Protein AF-A0A6I5RIE3-F1 (afdb_monomer)

Nearest PDB structures (foldseek):
  8the-assembly1_A  TM=3.852E-01  e=2.433E-05  Pseudomonas aeruginosa
  6sm3-assembly1_B  TM=3.377E-01  e=3.375E-02  Porphyromonas gingivalis W83
  5fp2-assembly2_B  TM=2.408E-01  e=2.366E-03  Pseudomonas aeruginosa PAO1
  6zm1-assembly1_B  TM=3.358E-01  e=1.047E-01  Bacteroides thetaiotaomicron VPI-5482
  1lsh-assembly1_A  TM=2.105E-01  e=2.832E+00  Ichthyomyzon unicuspis

Structure (mmCIF, N/CA/C/O backbone):
data_AF-A0A6I5RIE3-F1
#
_entry.id   AF-A0A6I5RIE3-F1
#
loop_
_atom_site.group_PDB
_atom_site.id
_atom_site.type_symbol
_atom_site.label_atom_id
_atom_site.label_alt_id
_atom_site.label_comp_id
_atom_site.label_asym_id
_atom_site.label_entity_id
_atom_site.label_seq_id
_atom_site.pdbx_PDB_ins_code
_atom_site.Cartn_x
_atom_site.Cartn_y
_atom_site.Cartn_z
_atom_site.occupancy
_atom_site.B_iso_or_equiv
_atom_site.auth_seq_id
_atom_site.auth_comp_id
_atom_site.auth_asym_id
_atom_site.auth_atom_id
_atom_site.pdbx_PDB_model_num
ATOM 1 N N . MET A 1 1 ? 29.266 1.530 -3.319 1.00 35.69 1 MET A N 1
ATOM 2 C CA . MET A 1 1 ? 29.363 1.952 -1.898 1.00 35.69 1 MET A CA 1
ATOM 3 C C . MET A 1 1 ? 28.222 2.935 -1.686 1.00 35.69 1 MET A C 1
ATOM 5 O O . MET A 1 1 ? 27.965 3.701 -2.598 1.00 35.69 1 MET A O 1
ATOM 9 N N . ILE A 1 2 ? 27.467 2.845 -0.597 1.00 35.81 2 ILE A N 1
ATOM 10 C CA . ILE A 1 2 ? 26.339 3.746 -0.319 1.00 35.81 2 ILE A CA 1
ATOM 11 C C . ILE A 1 2 ? 26.710 4.462 0.972 1.00 35.81 2 ILE A C 1
ATOM 13 O O . ILE A 1 2 ? 27.079 3.806 1.947 1.00 35.81 2 ILE A O 1
ATOM 17 N N . MET A 1 3 ? 26.714 5.791 0.955 1.00 35.06 3 MET A N 1
ATOM 18 C CA . MET A 1 3 ? 26.868 6.583 2.170 1.00 35.06 3 MET A CA 1
ATOM 19 C C . MET A 1 3 ? 25.496 7.121 2.538 1.00 35.06 3 MET A C 1
ATOM 21 O O . MET A 1 3 ? 24.855 7.797 1.738 1.00 35.06 3 MET A O 1
ATOM 25 N N . LEU A 1 4 ? 25.061 6.779 3.743 1.00 40.41 4 LEU A N 1
ATOM 26 C CA . LEU A 1 4 ? 23.772 7.161 4.283 1.00 40.41 4 LEU A CA 1
ATOM 27 C C . LEU A 1 4 ? 23.974 8.291 5.290 1.00 40.41 4 LEU A C 1
ATOM 29 O O . LEU A 1 4 ? 24.800 8.177 6.198 1.00 40.41 4 LEU A O 1
ATOM 33 N N . VAL A 1 5 ? 23.231 9.382 5.119 1.00 51.88 5 VAL A N 1
ATOM 34 C CA . VAL A 1 5 ? 23.157 10.473 6.095 1.00 51.88 5 VAL A CA 1
ATOM 35 C C . VAL A 1 5 ? 21.722 10.511 6.613 1.00 51.88 5 VAL A C 1
ATOM 37 O O . VAL A 1 5 ? 20.807 10.802 5.850 1.00 51.88 5 VAL A O 1
ATOM 40 N N . HIS A 1 6 ? 21.535 10.167 7.889 1.00 40.75 6 HIS A N 1
ATOM 41 C CA . HIS A 1 6 ? 20.245 10.200 8.588 1.00 40.75 6 HIS A CA 1
ATOM 42 C C . HIS A 1 6 ? 20.182 11.383 9.552 1.00 40.75 6 HIS A C 1
ATOM 44 O O . HIS A 1 6 ? 21.158 11.675 10.252 1.00 40.75 6 HIS A O 1
ATOM 50 N N . LEU A 1 7 ? 19.007 12.001 9.644 1.00 49.00 7 LEU A N 1
ATOM 51 C CA . LEU A 1 7 ? 18.639 12.906 10.720 1.00 49.00 7 LEU A CA 1
ATOM 52 C C . LEU A 1 7 ? 17.243 12.519 11.223 1.00 49.00 7 LEU A C 1
ATOM 54 O O . LEU A 1 7 ? 16.272 12.614 10.483 1.00 49.00 7 LEU A O 1
ATOM 58 N N . ALA A 1 8 ? 17.157 12.095 12.481 1.00 48.88 8 ALA A N 1
ATOM 59 C CA . ALA A 1 8 ? 15.901 11.752 13.140 1.00 48.88 8 ALA A CA 1
ATOM 60 C C . ALA A 1 8 ? 15.769 12.552 14.438 1.00 48.88 8 ALA A C 1
ATOM 62 O O . ALA A 1 8 ? 16.755 12.736 15.163 1.00 48.88 8 ALA A O 1
ATOM 63 N N . ALA A 1 9 ? 14.563 13.030 14.743 1.00 51.34 9 ALA A N 1
ATOM 64 C CA . ALA A 1 9 ? 14.278 13.676 16.019 1.00 51.34 9 ALA A CA 1
ATOM 65 C C . ALA A 1 9 ? 12.830 13.445 16.466 1.00 51.34 9 ALA A C 1
ATOM 67 O O . ALA A 1 9 ? 11.895 13.499 15.672 1.00 51.34 9 ALA A O 1
ATOM 68 N N . ALA A 1 10 ? 12.654 13.265 17.775 1.00 45.62 10 ALA A N 1
ATOM 69 C CA . ALA A 1 10 ? 11.359 13.291 18.440 1.00 45.62 10 ALA A CA 1
ATOM 70 C C . ALA A 1 10 ? 11.271 14.560 19.300 1.00 45.62 10 ALA A C 1
ATOM 72 O O . ALA A 1 10 ? 12.163 14.829 20.110 1.00 45.62 10 ALA A O 1
ATOM 73 N N . LEU A 1 11 ? 10.213 15.352 19.122 1.00 45.66 11 LEU A N 1
ATOM 74 C CA . LEU A 1 11 ? 9.949 16.558 19.907 1.00 45.66 11 LEU A CA 1
ATOM 75 C C . LEU A 1 11 ? 8.592 16.427 20.604 1.00 45.66 11 LEU A C 1
ATOM 77 O O . LEU A 1 11 ? 7.568 16.233 19.953 1.00 45.66 11 LEU A O 1
ATOM 81 N N . ALA A 1 12 ? 8.579 16.594 21.925 1.00 46.91 12 ALA A N 1
ATOM 82 C CA . ALA A 1 12 ? 7.356 16.833 22.684 1.00 46.91 12 ALA A CA 1
ATOM 83 C C . ALA A 1 12 ? 7.180 18.346 22.870 1.00 46.91 12 ALA A C 1
ATOM 85 O O . ALA A 1 12 ? 8.123 19.039 23.269 1.00 46.91 12 ALA A O 1
ATOM 86 N N . ALA A 1 13 ? 5.991 18.878 22.584 1.00 38.41 13 ALA A N 1
ATOM 87 C CA . ALA A 1 13 ? 5.700 20.284 22.841 1.00 38.41 13 ALA A CA 1
ATOM 88 C C . ALA A 1 13 ? 5.534 20.505 24.356 1.00 38.41 13 ALA A C 1
ATOM 90 O O . ALA A 1 13 ? 4.523 20.132 24.942 1.00 38.41 13 ALA A O 1
ATOM 91 N N . SER A 1 14 ? 6.534 21.105 25.007 1.00 35.97 14 SER A N 1
ATOM 92 C CA . SER A 1 14 ? 6.435 21.525 26.410 1.00 35.97 14 SER A CA 1
ATOM 93 C C . SER A 1 14 ? 5.974 22.978 26.482 1.00 35.97 14 SER A C 1
ATOM 95 O O . SER A 1 14 ? 6.679 23.880 26.024 1.00 35.97 14 SER A O 1
ATOM 97 N N . GLU A 1 15 ? 4.824 23.236 27.105 1.00 37.62 15 GLU A N 1
ATOM 98 C CA . GLU A 1 15 ? 4.428 24.599 27.450 1.00 37.62 15 GLU A CA 1
ATOM 99 C C . GLU A 1 15 ? 5.232 25.121 28.660 1.00 37.62 15 GLU A C 1
ATOM 101 O O . GLU A 1 15 ? 5.176 24.584 29.762 1.00 37.62 15 GLU A O 1
ATOM 106 N N . THR A 1 16 ? 5.890 26.262 28.430 1.00 32.47 16 THR A N 1
ATOM 107 C CA . THR A 1 16 ? 6.307 27.314 29.382 1.00 32.47 16 THR A CA 1
ATOM 108 C C . THR A 1 16 ? 7.599 27.152 30.209 1.00 32.47 16 THR A C 1
ATOM 110 O O . THR A 1 16 ? 7.692 26.407 31.179 1.00 32.47 16 THR A O 1
ATOM 113 N N . LEU A 1 17 ? 8.570 28.024 29.889 1.00 31.19 17 LEU A N 1
ATOM 114 C CA . LEU A 1 17 ? 9.674 28.469 30.748 1.00 31.19 17 LEU A CA 1
ATOM 115 C C . LEU A 1 17 ? 9.163 29.335 31.915 1.00 31.19 17 LEU A C 1
ATOM 117 O O . LEU A 1 17 ? 8.490 30.332 31.661 1.00 31.19 17 LEU A O 1
ATOM 121 N N . LEU A 1 18 ? 9.634 29.077 33.145 1.00 29.11 18 LEU A N 1
ATOM 122 C CA . LEU A 1 18 ? 10.378 30.058 33.962 1.00 29.11 18 LEU A CA 1
ATOM 123 C C . LEU A 1 18 ? 10.842 29.502 35.323 1.00 29.11 18 LEU A C 1
ATOM 125 O O . LEU A 1 18 ? 10.106 28.838 36.040 1.00 29.11 18 LEU A O 1
ATOM 129 N N . SER A 1 19 ? 12.031 29.982 35.704 1.00 27.69 19 SER A N 1
ATOM 130 C CA . SER A 1 19 ? 12.575 30.139 37.061 1.00 27.69 19 SER A CA 1
ATOM 131 C C . SER A 1 19 ? 13.245 28.937 37.741 1.00 27.69 19 SER A C 1
ATOM 133 O O . SER A 1 19 ? 12.653 28.151 38.469 1.00 27.69 19 SER A O 1
ATOM 135 N N . ASN A 1 20 ? 14.566 28.942 37.594 1.00 36.28 20 ASN A N 1
ATOM 136 C CA . ASN A 1 20 ? 15.572 28.191 38.329 1.00 36.28 20 ASN A CA 1
ATOM 137 C C . ASN A 1 20 ? 15.633 28.630 39.812 1.00 36.28 20 ASN A C 1
ATOM 139 O O . ASN A 1 20 ? 16.082 29.746 40.070 1.00 36.28 20 ASN A O 1
ATOM 143 N N . GLN A 1 21 ? 15.250 27.776 40.774 1.00 30.67 21 GLN A N 1
ATOM 144 C CA . GLN A 1 21 ? 15.741 27.840 42.162 1.00 30.67 21 GLN A CA 1
ATOM 145 C C . GLN A 1 21 ? 15.760 26.464 42.856 1.00 30.67 21 GLN A C 1
ATOM 147 O O . GLN A 1 21 ? 14.753 25.772 42.935 1.00 30.67 21 GLN A O 1
ATOM 152 N N . SER A 1 22 ? 16.937 26.176 43.428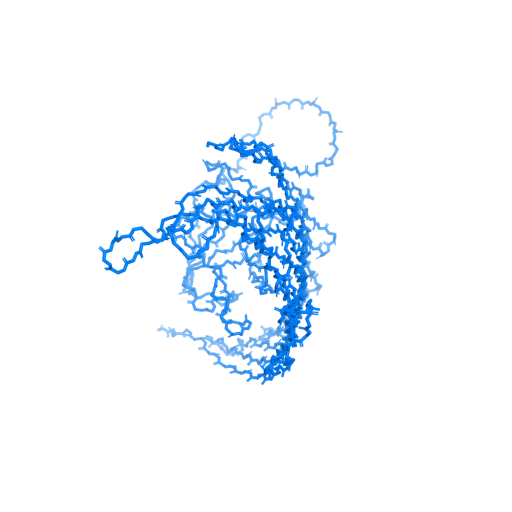 1.00 29.14 22 SER A N 1
ATOM 153 C CA . SER A 1 22 ? 17.241 25.300 44.574 1.00 29.14 22 SER A CA 1
ATOM 154 C C . SER A 1 22 ? 16.902 23.808 44.485 1.00 29.14 22 SER A C 1
ATOM 156 O O . SER A 1 22 ? 15.795 23.363 44.765 1.00 29.14 22 SER A O 1
ATOM 158 N N . VAL A 1 23 ? 17.963 23.039 44.225 1.00 37.22 23 VAL A N 1
ATOM 159 C CA . VAL A 1 23 ? 18.108 21.619 44.553 1.00 37.22 23 VAL A CA 1
ATOM 160 C C . VAL A 1 23 ? 18.170 21.472 46.075 1.00 37.22 23 VAL A C 1
ATOM 162 O O . VAL A 1 23 ? 19.172 21.840 46.684 1.00 37.22 23 VAL A O 1
ATOM 165 N N . GLU A 1 24 ? 17.128 20.907 46.681 1.00 31.22 24 GLU A N 1
ATOM 166 C CA . GLU A 1 24 ? 17.208 20.321 48.018 1.00 31.22 24 GLU A CA 1
ATOM 167 C C . GLU A 1 24 ? 16.277 19.098 48.111 1.00 31.22 24 GLU A C 1
ATOM 169 O O . GLU A 1 24 ? 15.059 19.202 48.165 1.00 31.22 24 GLU A O 1
ATOM 174 N N . THR A 1 25 ? 16.908 17.927 48.042 1.00 32.28 25 THR A N 1
ATOM 175 C CA . THR A 1 25 ? 16.553 16.639 48.656 1.00 32.28 25 THR A CA 1
ATOM 176 C C . THR A 1 25 ? 15.071 16.327 48.926 1.00 32.28 25 THR A C 1
ATOM 178 O O . THR A 1 25 ? 14.562 16.611 50.005 1.00 32.28 25 THR A O 1
ATOM 181 N N . LEU A 1 26 ? 14.458 15.548 48.030 1.00 29.30 26 LEU A N 1
ATOM 182 C CA . LEU A 1 26 ? 13.419 14.556 48.344 1.00 29.30 26 LEU A CA 1
ATOM 183 C C . LEU A 1 26 ? 13.695 13.310 47.489 1.00 29.30 26 LEU A C 1
ATOM 185 O O . LEU A 1 26 ? 13.174 13.146 46.394 1.00 29.30 26 LEU A O 1
ATOM 189 N N . VAL A 1 27 ? 14.593 12.451 47.975 1.00 36.84 27 VAL A N 1
ATOM 190 C CA . VAL A 1 27 ? 14.663 11.057 47.523 1.00 36.84 27 VAL A CA 1
ATOM 191 C C . VAL A 1 27 ? 13.657 10.302 48.375 1.00 36.84 27 VAL A C 1
ATOM 193 O O . VAL A 1 27 ? 13.922 10.050 49.547 1.00 36.84 27 VAL A O 1
ATOM 196 N N . THR A 1 28 ? 12.485 10.006 47.827 1.00 31.89 28 THR A N 1
ATOM 197 C CA . THR A 1 28 ? 11.628 8.892 48.259 1.00 31.89 28 THR A CA 1
ATOM 198 C C . THR A 1 28 ? 10.592 8.610 47.172 1.00 31.89 28 THR A C 1
ATOM 200 O O . THR A 1 28 ? 9.934 9.528 46.705 1.00 31.89 28 THR A O 1
ATOM 203 N N . GLU A 1 29 ? 10.517 7.327 46.803 1.00 38.31 29 GLU A N 1
ATOM 204 C CA . GLU A 1 29 ? 9.455 6.657 46.034 1.00 38.31 29 GLU A CA 1
ATOM 205 C C . GLU A 1 29 ? 9.182 7.132 44.599 1.00 38.31 29 GLU A C 1
ATOM 207 O O . GLU A 1 29 ? 8.298 7.935 44.358 1.00 38.31 29 GLU A O 1
ATOM 212 N N . GLU A 1 30 ? 9.929 6.566 43.642 1.00 34.62 30 GLU A N 1
ATOM 213 C CA . GLU A 1 30 ? 9.393 5.764 42.517 1.00 34.62 30 GLU A CA 1
ATOM 214 C C . GLU A 1 30 ? 10.554 5.358 41.591 1.00 34.62 30 GLU A C 1
ATOM 216 O O . GLU A 1 30 ? 10.730 5.844 40.479 1.00 34.62 30 GLU A O 1
ATOM 221 N N . ALA A 1 31 ? 11.397 4.433 42.056 1.00 34.41 31 ALA A N 1
ATOM 222 C CA . ALA A 1 31 ? 12.129 3.590 41.120 1.00 34.41 31 ALA A CA 1
ATOM 223 C C . ALA A 1 31 ? 11.155 2.486 40.692 1.00 34.41 31 ALA A C 1
ATOM 225 O O . ALA A 1 31 ? 11.136 1.416 41.301 1.00 34.41 31 ALA A O 1
ATOM 226 N N . ARG A 1 32 ? 10.294 2.777 39.706 1.00 46.16 32 ARG A N 1
ATOM 227 C CA . ARG A 1 32 ? 9.494 1.747 39.030 1.00 46.16 32 ARG A CA 1
ATOM 228 C C . ARG A 1 32 ? 10.493 0.713 38.510 1.00 46.16 32 ARG A C 1
ATOM 230 O O . ARG A 1 32 ? 11.452 1.063 37.820 1.00 46.16 32 ARG A O 1
ATOM 237 N N . SER A 1 33 ? 10.363 -0.524 38.974 1.00 42.47 33 SER A N 1
ATOM 238 C CA . SER A 1 33 ? 11.284 -1.609 38.645 1.00 42.47 33 SER A CA 1
ATOM 239 C C . SER A 1 33 ? 11.447 -1.701 37.124 1.00 42.47 33 SER A C 1
ATOM 241 O O . SER A 1 33 ? 10.473 -1.890 36.411 1.00 42.47 33 SER A O 1
ATOM 243 N N . ALA A 1 34 ? 12.681 -1.611 36.616 1.00 55.53 34 ALA A N 1
ATOM 244 C CA . ALA A 1 34 ? 12.985 -1.873 35.202 1.00 55.53 34 ALA A CA 1
ATOM 245 C C . ALA A 1 34 ? 12.842 -3.363 34.831 1.00 55.53 34 ALA A C 1
ATOM 247 O O . ALA A 1 34 ? 13.098 -3.755 33.691 1.00 55.53 34 ALA A O 1
ATOM 248 N N . ASN A 1 35 ? 12.508 -4.207 35.809 1.00 67.94 35 ASN A N 1
ATOM 249 C CA . ASN A 1 35 ? 12.224 -5.609 35.598 1.00 67.94 35 ASN A CA 1
ATOM 250 C C . ASN A 1 35 ? 10.724 -5.761 35.319 1.00 67.94 35 ASN A C 1
ATOM 252 O O . ASN A 1 35 ? 9.941 -5.296 36.149 1.00 67.94 35 ASN A O 1
ATOM 256 N N . PRO A 1 36 ? 10.340 -6.391 34.198 1.00 76.19 36 PRO A N 1
ATOM 257 C CA . PRO A 1 36 ? 8.944 -6.516 33.816 1.00 76.19 36 PRO A CA 1
ATOM 258 C C . PRO A 1 36 ? 8.152 -7.286 34.877 1.00 76.19 36 PRO A C 1
ATOM 260 O O . PRO A 1 36 ? 8.609 -8.319 35.376 1.00 76.19 36 PRO A O 1
ATOM 263 N N . GLU A 1 37 ? 6.982 -6.762 35.227 1.00 74.94 37 GLU A N 1
ATOM 264 C CA . GLU A 1 37 ? 6.061 -7.381 36.178 1.00 74.94 37 GLU A CA 1
ATOM 265 C C . GLU A 1 37 ? 5.139 -8.336 35.415 1.00 74.94 37 GLU A C 1
ATOM 267 O O . GLU A 1 37 ? 4.540 -7.962 34.406 1.00 74.94 37 GLU A O 1
ATOM 272 N N . GLU A 1 38 ? 5.079 -9.594 35.858 1.00 81.50 38 GLU A N 1
ATOM 273 C CA . GLU A 1 38 ? 4.203 -10.613 35.280 1.00 81.50 38 GLU A CA 1
ATOM 274 C C . GLU A 1 38 ? 2.989 -10.823 36.186 1.00 81.50 38 GLU A C 1
ATOM 276 O O . GLU A 1 38 ? 3.120 -11.260 37.332 1.00 81.50 38 GLU A O 1
ATOM 281 N N . GLU A 1 39 ? 1.804 -10.557 35.645 1.00 79.12 39 GLU A N 1
ATOM 282 C CA . GLU A 1 39 ? 0.524 -10.817 36.291 1.00 79.12 39 GLU A CA 1
ATOM 283 C C . GLU A 1 39 ? -0.235 -11.895 35.519 1.00 79.12 39 GLU A C 1
ATOM 285 O O . GLU A 1 39 ? -0.591 -11.725 34.353 1.00 79.12 39 GLU A O 1
ATOM 290 N N . CYS A 1 40 ? -0.510 -13.022 36.174 1.00 72.00 40 CYS A N 1
ATOM 291 C CA . CYS A 1 40 ? -1.284 -14.113 35.593 1.00 72.00 40 CYS A CA 1
ATOM 292 C C . CYS A 1 40 ? -2.656 -14.228 36.257 1.00 72.00 40 CYS A C 1
ATOM 294 O O . CYS A 1 40 ? -2.773 -14.365 37.476 1.00 72.00 40 CYS A O 1
ATOM 296 N N . THR A 1 41 ? -3.696 -14.247 35.432 1.00 67.62 41 THR A N 1
ATOM 297 C CA . THR A 1 41 ? -5.048 -14.690 35.790 1.00 67.62 41 THR A CA 1
ATOM 298 C C . THR A 1 41 ? -5.264 -16.128 35.304 1.00 67.62 41 THR A C 1
ATOM 300 O O . THR A 1 41 ? -4.400 -16.699 34.643 1.00 67.62 41 THR A O 1
ATOM 303 N N . GLN A 1 42 ? -6.415 -16.740 35.614 1.00 57.16 42 GLN A N 1
ATOM 304 C CA . GLN A 1 42 ? -6.710 -18.120 35.190 1.00 57.16 42 GLN A CA 1
ATOM 305 C C . GLN A 1 42 ? -6.665 -18.318 33.662 1.00 57.16 42 GLN A C 1
ATOM 307 O O . GLN A 1 42 ? -6.388 -19.428 33.217 1.00 57.16 42 GLN A O 1
ATOM 312 N N . ASN A 1 43 ? -6.885 -17.257 32.874 1.00 59.50 43 ASN A N 1
ATOM 313 C CA . ASN A 1 43 ? -7.047 -17.355 31.420 1.00 59.50 43 ASN A CA 1
ATOM 314 C C . ASN A 1 43 ? -5.899 -16.703 30.617 1.00 59.50 43 ASN A C 1
ATOM 316 O O . ASN A 1 43 ? -5.720 -17.023 29.441 1.00 59.50 43 ASN A O 1
ATOM 320 N N . ALA A 1 44 ? -5.094 -15.824 31.231 1.00 69.19 44 ALA A N 1
ATOM 321 C CA . ALA A 1 44 ? -3.983 -15.146 30.561 1.00 69.19 44 ALA A CA 1
ATOM 322 C C . ALA A 1 44 ? -2.921 -14.608 31.529 1.00 69.19 44 ALA A C 1
ATOM 324 O O . ALA A 1 44 ? -3.234 -14.234 32.661 1.00 69.19 44 ALA A O 1
ATOM 325 N N . CYS A 1 45 ? -1.688 -14.503 31.039 1.00 78.75 45 CYS A N 1
ATOM 326 C CA . CYS A 1 45 ? -0.569 -13.821 31.677 1.00 78.75 45 CYS A CA 1
ATOM 327 C C . CYS A 1 45 ? -0.214 -12.558 30.897 1.00 78.75 45 CYS A C 1
ATOM 329 O O . CYS A 1 45 ? -0.012 -12.616 29.685 1.00 78.75 45 CYS A O 1
ATOM 331 N N . ILE A 1 46 ? -0.104 -11.438 31.596 1.00 87.12 46 ILE A N 1
ATOM 332 C CA . ILE A 1 46 ? 0.322 -10.156 31.048 1.00 87.12 46 ILE A CA 1
ATOM 333 C C . ILE A 1 46 ? 1.686 -9.838 31.643 1.00 87.12 46 ILE A C 1
ATOM 335 O O . ILE A 1 46 ? 1.860 -9.877 32.859 1.00 87.12 46 ILE A O 1
ATOM 339 N N . ILE A 1 47 ? 2.657 -9.545 30.782 1.00 90.19 47 ILE A N 1
ATOM 340 C CA . ILE A 1 47 ? 3.957 -9.027 31.193 1.00 90.19 47 ILE A CA 1
ATOM 341 C C . ILE A 1 47 ? 4.037 -7.563 30.769 1.00 90.19 47 ILE A C 1
ATOM 343 O O . ILE A 1 47 ? 4.067 -7.276 29.571 1.00 90.19 47 ILE A O 1
ATOM 347 N N . ALA A 1 48 ? 4.097 -6.652 31.735 1.00 92.56 48 ALA A N 1
ATOM 348 C CA . ALA A 1 48 ? 4.198 -5.222 31.470 1.00 92.56 48 ALA A CA 1
ATOM 349 C C . ALA A 1 48 ? 5.666 -4.802 31.282 1.00 92.56 48 ALA A C 1
ATOM 351 O O . ALA A 1 48 ? 6.489 -4.923 32.194 1.00 92.56 48 ALA A O 1
ATOM 352 N N . TYR A 1 49 ? 5.997 -4.286 30.098 1.00 94.06 49 TYR A N 1
ATOM 353 C CA . TYR A 1 49 ? 7.294 -3.687 29.788 1.00 94.06 49 TYR A CA 1
ATOM 354 C C . TYR A 1 49 ? 7.166 -2.166 29.742 1.00 94.06 49 TYR A C 1
ATOM 356 O O . TYR A 1 49 ? 6.759 -1.587 28.736 1.00 94.06 49 TYR A O 1
ATOM 364 N N . GLU A 1 50 ? 7.534 -1.509 30.838 1.00 93.75 50 GLU A N 1
ATOM 365 C CA . GLU A 1 50 ? 7.598 -0.047 30.928 1.00 93.75 50 GLU A CA 1
ATOM 366 C C . GLU A 1 50 ? 8.524 0.547 29.860 1.00 93.75 50 GLU A C 1
ATOM 368 O O . GLU A 1 50 ? 9.554 -0.048 29.533 1.00 93.75 50 GLU A O 1
ATOM 373 N N . ALA A 1 51 ? 8.228 1.756 29.367 1.00 90.50 51 ALA A N 1
ATOM 374 C CA . ALA A 1 51 ? 9.058 2.419 28.353 1.00 90.50 51 ALA A CA 1
ATOM 375 C C . ALA A 1 51 ? 10.561 2.462 28.724 1.00 90.50 51 ALA A C 1
ATOM 377 O O . ALA A 1 51 ? 11.423 2.247 27.868 1.00 90.50 51 ALA A O 1
ATOM 378 N N . ALA A 1 52 ? 10.875 2.633 30.016 1.00 91.12 52 ALA A N 1
ATOM 379 C CA . ALA A 1 52 ? 12.239 2.648 30.555 1.00 91.12 52 ALA A CA 1
ATOM 380 C C . ALA A 1 52 ? 13.033 1.350 30.291 1.00 91.12 52 ALA A C 1
ATOM 382 O O . ALA A 1 52 ? 14.258 1.373 30.170 1.00 91.12 52 ALA A O 1
ATOM 383 N N . PHE A 1 53 ? 12.358 0.202 30.158 1.00 93.81 53 PHE A N 1
ATOM 384 C CA . PHE A 1 53 ? 13.002 -1.069 29.816 1.00 93.81 53 PHE A CA 1
ATOM 385 C C . PHE A 1 53 ? 13.721 -1.002 28.462 1.00 93.81 53 PHE A C 1
ATOM 387 O O . PHE A 1 53 ? 14.768 -1.638 28.287 1.00 93.81 53 PHE A O 1
ATOM 394 N N . PHE A 1 54 ? 13.172 -0.237 27.514 1.00 94.56 54 PHE A N 1
ATOM 395 C CA . PHE A 1 54 ? 13.652 -0.182 26.138 1.00 94.56 54 PHE A CA 1
ATOM 396 C C . PHE A 1 54 ? 14.749 0.858 25.904 1.00 94.56 54 PHE A C 1
ATOM 398 O O . PHE A 1 54 ? 15.415 0.788 24.875 1.00 94.56 54 PHE A O 1
ATOM 405 N N . GLU A 1 55 ? 15.013 1.765 26.851 1.00 90.88 55 GLU A N 1
ATOM 406 C CA . GLU A 1 55 ? 16.023 2.833 26.709 1.00 90.88 55 GLU A CA 1
ATOM 407 C C . GLU A 1 55 ? 17.404 2.301 26.296 1.00 90.88 55 GLU A C 1
ATOM 409 O O . GLU A 1 55 ? 18.114 2.923 25.508 1.00 90.88 55 GLU A O 1
ATOM 414 N N . ARG A 1 56 ? 17.769 1.098 26.756 1.00 91.12 56 ARG A N 1
ATOM 415 C CA . ARG A 1 56 ? 19.039 0.440 26.406 1.00 91.12 56 ARG A CA 1
ATOM 416 C C . ARG A 1 56 ? 19.200 0.103 24.919 1.00 91.12 56 ARG A C 1
ATOM 418 O O . ARG A 1 56 ? 20.323 -0.145 24.490 1.00 91.12 56 ARG A O 1
ATOM 425 N N . TYR A 1 57 ? 18.107 0.059 24.160 1.00 91.62 57 TYR A N 1
ATOM 426 C CA . TYR A 1 57 ? 18.109 -0.184 22.716 1.00 91.62 57 TYR A CA 1
ATOM 427 C C . TYR A 1 57 ? 18.095 1.116 21.903 1.00 91.62 57 TYR A C 1
ATOM 429 O O . TYR A 1 57 ? 18.180 1.055 20.682 1.00 91.62 57 TYR A O 1
ATOM 437 N N . ASN A 1 58 ? 18.013 2.276 22.571 1.00 88.44 58 ASN A N 1
ATOM 438 C CA . ASN A 1 58 ? 17.897 3.597 21.954 1.00 88.44 58 ASN A CA 1
ATOM 439 C C . ASN A 1 58 ? 16.803 3.678 20.857 1.00 88.44 58 ASN A C 1
ATOM 441 O O . ASN A 1 58 ? 17.108 4.095 19.737 1.00 88.44 58 ASN A O 1
ATOM 445 N N . PRO A 1 59 ? 15.557 3.243 21.144 1.00 90.50 59 PRO A N 1
ATOM 446 C CA . PRO A 1 59 ? 14.463 3.259 20.175 1.00 90.50 59 PRO A CA 1
ATOM 447 C C . PRO A 1 59 ? 14.068 4.691 19.806 1.00 90.50 59 PRO A C 1
ATOM 449 O O . PRO A 1 59 ? 14.038 5.575 20.666 1.00 90.50 59 PRO A O 1
ATOM 452 N N . VAL A 1 60 ? 13.713 4.905 18.541 1.00 84.25 60 VAL A N 1
ATOM 453 C CA . VAL A 1 60 ? 13.147 6.178 18.062 1.00 84.25 60 VAL A CA 1
ATOM 454 C C . VAL A 1 60 ? 11.622 6.068 17.979 1.00 84.25 60 VAL A C 1
ATOM 456 O O . VAL A 1 60 ? 10.899 7.020 18.289 1.00 84.25 60 VAL A O 1
ATOM 459 N N . THR A 1 61 ? 11.138 4.873 17.642 1.00 87.44 61 THR A N 1
ATOM 460 C CA . THR A 1 61 ? 9.732 4.572 17.365 1.00 87.44 61 THR A CA 1
ATOM 461 C C . THR A 1 61 ? 9.185 3.509 18.321 1.00 87.44 61 THR A C 1
ATOM 463 O O . THR A 1 61 ? 9.935 2.771 18.970 1.00 87.44 61 THR A O 1
ATOM 466 N N . ALA A 1 62 ? 7.861 3.395 18.414 1.00 90.06 62 ALA A N 1
ATOM 467 C CA . ALA A 1 62 ? 7.213 2.312 19.146 1.00 90.06 62 ALA A CA 1
ATOM 468 C C . ALA A 1 62 ? 7.482 0.948 18.486 1.00 90.06 62 ALA A C 1
ATOM 470 O O . ALA A 1 62 ? 7.627 -0.054 19.187 1.00 90.06 62 ALA A O 1
ATOM 471 N N . LEU A 1 63 ? 7.628 0.904 17.155 1.00 92.25 63 LEU A N 1
ATOM 472 C CA . LEU A 1 63 ? 8.002 -0.319 16.443 1.00 92.25 63 LEU A CA 1
ATOM 473 C C . LEU A 1 63 ? 9.382 -0.828 16.876 1.00 92.25 63 LEU A C 1
ATOM 475 O O . LEU A 1 63 ? 9.561 -2.035 17.042 1.00 92.25 63 LEU A O 1
ATOM 479 N N . ASP A 1 64 ? 10.342 0.065 17.129 1.00 91.38 64 ASP A N 1
ATOM 480 C CA . ASP A 1 64 ? 11.652 -0.322 17.666 1.00 91.38 64 ASP A CA 1
ATOM 481 C C . ASP A 1 64 ? 11.525 -0.981 19.043 1.00 91.38 64 ASP A C 1
ATOM 483 O O . ASP A 1 64 ? 12.210 -1.967 19.323 1.00 91.38 64 ASP A O 1
ATOM 487 N N . MET A 1 65 ? 10.633 -0.477 19.902 1.00 95.00 65 MET A N 1
ATOM 488 C CA . MET A 1 65 ? 10.350 -1.108 21.194 1.00 95.00 65 MET A CA 1
ATOM 489 C C . MET A 1 65 ? 9.746 -2.506 21.001 1.00 95.00 65 MET A C 1
ATOM 491 O O . MET A 1 65 ? 10.245 -3.466 21.587 1.00 95.00 65 MET A O 1
ATOM 495 N N . VAL A 1 66 ? 8.742 -2.652 20.128 1.00 94.44 66 VAL A N 1
ATOM 496 C CA . VAL A 1 66 ? 8.095 -3.947 19.841 1.00 94.44 66 VAL A CA 1
ATOM 497 C C . VAL A 1 66 ? 9.080 -4.964 19.250 1.00 94.44 66 VAL A C 1
ATOM 499 O O . VAL A 1 66 ? 9.096 -6.117 19.676 1.00 94.44 66 VAL A O 1
ATOM 502 N N . ARG A 1 67 ? 9.966 -4.553 18.334 1.00 94.56 67 ARG A N 1
ATOM 503 C CA . ARG A 1 67 ? 11.030 -5.415 17.776 1.00 94.56 67 ARG A CA 1
ATOM 504 C C . ARG A 1 67 ? 12.007 -5.924 18.840 1.00 94.56 67 ARG A C 1
ATOM 506 O O . ARG A 1 67 ? 12.619 -6.974 18.657 1.00 94.56 67 ARG A O 1
ATOM 513 N N . ASN A 1 68 ? 12.153 -5.192 19.944 1.00 94.50 68 ASN A N 1
ATOM 514 C CA . ASN A 1 68 ? 13.007 -5.551 21.075 1.00 94.50 68 ASN A CA 1
ATOM 515 C C . ASN A 1 68 ? 12.235 -6.208 22.238 1.00 94.50 68 ASN A C 1
ATOM 517 O O . ASN A 1 68 ? 12.795 -6.387 23.325 1.00 94.50 68 ASN A O 1
ATOM 521 N N . LEU A 1 69 ? 10.968 -6.582 22.030 1.00 93.69 69 LEU A N 1
ATOM 522 C CA . LEU A 1 69 ? 10.133 -7.241 23.029 1.00 93.69 69 LEU A CA 1
ATOM 523 C C . LEU A 1 69 ? 10.553 -8.719 23.197 1.00 93.69 69 LEU A C 1
ATOM 525 O O . LEU A 1 69 ? 10.499 -9.497 22.240 1.00 93.69 69 LEU A O 1
ATOM 529 N N . PRO A 1 70 ? 11.000 -9.154 24.390 1.00 90.75 70 PRO A N 1
ATOM 530 C CA . PRO A 1 70 ? 11.501 -10.513 24.574 1.00 90.75 70 PRO A CA 1
ATOM 531 C C . PRO A 1 70 ? 10.440 -11.587 24.313 1.00 90.75 70 PRO A C 1
ATOM 533 O O . PRO A 1 70 ? 9.353 -11.549 24.880 1.00 90.75 70 PRO A O 1
ATOM 536 N N . GLY A 1 71 ? 10.791 -12.600 23.515 1.00 85.06 71 GLY A N 1
ATOM 537 C CA . GLY A 1 71 ? 9.911 -13.745 23.253 1.00 85.06 71 GLY A CA 1
ATOM 538 C C . GLY A 1 71 ? 8.708 -13.429 22.360 1.00 85.06 71 GLY A C 1
ATOM 539 O O . GLY A 1 71 ? 7.822 -14.271 22.238 1.00 85.06 71 GLY A O 1
ATOM 540 N N . PHE A 1 72 ? 8.690 -12.252 21.733 1.00 90.56 72 PHE A N 1
ATOM 541 C CA . PHE A 1 72 ? 7.682 -11.841 20.769 1.00 90.56 72 PHE A CA 1
ATOM 542 C C . PHE A 1 72 ? 8.271 -11.833 19.356 1.00 90.56 72 PHE A C 1
ATOM 544 O O . PHE A 1 72 ? 9.427 -11.462 19.151 1.00 90.56 72 PHE A O 1
ATOM 551 N N . GLN A 1 73 ? 7.478 -12.256 18.378 1.00 87.94 73 GLN A N 1
ATOM 552 C CA . GLN A 1 73 ? 7.782 -12.086 16.962 1.00 87.94 73 GLN A CA 1
ATOM 553 C C . GLN A 1 73 ? 6.614 -11.352 16.336 1.00 87.94 73 GLN A C 1
ATOM 555 O O . GLN A 1 73 ? 5.476 -11.756 16.543 1.00 87.94 73 GLN A O 1
ATOM 560 N N . ILE A 1 74 ? 6.904 -10.283 15.602 1.00 88.69 74 ILE A N 1
ATOM 561 C CA . ILE A 1 74 ? 5.879 -9.509 14.911 1.00 88.69 74 ILE A CA 1
ATOM 562 C C . ILE A 1 74 ? 5.264 -10.377 13.816 1.00 88.69 74 ILE A C 1
ATOM 564 O O . ILE A 1 74 ? 5.978 -10.939 12.986 1.00 88.69 74 ILE A O 1
ATOM 568 N N . ASP A 1 75 ? 3.944 -10.436 13.820 1.00 84.75 75 ASP A N 1
ATOM 569 C CA . ASP A 1 75 ? 3.110 -10.958 12.754 1.00 84.75 75 ASP A CA 1
ATOM 570 C C . ASP A 1 75 ? 2.153 -9.830 12.369 1.00 84.75 75 ASP A C 1
ATOM 572 O O . ASP A 1 75 ? 1.330 -9.413 13.183 1.00 84.75 75 ASP A O 1
ATOM 576 N N . ASN A 1 76 ? 2.286 -9.293 11.158 1.00 79.88 76 ASN A N 1
ATOM 577 C CA . ASN A 1 76 ? 1.378 -8.260 10.654 1.00 79.88 76 ASN A CA 1
ATOM 578 C C . ASN A 1 76 ? 0.065 -8.851 10.118 1.00 79.88 76 ASN A C 1
ATOM 580 O O . ASN A 1 76 ? -0.826 -8.095 9.738 1.00 79.88 76 ASN A O 1
ATOM 584 N N . GLY A 1 77 ? -0.075 -10.179 10.136 1.00 71.56 77 GLY A N 1
ATOM 585 C CA . GLY A 1 77 ? -1.111 -10.901 9.421 1.00 71.56 77 GLY A CA 1
ATOM 586 C C . GLY A 1 77 ? -0.693 -11.214 7.987 1.00 71.56 77 GLY A C 1
ATOM 587 O O . GLY A 1 77 ? 0.316 -10.727 7.478 1.00 71.56 77 GLY A O 1
ATOM 588 N N . ASP A 1 78 ? -1.473 -12.063 7.327 1.00 62.50 78 ASP A N 1
ATOM 589 C CA . ASP A 1 78 ? -1.170 -12.607 5.999 1.00 62.50 78 ASP A CA 1
ATOM 590 C C . ASP A 1 78 ? -1.935 -11.913 4.860 1.00 62.50 78 ASP A C 1
ATOM 592 O O . ASP A 1 78 ? -1.936 -12.407 3.732 1.00 62.50 78 ASP A O 1
ATOM 596 N N . GLY A 1 79 ? -2.619 -10.794 5.143 1.00 53.22 79 GLY A N 1
ATOM 597 C CA . GLY A 1 79 ? -3.476 -10.106 4.170 1.00 53.22 79 GLY A CA 1
ATOM 598 C C . GLY A 1 79 ? -4.566 -11.013 3.577 1.00 53.22 79 GLY A C 1
ATOM 599 O O . GLY A 1 79 ? -5.083 -10.734 2.494 1.00 53.22 79 GLY A O 1
ATOM 600 N N . SER A 1 80 ? -4.887 -12.136 4.237 1.00 54.44 80 SER A N 1
ATOM 601 C CA . SER A 1 80 ? -5.829 -13.126 3.719 1.00 54.44 80 SER A CA 1
ATOM 602 C C . SER A 1 80 ? -7.256 -12.579 3.604 1.00 54.44 80 SER A C 1
ATOM 604 O O . SER A 1 80 ? -7.610 -11.503 4.085 1.00 54.44 80 SER A O 1
ATOM 606 N N . ARG A 1 81 ? -8.109 -13.320 2.886 1.00 56.66 81 ARG A N 1
ATOM 607 C CA . ARG A 1 81 ? -9.479 -12.890 2.579 1.00 56.66 81 ARG A CA 1
ATOM 608 C C . ARG A 1 81 ? -10.325 -12.755 3.858 1.00 56.66 81 ARG A C 1
ATOM 610 O O . ARG A 1 81 ? -10.606 -13.755 4.509 1.00 56.66 81 ARG A O 1
ATOM 617 N N . GLY A 1 82 ? -10.829 -11.544 4.111 1.00 56.31 82 GLY A N 1
ATOM 618 C CA . GLY A 1 82 ? -11.795 -11.215 5.175 1.00 56.31 82 GLY A CA 1
ATOM 619 C C . GLY A 1 82 ? -11.199 -10.299 6.248 1.00 56.31 82 GLY A C 1
ATOM 620 O O . GLY A 1 82 ? -10.026 -10.419 6.571 1.00 56.31 82 GLY A O 1
ATOM 621 N N . PHE A 1 83 ? -11.989 -9.377 6.806 1.00 61.06 83 PHE A N 1
ATOM 622 C CA . PHE A 1 83 ? -11.472 -8.338 7.718 1.00 61.06 83 PHE A CA 1
ATOM 623 C C . PHE A 1 83 ? -11.021 -8.898 9.080 1.00 61.06 83 PHE A C 1
ATOM 625 O O . PHE A 1 83 ? -10.086 -8.405 9.700 1.00 61.06 83 PHE A O 1
ATOM 632 N N . GLY A 1 84 ? -11.696 -9.946 9.563 1.00 52.84 84 GLY A N 1
ATOM 633 C CA . GLY A 1 84 ? -11.471 -10.489 10.906 1.00 52.84 84 GLY A CA 1
ATOM 634 C C . GLY A 1 84 ? -10.440 -11.615 11.022 1.00 52.84 84 GLY A C 1
ATOM 635 O O . GLY A 1 84 ? -10.141 -12.001 12.148 1.00 52.84 84 GLY A O 1
ATOM 636 N N . GLY A 1 85 ? -9.952 -12.175 9.908 1.00 50.56 85 GLY A N 1
ATOM 637 C CA . GLY A 1 85 ? -9.038 -13.332 9.897 1.00 50.56 85 GLY A CA 1
ATOM 638 C C . GLY A 1 85 ? -7.561 -12.982 9.695 1.00 50.56 85 GLY A C 1
ATOM 639 O O . GLY A 1 85 ? -6.700 -13.808 9.973 1.00 50.56 85 GLY A O 1
ATOM 640 N N . SER A 1 86 ? -7.279 -11.761 9.244 1.00 55.19 86 SER A N 1
ATOM 641 C CA . SER A 1 86 ? -5.965 -11.300 8.785 1.00 55.19 86 SER A CA 1
ATOM 642 C C . SER A 1 86 ? -5.262 -10.376 9.778 1.00 55.19 86 SER A C 1
ATOM 644 O O . SER A 1 86 ? -4.279 -9.733 9.429 1.00 55.19 86 SER A O 1
ATOM 646 N N . ALA A 1 87 ? -5.789 -10.227 10.991 1.00 63.69 87 ALA A N 1
ATOM 647 C CA . ALA A 1 87 ? -5.282 -9.229 11.912 1.00 63.69 87 ALA A CA 1
ATOM 648 C C . ALA A 1 87 ? -4.048 -9.759 12.665 1.00 63.69 87 ALA A C 1
ATOM 650 O O . ALA A 1 87 ? -4.112 -10.793 13.333 1.00 63.69 87 ALA A O 1
ATOM 651 N N . GLY A 1 88 ? -2.933 -9.030 12.557 1.00 77.50 88 GLY A N 1
ATOM 652 C CA . GLY A 1 88 ? -1.640 -9.372 13.155 1.00 77.50 88 GLY A CA 1
ATOM 653 C C . GLY A 1 88 ? -1.639 -9.513 14.682 1.00 77.50 88 GLY A C 1
ATOM 654 O O . GLY A 1 88 ? -2.660 -9.422 15.350 1.00 77.50 88 GLY A O 1
ATOM 655 N N . ASN A 1 89 ? -0.492 -9.724 15.307 1.00 85.38 89 ASN A N 1
ATOM 656 C CA . ASN A 1 89 ? -0.404 -9.953 16.754 1.00 85.38 89 ASN A CA 1
ATOM 657 C C . ASN A 1 89 ? -0.058 -8.697 17.576 1.00 85.38 89 ASN A C 1
ATOM 659 O O . ASN A 1 89 ? 0.459 -8.803 18.691 1.00 85.38 89 ASN A O 1
ATOM 663 N N . ILE A 1 90 ? -0.366 -7.512 17.044 1.00 89.06 90 ILE A N 1
ATOM 664 C CA . ILE A 1 90 ? -0.139 -6.215 17.687 1.00 89.06 90 ILE A CA 1
ATOM 665 C C . ILE A 1 90 ? -1.476 -5.502 17.903 1.00 89.06 90 ILE A C 1
ATOM 667 O O . ILE A 1 90 ? -2.317 -5.448 17.006 1.00 89.06 90 ILE A O 1
ATOM 671 N N . LEU A 1 91 ? -1.638 -4.928 19.093 1.00 86.62 91 LEU A N 1
ATOM 672 C CA . LEU A 1 91 ? -2.731 -4.039 19.467 1.00 86.62 91 LEU A CA 1
ATOM 673 C C . LEU A 1 91 ? -2.173 -2.667 19.850 1.00 86.62 91 LEU A C 1
ATOM 675 O O . LEU A 1 91 ? -1.055 -2.562 20.357 1.00 86.62 91 LEU A O 1
ATOM 679 N N . ILE A 1 92 ? -2.969 -1.624 19.645 1.00 84.75 92 ILE A N 1
ATOM 680 C CA . ILE A 1 92 ? -2.681 -0.260 20.091 1.00 84.75 92 ILE A CA 1
ATOM 681 C C . ILE A 1 92 ? -3.835 0.160 20.996 1.00 84.75 92 ILE A C 1
ATOM 683 O O . ILE A 1 92 ? -4.988 0.157 20.573 1.00 84.75 92 ILE A O 1
ATOM 687 N N . ASN A 1 93 ? -3.543 0.465 22.263 1.00 82.75 93 ASN A N 1
ATOM 688 C CA . ASN A 1 93 ? -4.550 0.741 23.298 1.00 82.75 93 ASN A CA 1
ATOM 689 C C . ASN A 1 93 ? -5.644 -0.342 23.407 1.00 82.75 93 ASN A C 1
ATOM 691 O O . ASN A 1 93 ? -6.810 -0.047 23.660 1.00 82.75 93 ASN A O 1
ATOM 695 N N . GLY A 1 94 ? -5.259 -1.606 23.233 1.00 80.06 94 GLY A N 1
ATOM 696 C CA . GLY A 1 94 ? -6.146 -2.767 23.318 1.00 80.06 94 GLY A CA 1
ATOM 697 C C . GLY A 1 94 ? -6.877 -3.112 22.023 1.00 80.06 94 GLY A C 1
ATOM 698 O O . GLY A 1 94 ? -7.642 -4.070 22.011 1.00 80.06 94 GLY A O 1
ATOM 699 N N . GLU A 1 95 ? -6.629 -2.383 20.936 1.00 76.56 95 GLU A N 1
ATOM 700 C CA . GLU A 1 95 ? -7.420 -2.486 19.711 1.00 76.56 95 GLU A CA 1
ATOM 701 C C . GLU A 1 95 ? -6.574 -2.809 18.488 1.00 76.56 95 GLU A C 1
ATOM 703 O O . GLU A 1 95 ? -5.389 -2.483 18.409 1.00 76.56 95 GLU A O 1
ATOM 708 N N . ARG A 1 96 ? -7.210 -3.454 17.510 1.00 79.06 96 ARG A N 1
ATOM 709 C CA . ARG A 1 96 ? -6.611 -3.736 16.205 1.00 79.06 96 ARG A CA 1
ATOM 710 C C . ARG A 1 96 ? -6.738 -2.513 15.311 1.00 79.06 96 ARG A C 1
ATOM 712 O O . ARG A 1 96 ? -7.753 -1.821 15.343 1.00 79.06 96 ARG A O 1
ATOM 719 N N . VAL A 1 97 ? -5.730 -2.286 14.475 1.00 73.75 97 VAL A N 1
ATOM 720 C CA . VAL A 1 97 ? -5.833 -1.296 13.401 1.00 73.75 97 VAL A CA 1
ATOM 721 C C . VAL A 1 97 ? -6.894 -1.788 12.418 1.00 73.75 97 VAL A C 1
ATOM 723 O O . VAL A 1 97 ? -6.782 -2.880 11.867 1.00 73.75 97 VAL A O 1
ATOM 726 N N . ALA A 1 98 ? -7.955 -1.002 12.246 1.00 70.81 98 ALA A N 1
ATOM 727 C CA . ALA A 1 98 ? -9.059 -1.307 11.345 1.00 70.81 98 ALA A CA 1
ATOM 728 C C . ALA A 1 98 ? -8.750 -0.818 9.918 1.00 70.81 98 ALA A C 1
ATOM 730 O O . ALA A 1 98 ? -9.500 -0.016 9.358 1.00 70.81 98 ALA A O 1
ATOM 731 N N . ALA A 1 99 ? -7.626 -1.287 9.374 1.00 71.62 99 ALA A N 1
ATOM 732 C CA . ALA A 1 99 ? -7.122 -0.978 8.040 1.00 71.62 99 ALA A CA 1
ATOM 733 C C . ALA A 1 99 ? -6.566 -2.254 7.386 1.00 71.62 99 ALA A C 1
ATOM 735 O O . ALA A 1 99 ? -6.084 -3.154 8.080 1.00 71.62 99 ALA A O 1
ATOM 736 N N . LYS A 1 100 ? -6.664 -2.353 6.060 1.00 74.81 100 LYS A N 1
ATOM 737 C CA . LYS A 1 100 ? -6.023 -3.411 5.267 1.00 74.81 100 LYS A CA 1
ATOM 738 C C . LYS A 1 100 ? -4.728 -2.940 4.622 1.00 74.81 100 LYS A C 1
ATOM 740 O O . LYS A 1 100 ? -3.825 -3.756 4.467 1.00 74.81 100 LYS A O 1
ATOM 745 N N . SER A 1 101 ? -4.655 -1.665 4.246 1.00 71.00 101 SER A N 1
ATOM 746 C CA . SER A 1 101 ? -3.470 -1.068 3.618 1.00 71.00 101 SER A CA 1
ATOM 747 C C . SER A 1 101 ? -2.460 -0.508 4.621 1.00 71.00 101 SER A C 1
ATOM 749 O O . SER A 1 101 ? -1.334 -0.220 4.242 1.00 71.00 101 SER A O 1
ATOM 751 N N . GLU A 1 102 ? -2.826 -0.385 5.900 1.00 72.81 102 GLU A N 1
ATOM 752 C CA . GLU A 1 102 ? -1.920 0.042 6.971 1.00 72.81 102 GLU A CA 1
ATOM 753 C C . GLU A 1 102 ? -1.826 -1.062 8.034 1.00 72.81 102 GLU A C 1
ATOM 755 O O . GLU A 1 102 ? -2.809 -1.396 8.702 1.00 72.81 102 GLU A O 1
ATOM 760 N N . THR A 1 103 ? -0.642 -1.652 8.208 1.00 79.75 103 THR A N 1
ATOM 761 C CA . THR A 1 103 ? -0.419 -2.636 9.272 1.00 79.75 103 THR A CA 1
ATOM 762 C C . THR A 1 103 ? -0.194 -1.939 10.612 1.00 79.75 103 THR A C 1
ATOM 764 O O . THR A 1 103 ? 0.216 -0.780 10.694 1.00 79.75 103 THR A O 1
ATOM 767 N N . ALA A 1 104 ? -0.375 -2.671 11.714 1.00 81.31 104 ALA A N 1
ATOM 768 C CA . ALA A 1 104 ? -0.005 -2.156 13.031 1.00 81.31 104 ALA A CA 1
ATOM 769 C C . ALA A 1 104 ? 1.486 -1.780 13.112 1.00 81.31 104 ALA A C 1
ATOM 771 O O . ALA A 1 104 ? 1.838 -0.833 13.810 1.00 81.31 104 ALA A O 1
ATOM 772 N N . SER A 1 105 ? 2.365 -2.476 12.381 1.00 84.56 105 SER A N 1
ATOM 773 C CA . SER A 1 105 ? 3.777 -2.093 12.309 1.00 84.56 105 SER A CA 1
ATOM 774 C C . SER A 1 105 ? 3.982 -0.743 11.625 1.00 84.56 105 SER A C 1
ATOM 776 O O . SER A 1 105 ? 4.819 0.020 12.098 1.00 84.56 105 SER A O 1
ATOM 778 N N . ASP A 1 106 ? 3.210 -0.424 10.585 1.00 79.50 106 ASP A N 1
ATOM 779 C CA . ASP A 1 106 ? 3.314 0.852 9.860 1.00 79.50 106 ASP A CA 1
ATOM 780 C C . ASP A 1 106 ? 2.829 2.017 10.734 1.00 79.50 106 ASP A C 1
ATOM 782 O O . ASP A 1 106 ? 3.466 3.066 10.817 1.00 79.50 106 ASP A O 1
ATOM 786 N N . VAL A 1 107 ? 1.762 1.812 11.515 1.00 79.06 107 VAL A N 1
ATOM 787 C CA . VAL A 1 107 ? 1.346 2.796 12.531 1.00 79.06 107 VAL A CA 1
ATOM 788 C C . VAL A 1 107 ? 2.445 2.991 13.584 1.00 79.06 107 VAL A C 1
ATOM 790 O O . VAL A 1 107 ? 2.764 4.117 13.981 1.00 79.06 107 VAL A O 1
ATOM 793 N N . LEU A 1 108 ? 3.050 1.899 14.062 1.00 86.00 108 LEU A N 1
ATOM 794 C CA . LEU A 1 108 ? 4.055 1.951 15.124 1.00 86.00 108 LEU A CA 1
ATOM 795 C C . LEU A 1 108 ? 5.423 2.469 14.661 1.00 86.00 108 LEU A C 1
ATOM 797 O O . LEU A 1 108 ? 6.142 3.033 15.493 1.00 86.00 108 LEU A O 1
ATOM 801 N N . SER A 1 109 ? 5.794 2.312 13.385 1.00 82.00 109 SER A N 1
ATOM 802 C CA . SER A 1 109 ? 7.012 2.913 12.815 1.00 82.00 109 SER A CA 1
ATOM 803 C C . SER A 1 109 ? 6.917 4.438 12.830 1.00 82.00 109 SER A C 1
ATOM 805 O O . SER A 1 109 ? 7.911 5.126 13.031 1.00 82.00 109 SER A O 1
ATOM 807 N N . ARG A 1 110 ? 5.697 4.970 12.741 1.00 76.81 110 ARG A N 1
ATOM 808 C CA . ARG A 1 110 ? 5.388 6.398 12.843 1.00 76.81 110 ARG A CA 1
ATOM 809 C C . ARG A 1 110 ? 4.944 6.827 14.241 1.00 76.81 110 ARG A C 1
ATOM 811 O O . ARG A 1 110 ? 4.598 7.982 14.445 1.00 76.81 110 ARG A O 1
ATOM 818 N N . THR A 1 111 ? 4.948 5.944 15.238 1.00 79.50 111 THR A N 1
ATOM 819 C CA . THR A 1 111 ? 4.576 6.313 16.612 1.00 79.50 111 THR A CA 1
ATOM 820 C C . THR A 1 111 ? 5.831 6.674 17.412 1.00 79.50 111 THR A C 1
ATOM 822 O O . THR A 1 111 ? 6.672 5.799 17.631 1.00 79.50 111 THR A O 1
ATOM 825 N N . PRO A 1 112 ? 5.987 7.921 17.902 1.00 81.44 112 PRO A N 1
ATOM 826 C CA . PRO A 1 112 ? 7.157 8.308 18.682 1.00 81.44 112 PRO A CA 1
ATOM 827 C C . PRO A 1 112 ? 7.277 7.491 19.969 1.00 81.44 112 PRO A C 1
ATOM 829 O O . PRO A 1 112 ? 6.302 7.331 20.705 1.00 81.44 112 PRO A O 1
ATOM 832 N N . VAL A 1 113 ? 8.502 7.091 20.320 1.00 85.94 113 VAL A N 1
ATOM 833 C CA . VAL A 1 113 ? 8.796 6.415 21.597 1.00 85.94 113 VAL A CA 1
ATOM 834 C C . VAL A 1 113 ? 8.264 7.191 22.815 1.00 85.94 113 VAL A C 1
ATOM 836 O O . VAL A 1 113 ? 7.810 6.613 23.800 1.00 85.94 113 VAL A O 1
ATOM 839 N N . ALA A 1 114 ? 8.270 8.526 22.737 1.00 82.50 114 ALA A N 1
ATOM 840 C CA . ALA A 1 114 ? 7.817 9.407 23.807 1.00 82.50 114 ALA A CA 1
ATOM 841 C C . ALA A 1 114 ? 6.313 9.281 24.103 1.00 82.50 114 ALA A C 1
ATOM 843 O O . ALA A 1 114 ? 5.903 9.581 25.229 1.00 82.50 114 ALA A O 1
ATOM 844 N N . SER A 1 115 ? 5.523 8.823 23.131 1.00 82.38 115 SER A N 1
ATOM 845 C CA . SER A 1 115 ? 4.078 8.615 23.250 1.00 82.38 115 SER A CA 1
ATOM 846 C C . SER A 1 115 ? 3.727 7.293 23.935 1.00 82.38 115 SER A C 1
ATOM 848 O O . SER A 1 115 ? 2.601 7.139 24.399 1.00 82.38 115 SER A O 1
ATOM 850 N N . VAL A 1 116 ? 4.671 6.351 24.029 1.00 88.19 116 VAL A N 1
ATOM 851 C CA . VAL A 1 116 ? 4.451 5.025 24.621 1.00 88.19 116 VAL A CA 1
ATOM 852 C C . VAL A 1 116 ? 4.580 5.101 26.140 1.00 88.19 116 VAL A C 1
ATOM 854 O O . VAL A 1 116 ? 5.578 5.592 26.671 1.00 88.19 116 VAL A O 1
ATOM 857 N N . GLU A 1 117 ? 3.564 4.618 26.850 1.00 89.38 117 GLU A N 1
ATOM 858 C CA . GLU A 1 117 ? 3.606 4.428 28.300 1.00 89.38 117 GLU A CA 1
ATOM 859 C C . GLU A 1 117 ? 4.333 3.125 28.630 1.00 89.38 117 GLU A C 1
ATOM 861 O O . GLU A 1 117 ? 5.325 3.118 29.363 1.00 89.38 117 GLU A O 1
ATOM 866 N N . ARG A 1 118 ? 3.857 2.029 28.036 1.00 93.06 118 ARG A N 1
ATOM 867 C CA . ARG A 1 118 ? 4.391 0.677 28.200 1.00 93.06 118 ARG A CA 1
ATOM 868 C C . ARG A 1 118 ? 3.907 -0.237 27.074 1.00 93.06 118 ARG A C 1
ATOM 870 O O . ARG A 1 118 ? 3.013 0.123 26.310 1.00 93.06 118 ARG A O 1
ATOM 877 N N . ILE A 1 119 ? 4.480 -1.432 26.999 1.00 94.38 119 ILE A N 1
ATOM 878 C CA . ILE A 1 119 ? 4.021 -2.509 26.120 1.00 94.38 119 ILE A CA 1
ATOM 879 C C . ILE A 1 119 ? 3.633 -3.704 26.985 1.00 94.38 119 ILE A C 1
ATOM 881 O O . ILE A 1 119 ? 4.470 -4.251 27.702 1.00 94.38 119 ILE A O 1
ATOM 885 N N . ASP A 1 120 ? 2.376 -4.119 26.885 1.00 92.69 120 ASP A N 1
ATOM 886 C CA . ASP A 1 120 ? 1.843 -5.278 27.591 1.00 92.69 120 ASP A CA 1
ATOM 887 C C . ASP A 1 120 ? 1.952 -6.507 26.670 1.00 92.69 120 ASP A C 1
ATOM 889 O O . ASP A 1 120 ? 1.275 -6.599 25.644 1.00 92.69 120 ASP A O 1
ATOM 893 N N . LEU A 1 121 ? 2.824 -7.460 27.016 1.00 91.00 121 LEU A N 1
ATOM 894 C CA . LEU A 1 121 ? 2.927 -8.750 26.328 1.00 91.00 121 LEU A CA 1
ATOM 895 C C . LEU A 1 121 ? 1.911 -9.719 26.933 1.00 91.00 121 LEU A C 1
ATOM 897 O O . LEU A 1 121 ? 2.095 -10.230 28.039 1.00 91.00 121 LEU A O 1
ATOM 901 N N . ILE A 1 122 ? 0.846 -9.985 26.192 1.00 86.50 122 ILE A N 1
ATOM 902 C CA . ILE A 1 122 ? -0.270 -10.829 26.609 1.00 86.50 122 ILE A CA 1
ATOM 903 C C . ILE A 1 122 ? -0.046 -12.244 26.077 1.00 86.50 122 ILE A C 1
ATOM 905 O O . ILE A 1 122 ? 0.177 -12.447 24.885 1.00 86.50 122 ILE A O 1
ATOM 909 N N . ARG A 1 123 ? -0.118 -13.240 26.961 1.00 81.62 123 ARG A N 1
ATOM 910 C CA . ARG A 1 123 ? -0.017 -14.673 26.649 1.00 81.62 123 ARG A CA 1
ATOM 911 C C . ARG A 1 123 ? -1.259 -15.394 27.173 1.00 81.62 123 ARG A C 1
ATOM 913 O O . ARG A 1 123 ? -1.548 -15.299 28.362 1.00 81.62 123 ARG A O 1
ATOM 920 N N . GLY A 1 124 ? -1.959 -16.151 26.329 1.00 66.75 124 GLY A N 1
ATOM 921 C CA . GLY A 1 124 ? -3.202 -16.858 26.697 1.00 66.75 124 GLY A CA 1
ATOM 922 C C . GLY A 1 124 ? -4.461 -16.251 26.066 1.00 66.75 124 GLY A C 1
ATOM 923 O O . GLY A 1 124 ? -4.349 -15.459 25.141 1.00 66.75 124 GLY A O 1
ATOM 924 N N . GLN A 1 125 ? -5.655 -16.636 26.534 1.00 55.41 125 GLN A N 1
ATOM 925 C CA . GLN A 1 125 ? -6.943 -16.131 26.029 1.00 55.41 125 GLN A CA 1
ATOM 926 C C . GLN A 1 125 ? -7.554 -15.152 27.045 1.00 55.41 125 GLN A C 1
ATOM 928 O O . GLN A 1 125 ? -8.121 -15.567 28.051 1.00 55.41 125 GLN A O 1
ATOM 933 N N . THR A 1 126 ? -7.439 -13.841 26.831 1.00 50.88 126 THR A N 1
ATOM 934 C CA . THR A 1 126 ? -8.129 -12.838 27.654 1.00 50.88 126 THR A CA 1
ATOM 935 C C . THR A 1 126 ? -9.565 -12.639 27.161 1.00 50.88 126 THR A C 1
ATOM 937 O O . THR A 1 126 ? -9.811 -12.422 25.980 1.00 50.88 126 THR A O 1
ATOM 940 N N . GLY A 1 127 ? -10.536 -12.668 28.076 1.00 44.88 127 GLY A N 1
ATOM 941 C CA . GLY A 1 127 ? -11.884 -12.174 27.792 1.00 44.88 127 GLY A CA 1
ATOM 942 C C . GLY A 1 127 ? -11.860 -10.647 27.792 1.00 44.88 127 GLY A C 1
ATOM 943 O O . GLY A 1 127 ? -11.783 -10.049 28.863 1.00 44.88 127 GLY A O 1
ATOM 944 N N . GLY A 1 128 ? -11.868 -10.032 26.610 1.00 46.69 128 GLY A N 1
ATOM 945 C CA . GLY A 1 128 ? -11.901 -8.574 26.437 1.00 46.69 128 GLY A CA 1
ATOM 946 C C . GLY A 1 128 ? -10.837 -7.993 25.503 1.00 46.69 128 GLY A C 1
ATOM 947 O O . GLY A 1 128 ? -10.869 -6.793 25.264 1.00 46.69 128 GLY A O 1
ATOM 948 N N . LEU A 1 129 ? -9.913 -8.804 24.974 1.00 49.81 129 LEU A N 1
ATOM 949 C CA . LEU A 1 129 ? -9.037 -8.402 23.868 1.00 49.81 129 LEU A CA 1
ATOM 950 C C . LEU A 1 129 ? -9.280 -9.347 22.695 1.00 49.81 129 LEU A C 1
ATOM 952 O O . LEU A 1 129 ? -9.438 -10.553 22.882 1.00 49.81 129 LEU A O 1
ATOM 956 N N . ASP A 1 130 ? -9.303 -8.796 21.488 1.00 51.28 130 ASP A N 1
ATOM 957 C CA . ASP A 1 130 ? -9.534 -9.545 20.258 1.00 51.28 130 ASP A CA 1
ATOM 958 C C . ASP A 1 130 ? -8.312 -10.424 19.910 1.00 51.28 130 A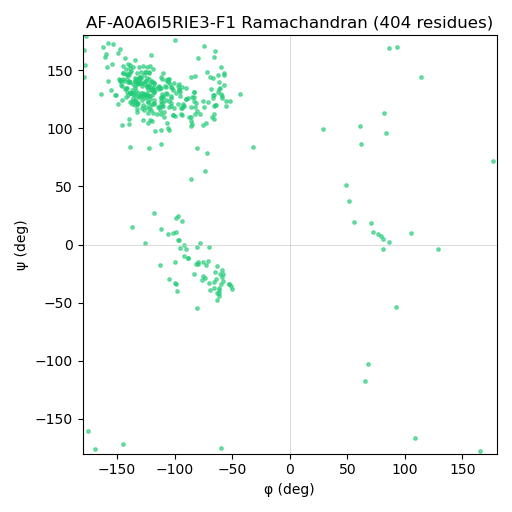SP A C 1
ATOM 960 O O . ASP A 1 130 ? -7.474 -10.069 19.082 1.00 51.28 130 ASP A O 1
ATOM 964 N N . LEU A 1 131 ? -8.156 -11.573 20.575 1.00 55.03 131 LEU A N 1
ATOM 965 C CA . LEU A 1 131 ? -6.985 -12.455 20.454 1.00 55.03 131 LEU A CA 1
ATOM 966 C C . LEU A 1 131 ? -7.140 -13.581 19.410 1.00 55.03 131 LEU A C 1
ATOM 968 O O . LEU A 1 131 ? -6.416 -14.571 19.489 1.00 55.03 131 LEU A O 1
ATOM 972 N N . ARG A 1 132 ? -8.059 -13.452 18.436 1.00 56.38 132 ARG A N 1
ATOM 973 C CA . ARG A 1 132 ? -8.404 -14.426 17.363 1.00 56.38 132 ARG A CA 1
ATOM 974 C C . ARG A 1 132 ? -7.246 -15.313 16.860 1.00 56.38 132 ARG A C 1
ATOM 976 O O . ARG A 1 132 ? -6.636 -15.048 15.833 1.00 56.38 132 ARG A O 1
ATOM 983 N N . GLY A 1 133 ? -6.970 -16.413 17.563 1.00 55.84 133 GLY A N 1
ATOM 984 C CA . GLY A 1 133 ? -5.982 -17.426 17.171 1.00 55.84 133 GLY A CA 1
ATOM 985 C C . GLY A 1 133 ? -4.510 -17.120 17.486 1.00 55.84 133 GLY A C 1
ATOM 986 O O . GLY A 1 133 ? -3.676 -18.002 17.287 1.00 55.84 133 GLY A O 1
ATOM 987 N N . GLN A 1 134 ? -4.174 -15.942 18.020 1.00 64.06 134 GLN A N 1
ATOM 988 C CA . GLN A 1 134 ? -2.794 -15.577 18.365 1.00 64.06 134 GLN A CA 1
ATOM 989 C C . GLN A 1 134 ? -2.500 -15.901 19.835 1.00 64.06 134 GLN A C 1
ATOM 991 O O . GLN A 1 134 ? -3.108 -15.348 20.747 1.00 64.06 134 GLN A O 1
ATOM 996 N N . SER A 1 135 ? -1.548 -16.804 20.088 1.00 69.00 135 SER A N 1
ATOM 997 C CA . SER A 1 135 ? -1.198 -17.231 21.456 1.00 69.00 135 SER A CA 1
ATOM 998 C C . SER A 1 135 ? -0.425 -16.181 22.262 1.00 69.00 135 SER A C 1
ATOM 1000 O O . SER A 1 135 ? -0.309 -16.304 23.485 1.00 69.00 135 SER A O 1
ATOM 1002 N N . VAL A 1 136 ? 0.150 -15.194 21.568 1.00 81.94 136 VAL A N 1
ATOM 1003 C CA . VAL A 1 136 ? 0.955 -14.112 22.136 1.00 81.94 136 VAL A CA 1
ATOM 1004 C C . VAL A 1 136 ? 0.644 -12.828 21.373 1.00 81.94 136 VAL A C 1
ATOM 1006 O O . VAL A 1 136 ? 0.748 -12.818 20.150 1.00 81.94 136 VAL A O 1
ATOM 1009 N N . VAL A 1 137 ? 0.292 -11.761 22.084 1.00 87.81 137 VAL A N 1
ATOM 1010 C CA . VAL A 1 137 ? -0.051 -10.455 21.509 1.00 87.81 137 VAL A CA 1
ATOM 1011 C C . VAL A 1 137 ? 0.696 -9.348 22.242 1.00 87.81 137 VAL A C 1
ATOM 1013 O O . VAL A 1 137 ? 0.816 -9.389 23.465 1.00 87.81 137 VAL A O 1
ATOM 1016 N N . ALA A 1 138 ? 1.196 -8.358 21.505 1.00 91.06 138 ALA A N 1
ATOM 1017 C CA . ALA A 1 138 ? 1.790 -7.152 22.074 1.00 91.06 138 ALA A CA 1
ATOM 1018 C C . ALA A 1 138 ? 0.777 -6.007 22.022 1.00 91.06 138 ALA A C 1
ATOM 1020 O O . ALA A 1 138 ? 0.381 -5.585 20.940 1.00 91.06 138 ALA A O 1
ATOM 1021 N N . ASN A 1 139 ? 0.371 -5.489 23.178 1.00 91.06 139 ASN A N 1
ATOM 1022 C CA . ASN A 1 139 ? -0.474 -4.307 23.263 1.00 91.06 139 ASN A CA 1
ATOM 1023 C C . ASN A 1 139 ? 0.369 -3.080 23.619 1.00 91.06 139 ASN A C 1
ATOM 1025 O O . ASN A 1 139 ? 0.892 -2.975 24.729 1.00 91.06 139 ASN A O 1
ATOM 1029 N N . VAL A 1 140 ? 0.514 -2.157 22.673 1.00 90.75 140 VAL A N 1
ATOM 1030 C CA . VAL A 1 140 ? 1.214 -0.890 22.878 1.00 90.75 140 VAL A CA 1
ATOM 1031 C C . VAL A 1 140 ? 0.254 0.090 23.541 1.00 90.75 140 VAL A C 1
ATOM 1033 O O . VAL A 1 140 ? -0.722 0.530 22.933 1.00 90.75 140 VAL A O 1
ATOM 1036 N N . ILE A 1 141 ? 0.540 0.434 24.795 1.00 87.56 141 ILE A N 1
ATOM 1037 C CA . ILE A 1 141 ? -0.236 1.403 25.564 1.00 87.56 141 ILE A CA 1
ATOM 1038 C C . ILE A 1 141 ? 0.389 2.779 25.372 1.00 87.56 141 ILE A C 1
ATOM 1040 O O . ILE A 1 141 ? 1.552 3.007 25.721 1.00 87.56 141 ILE A O 1
ATOM 1044 N N . LEU A 1 142 ? -0.386 3.705 24.821 1.00 84.25 142 LEU A N 1
ATOM 1045 C CA . LEU A 1 142 ? 0.011 5.099 24.681 1.00 84.25 142 LEU A CA 1
ATOM 1046 C C . LEU A 1 142 ? -0.328 5.866 25.966 1.00 84.25 142 LEU A C 1
ATOM 1048 O O . LEU A 1 142 ? -1.344 5.606 26.603 1.00 84.25 142 LEU A O 1
ATOM 1052 N N . LYS A 1 143 ? 0.520 6.825 26.344 1.00 81.19 143 LYS A N 1
ATOM 1053 C CA . LYS A 1 143 ? 0.354 7.635 27.561 1.00 81.19 143 LYS A CA 1
ATOM 1054 C C . LYS A 1 143 ? -0.970 8.400 27.561 1.00 81.19 143 LYS A C 1
ATOM 1056 O O . LYS A 1 143 ? -1.223 9.217 26.671 1.00 81.19 143 LYS A O 1
ATOM 1061 N N . GLU A 1 144 ? -1.762 8.239 28.620 1.00 64.25 144 GLU A N 1
ATOM 1062 C CA . GLU A 1 144 ? -2.929 9.091 28.859 1.00 64.25 144 GLU A CA 1
ATOM 1063 C C . GLU A 1 144 ? -2.503 10.540 29.157 1.00 64.25 144 GLU A C 1
ATOM 1065 O O . GLU A 1 144 ? -1.699 10.810 30.048 1.00 64.25 144 GLU A O 1
ATOM 1070 N N . GLY A 1 145 ? -3.051 11.504 28.409 1.00 57.41 145 GLY A N 1
ATOM 1071 C CA . GLY A 1 145 ? -2.776 12.928 28.634 1.00 57.41 145 GLY A CA 1
ATOM 1072 C C . GLY A 1 145 ? -1.362 13.381 28.253 1.00 57.41 145 GLY A C 1
ATOM 1073 O O . GLY A 1 145 ? -0.936 14.447 28.702 1.00 57.41 145 GLY A O 1
ATOM 1074 N N . ALA A 1 146 ? -0.637 12.610 27.434 1.00 57.19 146 ALA A N 1
ATOM 1075 C CA . ALA A 1 146 ? 0.612 13.080 26.849 1.00 57.19 146 ALA A CA 1
ATOM 1076 C C . ALA A 1 146 ? 0.390 14.374 26.053 1.00 57.19 146 ALA A C 1
ATOM 1078 O O . ALA A 1 146 ? -0.584 14.510 25.313 1.00 57.19 146 ALA A O 1
ATOM 1079 N N . ALA A 1 147 ? 1.309 15.326 26.224 1.00 67.00 147 ALA A N 1
ATOM 1080 C CA . ALA A 1 147 ? 1.383 16.497 25.364 1.00 67.00 147 ALA A CA 1
ATOM 1081 C C . ALA A 1 147 ? 1.622 16.059 23.913 1.00 67.00 147 ALA A C 1
ATOM 1083 O O . ALA A 1 147 ? 2.244 15.019 23.681 1.00 67.00 147 ALA A O 1
ATOM 1084 N N . ALA A 1 148 ? 1.170 16.878 22.963 1.00 80.00 148 ALA A N 1
ATOM 1085 C CA . ALA A 1 148 ? 1.416 16.672 21.545 1.00 80.00 148 ALA A CA 1
ATOM 1086 C C . ALA A 1 148 ? 2.869 16.247 21.269 1.00 80.00 148 ALA A C 1
ATOM 1088 O O . ALA A 1 148 ? 3.825 16.895 21.723 1.00 80.00 148 ALA A O 1
ATOM 1089 N N . ALA A 1 149 ? 3.022 15.169 20.508 1.00 73.44 149 ALA A N 1
ATOM 1090 C CA . ALA A 1 149 ? 4.304 14.577 20.168 1.00 73.44 149 ALA A CA 1
ATOM 1091 C C . ALA A 1 149 ? 4.459 14.513 18.651 1.00 73.44 149 ALA A C 1
ATOM 1093 O O . ALA A 1 149 ? 3.561 14.062 17.944 1.00 73.44 149 ALA A O 1
ATOM 1094 N N . ALA A 1 150 ? 5.618 14.944 18.162 1.00 77.06 150 ALA A N 1
ATOM 1095 C CA . ALA A 1 150 ? 6.010 14.789 16.772 1.00 77.06 150 ALA A CA 1
ATOM 1096 C C . ALA A 1 150 ? 7.267 13.922 16.681 1.00 77.06 150 ALA A C 1
ATOM 1098 O O . ALA A 1 150 ? 8.203 14.113 17.465 1.00 77.06 150 ALA A O 1
ATOM 1099 N N . ALA A 1 151 ? 7.318 13.021 15.707 1.00 69.19 151 ALA A N 1
ATOM 1100 C CA . ALA A 1 151 ? 8.563 12.403 15.266 1.00 69.19 151 ALA A CA 1
ATOM 1101 C C . ALA A 1 151 ? 8.728 12.629 13.774 1.00 69.19 151 ALA A C 1
ATOM 1103 O O . ALA A 1 151 ? 7.754 12.625 13.028 1.00 69.19 151 ALA A O 1
ATOM 1104 N N . TRP A 1 152 ? 9.962 12.843 13.349 1.00 80.12 152 TRP A N 1
ATOM 1105 C CA . TRP A 1 152 ? 10.279 12.957 11.940 1.00 80.12 152 TRP A CA 1
ATOM 1106 C C . TRP A 1 152 ? 11.643 12.355 11.653 1.00 80.12 152 TRP A C 1
ATOM 1108 O O . TRP A 1 152 ? 12.540 12.332 12.507 1.00 80.12 152 TRP A O 1
ATOM 1118 N N . GLU A 1 153 ? 11.781 11.919 10.416 1.00 79.00 153 GLU A N 1
ATOM 1119 C CA . GLU A 1 153 ? 13.006 11.433 9.825 1.00 79.00 153 GLU A CA 1
ATOM 1120 C C . GLU A 1 153 ? 13.208 12.123 8.482 1.00 79.00 153 GLU A C 1
ATOM 1122 O O . GLU A 1 153 ? 12.264 12.380 7.740 1.00 79.00 153 GLU A O 1
ATOM 1127 N N . ALA A 1 154 ? 14.452 12.465 8.177 1.00 88.69 154 ALA A N 1
ATOM 1128 C CA . ALA A 1 154 ? 14.832 12.891 6.846 1.00 88.69 154 ALA A CA 1
ATOM 1129 C C . ALA A 1 154 ? 16.240 12.397 6.542 1.00 88.69 154 ALA A C 1
ATOM 1131 O O . ALA A 1 154 ? 17.141 12.440 7.391 1.00 88.69 154 ALA A O 1
ATOM 1132 N N . GLY A 1 155 ? 16.460 11.992 5.302 1.00 88.88 155 GLY A N 1
ATOM 1133 C CA . GLY A 1 155 ? 17.775 11.580 4.863 1.00 88.88 155 GLY A CA 1
ATOM 1134 C C . GLY A 1 155 ? 17.945 11.674 3.364 1.00 88.88 155 GLY A C 1
ATOM 1135 O O . GLY A 1 155 ? 17.034 11.997 2.606 1.00 88.88 155 GLY A O 1
ATOM 1136 N N . VAL A 1 156 ? 19.184 11.440 2.951 1.00 89.88 156 VAL A N 1
ATOM 1137 C CA . VAL A 1 156 ? 19.551 11.348 1.544 1.00 89.88 156 VAL A CA 1
ATOM 1138 C C . VAL A 1 156 ? 20.471 10.152 1.386 1.00 89.88 156 VAL A C 1
ATOM 1140 O O . VAL A 1 156 ? 21.501 10.042 2.062 1.00 89.88 156 VAL A O 1
ATOM 1143 N N . LEU A 1 157 ? 20.103 9.266 0.473 1.00 86.25 157 LEU A N 1
ATOM 1144 C CA . LEU A 1 157 ? 20.967 8.224 -0.050 1.00 86.25 157 LEU A CA 1
ATOM 1145 C C . LEU A 1 157 ? 21.698 8.775 -1.277 1.00 86.25 157 LEU A C 1
ATOM 1147 O O . LEU A 1 157 ? 21.102 9.429 -2.129 1.00 86.25 157 LEU A O 1
ATOM 1151 N N . VAL A 1 158 ? 23.005 8.535 -1.370 1.00 83.44 158 VAL A N 1
ATOM 1152 C CA . VAL A 1 158 ? 23.789 8.896 -2.558 1.00 83.44 158 VAL A CA 1
ATOM 1153 C C . VAL A 1 158 ? 24.357 7.629 -3.171 1.00 83.44 158 VAL A C 1
ATOM 1155 O O . VAL A 1 158 ? 25.117 6.897 -2.526 1.00 83.44 158 VAL A O 1
ATOM 1158 N N . ASN A 1 159 ? 24.010 7.384 -4.432 1.00 73.12 159 ASN A N 1
ATOM 1159 C CA . ASN A 1 159 ? 24.628 6.332 -5.221 1.00 73.12 159 ASN A CA 1
ATOM 1160 C C . ASN A 1 159 ? 25.973 6.852 -5.769 1.00 73.12 159 ASN A C 1
ATOM 1162 O O . ASN A 1 159 ? 26.039 7.879 -6.432 1.00 73.12 159 ASN A O 1
ATOM 1166 N N . PHE A 1 160 ? 27.093 6.191 -5.456 1.00 70.94 160 PHE A N 1
ATOM 1167 C CA . PHE A 1 160 ? 28.410 6.656 -5.927 1.00 70.94 160 PHE A CA 1
ATOM 1168 C C . PHE A 1 160 ? 28.719 6.275 -7.379 1.00 70.94 160 PHE A C 1
ATOM 1170 O O . PHE A 1 160 ? 29.627 6.864 -7.962 1.00 70.94 160 PHE A O 1
ATOM 1177 N N . ASN A 1 161 ? 27.997 5.312 -7.959 1.00 68.88 161 ASN A N 1
ATOM 1178 C CA . ASN A 1 161 ? 28.186 4.921 -9.359 1.00 68.88 161 ASN A CA 1
ATOM 1179 C C . ASN A 1 161 ? 27.420 5.855 -10.311 1.00 68.88 161 ASN A C 1
ATOM 1181 O O . ASN A 1 161 ? 27.833 6.050 -11.447 1.00 68.88 161 ASN A O 1
ATOM 1185 N N . GLN A 1 162 ? 26.351 6.476 -9.812 1.00 71.06 162 GLN A N 1
ATOM 1186 C CA . GLN A 1 162 ? 25.533 7.488 -10.476 1.00 71.06 162 GLN A CA 1
ATOM 1187 C C . GLN A 1 162 ? 25.203 8.544 -9.420 1.00 71.06 162 GLN A C 1
ATOM 1189 O O . GLN A 1 162 ? 24.389 8.232 -8.555 1.00 71.06 162 GLN A O 1
ATOM 1194 N N . PRO A 1 163 ? 25.835 9.735 -9.413 1.00 71.88 163 PRO A N 1
ATOM 1195 C CA . PRO A 1 163 ? 25.745 10.701 -8.315 1.00 71.88 163 PRO A CA 1
ATOM 1196 C C . PRO A 1 163 ? 24.384 11.413 -8.275 1.00 71.88 163 PRO A C 1
ATOM 1198 O O . PRO A 1 163 ? 24.292 12.631 -8.427 1.00 71.88 163 PRO A O 1
ATOM 1201 N N . VAL A 1 164 ? 23.329 10.636 -8.053 1.00 82.38 164 VAL A N 1
ATOM 1202 C CA . VAL A 1 164 ? 21.965 11.081 -7.818 1.00 82.38 164 VAL A CA 1
ATOM 1203 C C . VAL A 1 164 ? 21.695 11.009 -6.321 1.00 82.38 164 VAL A C 1
ATOM 1205 O O . VAL A 1 164 ? 22.046 10.038 -5.642 1.00 82.38 164 VAL A O 1
ATOM 1208 N N . ALA A 1 165 ? 21.118 12.089 -5.805 1.00 85.94 165 ALA A N 1
ATOM 1209 C CA . ALA A 1 165 ? 20.619 12.163 -4.446 1.00 85.94 165 ALA A CA 1
ATOM 1210 C C . ALA A 1 165 ? 19.204 11.585 -4.410 1.00 85.94 165 ALA A C 1
ATOM 1212 O O . ALA A 1 165 ? 18.336 12.027 -5.159 1.00 85.94 165 ALA A O 1
ATOM 1213 N N . VAL A 1 166 ? 18.989 10.634 -3.513 1.00 89.56 166 VAL A N 1
ATOM 1214 C CA . VAL A 1 166 ? 17.720 9.947 -3.295 1.00 89.56 166 VAL A CA 1
ATOM 1215 C C . VAL A 1 166 ? 17.219 10.382 -1.916 1.00 89.56 166 VAL A C 1
ATOM 1217 O O . VAL A 1 166 ? 17.627 9.799 -0.905 1.00 89.56 166 VAL A O 1
ATOM 1220 N N . PRO A 1 167 ? 16.488 11.511 -1.834 1.00 90.69 167 PRO A N 1
ATOM 1221 C CA . PRO A 1 167 ? 15.934 11.982 -0.578 1.00 90.69 167 PRO A CA 1
ATOM 1222 C C . PRO A 1 167 ? 14.776 11.093 -0.138 1.00 90.69 167 PRO A C 1
ATOM 1224 O O . PRO A 1 167 ? 14.018 10.593 -0.961 1.00 90.69 167 PRO A O 1
ATOM 1227 N N . PHE A 1 168 ? 14.625 10.967 1.167 1.00 90.75 168 PHE A N 1
ATOM 1228 C CA . PHE A 1 168 ? 13.453 10.376 1.791 1.00 90.75 168 PHE A CA 1
ATOM 1229 C C . PHE A 1 168 ? 13.148 11.134 3.081 1.00 90.75 168 PHE A C 1
ATOM 1231 O O . PHE A 1 168 ? 14.016 11.831 3.636 1.00 90.75 168 PHE A O 1
ATOM 1238 N N . GLY A 1 169 ? 11.926 11.009 3.571 1.00 88.50 169 GLY A N 1
ATOM 1239 C CA . GLY A 1 169 ? 11.580 11.522 4.881 1.00 88.50 169 GLY A CA 1
ATOM 1240 C C . GLY A 1 169 ? 10.150 11.236 5.282 1.00 88.50 169 GLY A C 1
ATOM 1241 O O . GLY A 1 169 ? 9.257 11.123 4.452 1.00 88.50 169 GLY A O 1
ATOM 1242 N N . SER A 1 170 ? 9.938 11.198 6.586 1.00 83.38 170 SER A N 1
ATOM 1243 C CA . SER A 1 170 ? 8.640 10.960 7.189 1.00 83.38 170 SER A CA 1
ATOM 1244 C C . SER A 1 170 ? 8.411 11.919 8.347 1.00 83.38 170 SER A C 1
ATOM 1246 O O . SER A 1 170 ? 9.338 12.428 8.986 1.00 83.38 170 SER A O 1
ATOM 1248 N N . ILE A 1 171 ? 7.146 12.209 8.616 1.00 83.50 171 ILE A N 1
ATOM 1249 C CA . ILE A 1 171 ? 6.711 12.966 9.776 1.00 83.50 171 ILE A CA 1
ATOM 1250 C C . ILE A 1 171 ? 5.437 12.353 10.334 1.00 83.50 171 ILE A C 1
ATOM 1252 O O . ILE A 1 171 ? 4.519 11.971 9.617 1.00 83.50 171 ILE A O 1
ATOM 1256 N N . SER A 1 172 ? 5.377 12.309 11.653 1.00 78.19 172 SER A N 1
ATOM 1257 C CA . SER A 1 172 ? 4.222 11.894 12.420 1.00 78.19 172 SER A CA 1
ATOM 1258 C C . SER A 1 172 ? 3.919 12.935 13.481 1.00 78.19 172 SER A C 1
ATOM 1260 O O . SER A 1 172 ? 4.819 13.552 14.061 1.00 78.19 172 SER A O 1
ATOM 1262 N N . TYR A 1 173 ? 2.638 13.132 13.743 1.00 83.00 173 TYR A N 1
ATOM 1263 C CA . TYR A 1 173 ? 2.162 14.010 14.793 1.00 83.00 173 TYR A CA 1
ATOM 1264 C C . TYR A 1 173 ? 0.994 13.355 15.505 1.00 83.00 173 TYR A C 1
ATOM 1266 O O . TYR A 1 173 ? -0.001 13.013 14.879 1.00 83.00 173 TYR A O 1
ATOM 1274 N N . THR A 1 174 ? 1.113 13.181 16.814 1.00 79.38 174 THR A N 1
ATOM 1275 C CA . THR A 1 174 ? 0.051 12.643 17.662 1.00 79.38 174 THR A CA 1
ATOM 1276 C C . THR A 1 174 ? -0.321 13.668 18.712 1.00 79.38 174 THR A C 1
ATOM 1278 O O . THR A 1 174 ? 0.554 14.237 19.367 1.00 79.38 174 THR A O 1
ATOM 1281 N N . ASP A 1 175 ? -1.615 13.893 18.890 1.00 84.88 175 ASP A N 1
ATOM 1282 C CA . ASP A 1 175 ? -2.136 14.830 19.876 1.00 84.88 175 ASP A CA 1
ATOM 1283 C C . ASP A 1 175 ? -3.555 14.433 20.311 1.00 84.88 175 ASP A C 1
ATOM 1285 O O . ASP A 1 175 ? -4.169 13.496 19.790 1.00 84.88 175 ASP A O 1
ATOM 1289 N N . ARG A 1 176 ? -4.072 15.127 21.325 1.00 84.69 176 ARG A N 1
ATOM 1290 C CA . ARG A 1 176 ? -5.376 14.867 21.914 1.00 84.69 176 ARG A CA 1
ATOM 1291 C C . ARG A 1 176 ? -6.140 16.163 22.152 1.00 84.69 176 ARG A C 1
ATOM 1293 O O . ARG A 1 176 ? -5.738 17.017 22.938 1.00 84.69 176 ARG A O 1
ATOM 1300 N N . LEU A 1 177 ? -7.328 16.253 21.560 1.00 88.00 177 LEU A N 1
ATOM 1301 C CA . LEU A 1 177 ? -8.270 17.349 21.749 1.00 88.00 177 LEU A CA 1
ATOM 1302 C C . LEU A 1 177 ? -9.514 16.872 22.508 1.00 88.00 177 LEU A C 1
ATOM 1304 O O . LEU A 1 177 ? -10.463 16.327 21.940 1.00 88.00 177 LEU A O 1
ATOM 1308 N N . GLY A 1 178 ? -9.548 17.113 23.820 1.00 88.31 178 GLY A N 1
ATOM 1309 C CA . GLY A 1 178 ? -10.669 16.675 24.652 1.00 88.31 178 GLY A CA 1
ATOM 1310 C C . GLY A 1 178 ? -10.739 15.150 24.701 1.00 88.31 178 GLY A C 1
ATOM 1311 O O . GLY A 1 178 ? -9.813 14.535 25.202 1.00 88.31 178 GLY A O 1
ATOM 1312 N N . ALA A 1 179 ? -11.824 14.547 24.211 1.00 89.44 179 ALA A N 1
ATOM 1313 C CA . ALA A 1 179 ? -11.979 13.088 24.147 1.00 89.44 179 ALA A CA 1
ATOM 1314 C C . ALA A 1 179 ? -11.460 12.459 22.840 1.00 89.44 179 ALA A C 1
ATOM 1316 O O . ALA A 1 179 ? -11.502 11.240 22.708 1.00 89.44 179 ALA A O 1
ATOM 1317 N N . LEU A 1 180 ? -11.011 13.278 21.884 1.00 90.25 180 LEU A N 1
ATOM 1318 C CA . LEU A 1 180 ? -10.459 12.835 20.608 1.00 90.25 180 LEU A CA 1
ATOM 1319 C C . LEU A 1 180 ? -8.939 12.710 20.720 1.00 90.25 180 LEU A C 1
ATOM 1321 O O . LEU A 1 180 ? -8.270 13.711 20.962 1.00 90.25 180 LEU A O 1
ATOM 1325 N N . SER A 1 181 ? -8.406 11.522 20.486 1.00 87.56 181 SER A N 1
ATOM 1326 C CA . SER A 1 181 ? -6.990 11.284 20.206 1.00 87.56 181 SER A CA 1
ATOM 1327 C C . SER A 1 181 ? -6.811 11.117 18.700 1.00 87.56 181 SER A C 1
ATOM 1329 O O . SER A 1 181 ? -7.652 10.489 18.054 1.00 87.56 181 SER A O 1
ATOM 1331 N N . TYR A 1 182 ? -5.752 11.686 18.130 1.00 88.12 182 TYR A N 1
ATOM 1332 C CA . TYR A 1 182 ? -5.480 11.580 16.700 1.00 88.12 182 TYR A CA 1
ATOM 1333 C C . TYR A 1 182 ? -3.984 11.503 16.402 1.00 88.12 182 TYR A C 1
ATOM 1335 O O . TYR A 1 182 ? -3.171 12.120 17.090 1.00 88.12 182 TYR A O 1
ATOM 1343 N N . THR A 1 183 ? -3.650 10.781 15.339 1.00 82.62 183 THR A N 1
ATOM 1344 C CA . THR A 1 183 ? -2.311 10.663 14.771 1.00 82.62 183 THR A CA 1
ATOM 1345 C C . THR A 1 183 ? -2.380 10.986 13.284 1.00 82.62 183 THR A C 1
ATOM 1347 O O . THR A 1 183 ? -3.207 10.439 12.562 1.00 82.62 183 THR A O 1
ATOM 1350 N N . LEU A 1 184 ? -1.516 11.892 12.842 1.00 89.50 184 LEU A N 1
ATOM 1351 C CA . LEU A 1 184 ? -1.284 12.249 11.449 1.00 89.50 184 LEU A CA 1
ATOM 1352 C C . LEU A 1 184 ? 0.073 11.690 11.031 1.00 89.50 184 LEU A C 1
ATOM 1354 O O . LEU A 1 184 ? 1.041 11.855 11.775 1.00 89.50 184 LEU A O 1
ATOM 1358 N N . GLY A 1 185 ? 0.146 11.082 9.855 1.00 85.19 185 GLY A N 1
ATOM 1359 C CA . GLY A 1 185 ? 1.380 10.608 9.235 1.00 85.19 185 GLY A CA 1
ATOM 1360 C C . GLY A 1 185 ? 1.531 11.168 7.825 1.00 85.19 185 GLY A C 1
ATOM 1361 O O . GLY A 1 185 ? 0.535 11.367 7.131 1.00 85.19 185 GLY A O 1
ATOM 1362 N N . ALA A 1 186 ? 2.766 11.439 7.413 1.00 91.88 186 ALA A N 1
ATOM 1363 C CA . ALA A 1 186 ? 3.123 11.690 6.024 1.00 91.88 186 ALA A CA 1
ATOM 1364 C C . ALA A 1 186 ? 4.537 11.173 5.747 1.00 91.88 186 ALA A C 1
ATOM 1366 O O . ALA A 1 186 ? 5.421 11.324 6.592 1.00 91.88 186 ALA A O 1
ATOM 1367 N N . GLU A 1 187 ? 4.751 10.605 4.570 1.00 90.25 187 GLU A N 1
ATOM 1368 C CA . GLU A 1 187 ? 6.018 10.009 4.150 1.00 90.25 187 GLU A CA 1
ATOM 1369 C C . GLU A 1 187 ? 6.258 10.293 2.670 1.00 90.25 187 GLU A C 1
ATOM 1371 O O . GLU A 1 187 ? 5.315 10.465 1.896 1.00 90.25 187 GLU A O 1
ATOM 1376 N N . VAL A 1 188 ? 7.524 10.459 2.304 1.00 94.62 188 VAL A N 1
ATOM 1377 C CA . VAL A 1 188 ? 7.951 10.619 0.922 1.00 94.62 188 VAL A CA 1
ATOM 1378 C C . VAL A 1 188 ? 9.246 9.864 0.698 1.00 94.62 188 VAL A C 1
ATOM 1380 O O . VAL A 1 188 ? 10.244 10.108 1.383 1.00 94.62 188 VAL A O 1
ATOM 1383 N N . ASP A 1 189 ? 9.252 9.036 -0.334 1.00 92.44 189 ASP A N 1
ATOM 1384 C CA . ASP A 1 189 ? 10.408 8.255 -0.745 1.00 92.44 189 ASP A CA 1
ATOM 1385 C C . ASP A 1 189 ? 10.728 8.532 -2.202 1.00 92.44 189 ASP A C 1
ATOM 1387 O O . ASP A 1 189 ? 9.871 8.458 -3.074 1.00 92.44 189 ASP A O 1
ATOM 1391 N N . ARG A 1 190 ? 11.986 8.867 -2.493 1.00 93.56 190 ARG A N 1
ATOM 1392 C CA . ARG A 1 190 ? 12.488 8.888 -3.866 1.00 93.56 190 ARG A CA 1
ATOM 1393 C C . ARG A 1 190 ? 12.9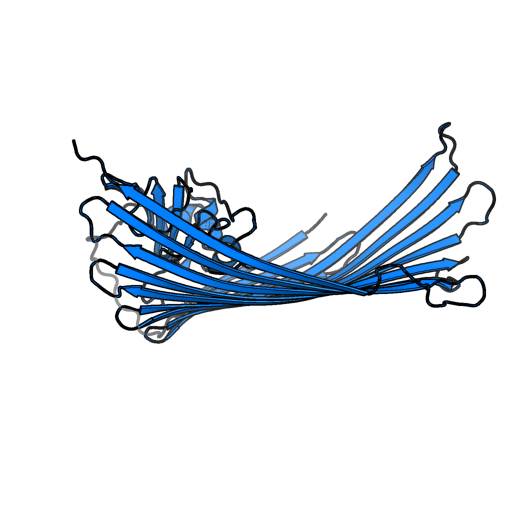03 7.476 -4.251 1.00 93.56 190 ARG A C 1
ATOM 1395 O O . ARG A 1 190 ? 13.711 6.856 -3.564 1.00 93.56 190 ARG A O 1
ATOM 1402 N N . ILE A 1 191 ? 12.455 7.022 -5.409 1.00 91.00 191 ILE A N 1
ATOM 1403 C CA . ILE A 1 191 ? 12.915 5.773 -6.007 1.00 91.00 191 ILE A CA 1
ATOM 1404 C C . ILE A 1 191 ? 13.959 6.123 -7.056 1.00 91.00 191 ILE A C 1
ATOM 1406 O O . ILE A 1 191 ? 13.754 7.006 -7.886 1.00 91.00 191 ILE A O 1
ATOM 1410 N N . GLN A 1 192 ? 15.100 5.449 -6.990 1.00 91.62 192 GLN A N 1
ATOM 1411 C CA . GLN A 1 192 ? 16.124 5.527 -8.019 1.00 91.62 192 GLN A CA 1
ATOM 1412 C C . GLN A 1 192 ? 16.858 4.198 -8.081 1.00 91.62 192 GLN A C 1
ATOM 1414 O O . GLN A 1 192 ? 17.527 3.797 -7.121 1.00 91.62 192 GLN A O 1
ATOM 1419 N N . GLY A 1 193 ? 16.826 3.569 -9.241 1.00 89.12 193 GLY A N 1
ATOM 1420 C CA . GLY A 1 193 ? 17.692 2.456 -9.573 1.00 89.12 193 GLY A CA 1
ATOM 1421 C C . GLY A 1 193 ? 18.521 2.771 -10.807 1.00 89.12 193 GLY A C 1
ATOM 1422 O O . GLY A 1 193 ? 18.219 3.632 -11.636 1.00 89.12 193 GLY A O 1
ATOM 1423 N N . TYR A 1 194 ? 19.666 2.107 -10.852 1.00 90.94 194 TYR A N 1
ATOM 1424 C CA . TYR A 1 194 ? 20.563 2.114 -11.989 1.00 90.94 194 TYR A CA 1
ATOM 1425 C C . TYR A 1 194 ? 21.388 0.842 -11.951 1.00 90.94 194 TYR A C 1
ATOM 1427 O O . TYR A 1 194 ? 21.988 0.510 -10.919 1.00 90.94 194 TYR A O 1
ATOM 1435 N N . SER A 1 195 ? 21.487 0.175 -13.088 1.00 91.44 195 SER A N 1
ATOM 1436 C CA . SER A 1 195 ? 22.445 -0.900 -13.277 1.00 91.44 195 SER A CA 1
ATOM 1437 C C . SER A 1 195 ? 22.937 -0.920 -14.707 1.00 91.44 195 SER A C 1
ATOM 1439 O O . SER A 1 195 ? 22.162 -0.756 -15.639 1.00 91.44 195 SER A O 1
ATOM 1441 N N . GLU A 1 196 ? 24.227 -1.182 -14.861 1.00 94.38 196 GLU A N 1
ATOM 1442 C CA . GLU A 1 196 ? 24.856 -1.408 -16.153 1.00 94.38 196 GLU A CA 1
ATOM 1443 C C . GLU A 1 196 ? 25.468 -2.807 -16.167 1.00 94.38 196 GLU A C 1
ATOM 1445 O O . GLU A 1 196 ? 26.020 -3.274 -15.161 1.00 94.38 196 GLU A O 1
ATOM 1450 N N . GLY A 1 197 ? 25.363 -3.492 -17.298 1.00 95.19 197 GLY A N 1
ATOM 1451 C CA . GLY A 1 197 ? 25.836 -4.860 -17.411 1.00 95.19 197 GLY A C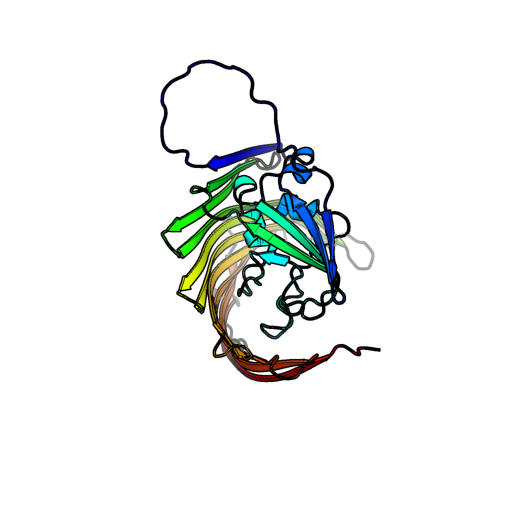A 1
ATOM 1452 C C . GLY A 1 197 ? 26.063 -5.291 -18.847 1.00 95.19 197 GLY A C 1
ATOM 1453 O O . GLY A 1 197 ? 25.563 -4.692 -19.790 1.00 95.19 197 GLY A O 1
ATOM 1454 N N . VAL A 1 198 ? 26.838 -6.363 -18.999 1.00 97.56 198 VAL A N 1
ATOM 1455 C CA . VAL A 1 198 ? 26.996 -7.047 -20.281 1.00 97.56 198 VAL A CA 1
ATOM 1456 C C . VAL A 1 198 ? 26.323 -8.407 -20.182 1.00 97.56 198 VAL A C 1
ATOM 1458 O O . VAL A 1 198 ? 26.731 -9.242 -19.370 1.00 97.56 198 VAL A O 1
ATOM 1461 N N . GLU A 1 199 ? 25.320 -8.642 -21.021 1.00 97.19 199 GLU A N 1
ATOM 1462 C CA . GLU A 1 199 ? 24.681 -9.944 -21.194 1.00 97.19 199 GLU A CA 1
ATOM 1463 C C . GLU A 1 199 ? 25.298 -10.669 -22.401 1.00 97.19 199 GLU A C 1
ATOM 1465 O O . GLU A 1 199 ? 25.550 -10.078 -23.454 1.00 97.19 199 GLU A O 1
ATOM 1470 N N . LEU A 1 200 ? 25.545 -11.973 -22.259 1.00 97.69 200 LEU A N 1
ATOM 1471 C CA . LEU A 1 200 ? 25.979 -12.836 -23.357 1.00 97.69 200 LEU A CA 1
ATOM 1472 C C . LEU A 1 200 ? 24.864 -13.823 -23.684 1.00 97.69 200 LEU A C 1
ATOM 1474 O O . LEU A 1 200 ? 24.600 -14.744 -22.908 1.00 97.69 200 LEU A O 1
ATOM 1478 N N . LEU A 1 201 ? 24.260 -13.685 -24.861 1.00 96.81 201 LEU A N 1
ATOM 1479 C CA . LEU A 1 201 ? 23.335 -14.684 -25.368 1.00 96.81 201 LEU A CA 1
ATOM 1480 C C . LEU A 1 201 ? 24.137 -15.835 -25.976 1.00 96.81 201 LEU A C 1
ATOM 1482 O O . LEU A 1 201 ? 24.824 -15.672 -26.989 1.00 96.81 201 LEU A O 1
ATOM 1486 N N . LEU A 1 202 ? 24.039 -17.013 -25.365 1.00 97.44 202 LEU A N 1
ATOM 1487 C CA . LEU A 1 202 ? 24.716 -18.223 -25.824 1.00 97.44 202 LEU A CA 1
ATOM 1488 C C . LEU A 1 202 ? 23.732 -19.184 -26.490 1.00 97.44 202 LEU A C 1
ATOM 1490 O O . LEU A 1 202 ? 22.594 -19.351 -26.052 1.00 97.44 202 LEU A O 1
ATOM 1494 N N . GLY A 1 203 ? 24.192 -19.848 -27.545 1.00 95.12 203 GLY A N 1
ATOM 1495 C CA . GLY A 1 203 ? 23.455 -20.907 -28.211 1.00 95.12 203 GLY A CA 1
ATOM 1496 C C . GLY A 1 203 ? 23.453 -22.212 -27.409 1.00 95.12 203 GLY A C 1
ATOM 1497 O O . GLY A 1 203 ? 24.213 -22.366 -26.450 1.00 95.12 203 GLY A O 1
ATOM 1498 N N . PRO A 1 204 ? 22.644 -23.205 -27.823 1.00 94.88 204 PRO A N 1
ATOM 1499 C CA . PRO A 1 204 ? 22.588 -24.514 -27.165 1.00 94.88 204 PRO A CA 1
ATOM 1500 C C . PRO A 1 204 ? 23.929 -25.267 -27.131 1.00 94.88 204 PRO A C 1
ATOM 1502 O O . PRO A 1 204 ? 24.115 -26.164 -26.313 1.00 94.88 204 PRO A O 1
ATOM 1505 N N . ASP A 1 205 ? 24.853 -24.930 -28.031 1.00 95.75 205 ASP A N 1
ATOM 1506 C CA . ASP A 1 205 ? 26.211 -25.471 -28.124 1.00 95.75 205 ASP A CA 1
ATOM 1507 C C . ASP A 1 205 ? 27.254 -24.653 -27.336 1.00 95.75 205 ASP A C 1
ATOM 1509 O O . ASP A 1 205 ? 28.431 -25.016 -27.313 1.00 95.75 205 ASP A O 1
ATOM 1513 N N . GLY A 1 206 ? 26.834 -23.565 -26.682 1.00 95.44 206 GLY A N 1
ATOM 1514 C CA . GLY A 1 206 ? 27.698 -22.627 -25.965 1.00 95.44 206 GLY A CA 1
ATOM 1515 C C . GLY A 1 206 ? 28.386 -21.588 -26.857 1.00 95.44 206 GLY A C 1
ATOM 1516 O O . GLY A 1 206 ? 29.208 -20.821 -26.354 1.00 95.44 206 GLY A O 1
ATOM 1517 N N . GLY A 1 207 ? 28.086 -21.544 -28.160 1.00 97.25 207 GLY A N 1
ATOM 1518 C CA . GLY A 1 207 ? 28.574 -20.492 -29.052 1.00 97.25 207 GLY A CA 1
ATOM 1519 C C . GLY A 1 207 ? 27.928 -19.137 -28.747 1.00 97.25 207 GLY A C 1
ATOM 1520 O O . GLY A 1 207 ? 26.750 -19.075 -28.406 1.00 97.25 207 GLY A O 1
ATOM 1521 N N . LEU A 1 208 ? 28.680 -18.041 -28.881 1.00 97.19 208 LEU A N 1
ATOM 1522 C CA . LEU A 1 208 ? 28.145 -16.686 -28.705 1.00 97.19 208 LEU A CA 1
ATOM 1523 C C . LEU A 1 208 ? 27.213 -16.314 -29.870 1.00 97.19 208 LEU A C 1
ATOM 1525 O O . LEU A 1 208 ? 27.631 -16.319 -31.031 1.00 97.19 208 LEU A O 1
ATOM 1529 N N . LEU A 1 209 ? 25.969 -15.962 -29.551 1.00 96.69 209 LEU A N 1
ATOM 1530 C CA . LEU A 1 209 ? 24.968 -15.495 -30.512 1.00 96.69 209 LEU A CA 1
ATOM 1531 C C . LEU A 1 209 ? 24.874 -13.970 -30.543 1.00 96.69 209 LEU A C 1
ATOM 1533 O O . LEU A 1 209 ? 24.750 -13.387 -31.617 1.00 96.69 209 LEU A O 1
ATOM 1537 N N . GLU A 1 210 ? 24.954 -13.327 -29.383 1.00 97.75 210 GLU A N 1
ATOM 1538 C CA . GLU A 1 210 ? 24.779 -11.883 -29.245 1.00 97.75 210 GLU A CA 1
ATOM 1539 C C . GLU A 1 210 ? 25.455 -11.403 -27.958 1.00 97.75 210 GLU A C 1
ATOM 1541 O O . GLU A 1 210 ? 25.391 -12.077 -26.928 1.00 97.75 210 GLU A O 1
ATOM 1546 N N . THR A 1 211 ? 26.099 -10.241 -28.026 1.00 98.31 211 THR A N 1
ATOM 1547 C CA . THR A 1 211 ? 26.503 -9.474 -26.842 1.00 98.31 211 THR A CA 1
ATOM 1548 C C . THR A 1 211 ? 25.530 -8.320 -26.678 1.00 98.31 211 THR A C 1
ATOM 1550 O O . THR A 1 211 ? 25.224 -7.651 -27.668 1.00 98.31 211 THR A O 1
ATOM 1553 N N . ARG A 1 212 ? 25.073 -8.071 -25.453 1.00 97.94 212 ARG A N 1
ATOM 1554 C CA . ARG A 1 212 ? 24.212 -6.934 -25.131 1.00 97.94 212 ARG A CA 1
ATOM 1555 C C . ARG A 1 212 ? 24.855 -6.094 -24.049 1.00 97.94 212 ARG A C 1
ATOM 1557 O O . ARG A 1 212 ? 25.289 -6.636 -23.036 1.00 97.94 212 ARG A O 1
ATOM 1564 N N . GLU A 1 213 ? 24.954 -4.799 -24.289 1.00 98.31 213 GLU A N 1
ATOM 1565 C CA . GLU A 1 213 ? 25.330 -3.821 -23.274 1.00 98.31 213 GLU A CA 1
ATOM 1566 C C . GLU A 1 213 ? 24.033 -3.180 -22.785 1.00 98.31 213 GLU A C 1
ATOM 1568 O O . GLU A 1 213 ? 23.366 -2.491 -23.552 1.00 98.31 213 GLU A O 1
ATOM 1573 N N . GLU A 1 214 ? 23.660 -3.482 -21.546 1.00 97.25 214 GLU A N 1
ATOM 1574 C CA . GLU A 1 214 ? 22.375 -3.120 -20.950 1.00 97.25 214 GLU A CA 1
ATOM 1575 C C . GLU A 1 214 ? 22.583 -2.000 -19.935 1.00 97.25 214 GLU A C 1
ATOM 1577 O O . GLU A 1 214 ? 23.434 -2.110 -19.041 1.00 97.25 214 GLU A O 1
ATOM 1582 N N . ILE A 1 215 ? 21.794 -0.936 -20.055 1.00 96.00 215 ILE A N 1
ATOM 1583 C CA . ILE A 1 215 ? 21.693 0.127 -19.060 1.00 96.00 215 ILE A CA 1
ATOM 1584 C C . ILE A 1 215 ? 20.241 0.199 -18.619 1.00 96.00 215 ILE A C 1
ATOM 1586 O O . ILE A 1 215 ? 19.382 0.686 -19.345 1.00 96.00 215 ILE A O 1
ATOM 1590 N N . PHE A 1 216 ? 19.983 -0.258 -17.402 1.00 95.50 216 PHE A N 1
ATOM 1591 C CA . PHE A 1 216 ? 18.705 -0.066 -16.742 1.00 95.50 216 PHE A CA 1
ATOM 1592 C C . PHE A 1 216 ? 18.761 1.187 -15.874 1.00 95.50 216 PHE A C 1
ATOM 1594 O O . PHE A 1 216 ? 19.717 1.388 -15.114 1.00 95.50 216 PHE A O 1
ATOM 1601 N N . SER A 1 217 ? 17.713 1.998 -15.941 1.00 94.38 217 SER A N 1
ATOM 1602 C CA . SER A 1 217 ? 17.512 3.119 -15.031 1.00 94.38 217 SER A CA 1
ATOM 1603 C C . SER A 1 217 ? 16.037 3.345 -14.778 1.00 94.38 217 SER A C 1
ATOM 1605 O O . SER A 1 217 ? 15.234 3.304 -15.708 1.00 94.38 217 SER A O 1
ATOM 1607 N N . ASP A 1 218 ? 15.701 3.658 -13.540 1.00 95.12 218 ASP A N 1
ATOM 1608 C CA . ASP A 1 218 ? 14.363 4.036 -13.121 1.00 95.12 218 ASP A CA 1
ATOM 1609 C C . ASP A 1 218 ? 14.433 5.136 -12.073 1.00 95.12 218 ASP A C 1
ATOM 1611 O O . ASP A 1 218 ? 15.393 5.254 -11.308 1.00 95.12 218 ASP A O 1
ATOM 1615 N N . ASP A 1 219 ? 13.394 5.944 -12.061 1.00 94.94 219 ASP A N 1
ATOM 1616 C CA . ASP A 1 219 ? 13.252 7.123 -11.248 1.00 94.94 219 ASP A CA 1
ATOM 1617 C C . ASP A 1 219 ? 11.785 7.285 -10.871 1.00 94.94 219 ASP A C 1
ATOM 1619 O O . ASP A 1 219 ? 10.891 7.110 -11.695 1.00 94.94 219 ASP A O 1
ATOM 1623 N N . GLY A 1 220 ? 11.526 7.623 -9.621 1.00 96.25 220 GLY A N 1
ATOM 1624 C CA . GLY A 1 220 ? 10.160 7.703 -9.143 1.00 96.25 220 GLY A CA 1
ATOM 1625 C C . GLY A 1 220 ? 10.064 8.340 -7.781 1.00 96.25 220 GLY A C 1
ATOM 1626 O O . GLY A 1 220 ? 11.063 8.815 -7.218 1.00 96.25 220 GLY A O 1
ATOM 1627 N N . PHE A 1 221 ? 8.856 8.368 -7.257 1.00 96.44 221 PHE A N 1
ATOM 1628 C CA . PHE A 1 221 ? 8.610 8.716 -5.879 1.00 96.44 221 PHE A CA 1
ATOM 1629 C C . PHE A 1 221 ? 7.309 8.097 -5.382 1.00 96.44 221 PHE A C 1
ATOM 1631 O O . PHE A 1 221 ? 6.389 7.848 -6.154 1.00 96.44 221 PHE A O 1
ATOM 1638 N N . GLU A 1 222 ? 7.243 7.915 -4.075 1.00 96.56 222 GLU A N 1
ATOM 1639 C CA . GLU A 1 222 ? 6.038 7.537 -3.359 1.00 96.56 222 GLU A CA 1
ATOM 1640 C C . GLU A 1 222 ? 5.730 8.615 -2.322 1.00 96.56 222 GLU A C 1
ATOM 1642 O O . GLU A 1 222 ? 6.644 9.176 -1.709 1.00 96.56 222 GLU A O 1
ATOM 1647 N N . VAL A 1 223 ? 4.455 8.963 -2.171 1.00 96.75 223 VAL A N 1
ATOM 1648 C CA . VAL A 1 223 ? 3.962 9.850 -1.116 1.00 96.75 223 VAL A CA 1
ATOM 1649 C C . VAL A 1 223 ? 2.826 9.159 -0.398 1.00 96.75 223 VAL A C 1
ATOM 1651 O O . VAL A 1 223 ? 1.768 8.938 -0.982 1.00 96.75 223 VAL A O 1
ATOM 1654 N N . GLU A 1 224 ? 3.002 8.953 0.899 1.00 94.38 224 GLU A N 1
ATOM 1655 C CA . GLU A 1 224 ? 1.961 8.421 1.764 1.00 94.38 224 GLU A CA 1
ATOM 1656 C C . GLU A 1 224 ? 1.456 9.487 2.736 1.00 94.38 224 GLU A C 1
ATOM 1658 O O . GLU A 1 224 ? 2.197 10.359 3.202 1.00 94.38 224 GLU A O 1
ATOM 1663 N N . ALA A 1 225 ? 0.176 9.405 3.087 1.00 94.75 225 ALA A N 1
ATOM 1664 C CA . ALA A 1 225 ? -0.411 10.162 4.182 1.00 94.75 225 ALA A CA 1
ATOM 1665 C C . ALA A 1 225 ? -1.420 9.305 4.947 1.00 94.75 225 ALA A C 1
ATOM 1667 O O . ALA A 1 225 ? -2.192 8.557 4.349 1.00 94.75 225 ALA A O 1
ATOM 1668 N N . SER A 1 226 ? -1.466 9.461 6.271 1.00 88.44 226 SER A N 1
ATOM 1669 C CA . SER A 1 226 ? -2.437 8.758 7.108 1.00 88.44 226 SER A CA 1
ATOM 1670 C C . SER A 1 226 ? -3.045 9.623 8.210 1.00 88.44 226 SER A C 1
ATOM 1672 O O . SER A 1 226 ? -2.457 10.599 8.689 1.00 88.44 226 SER A O 1
ATOM 1674 N N . LEU A 1 227 ? -4.269 9.270 8.598 1.00 91.88 227 LEU A N 1
ATOM 1675 C CA . LEU A 1 227 ? -5.001 9.831 9.728 1.00 91.88 227 LEU A CA 1
ATOM 1676 C C . LEU A 1 227 ? -5.628 8.689 10.521 1.00 91.88 227 LEU A C 1
ATOM 1678 O O . LEU A 1 227 ? -6.505 7.993 10.021 1.00 91.88 227 LEU A O 1
ATOM 1682 N N . ASN A 1 228 ? -5.254 8.587 11.789 1.00 86.06 228 ASN A N 1
ATOM 1683 C CA . ASN A 1 228 ? -5.801 7.623 12.732 1.00 86.0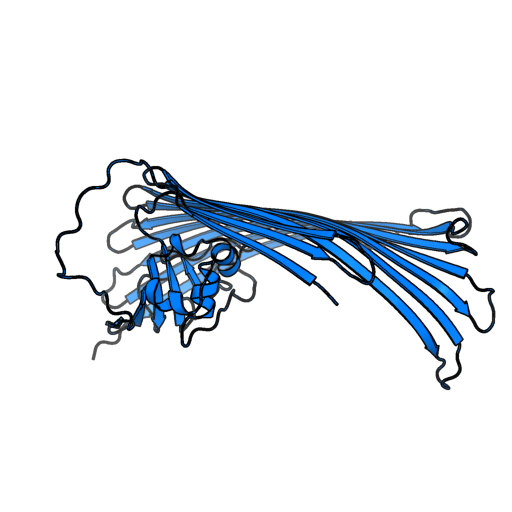6 228 ASN A CA 1
ATOM 1684 C C . ASN A 1 228 ? -6.433 8.370 13.904 1.00 86.06 228 ASN A C 1
ATOM 1686 O O . ASN A 1 228 ? -5.841 9.307 14.438 1.00 86.06 228 ASN A O 1
ATOM 1690 N N . THR A 1 229 ? -7.650 8.004 14.299 1.00 90.56 229 THR A N 1
ATOM 1691 C CA . THR A 1 229 ? -8.387 8.696 15.364 1.00 90.56 229 THR A CA 1
ATOM 1692 C C . THR A 1 229 ? -9.103 7.735 16.297 1.00 90.56 229 THR A C 1
ATOM 1694 O O . THR A 1 229 ? -9.595 6.687 15.881 1.00 90.56 229 THR A O 1
ATOM 1697 N N . GLN A 1 230 ? -9.227 8.150 17.554 1.00 90.56 230 GLN A N 1
ATOM 1698 C CA . GLN A 1 230 ? -10.056 7.509 18.564 1.00 90.56 230 GLN A CA 1
ATOM 1699 C C . GLN A 1 230 ? -10.836 8.574 19.331 1.00 90.56 230 GLN A C 1
ATOM 1701 O O . GLN A 1 230 ? -10.264 9.536 19.841 1.00 90.56 230 GLN A O 1
ATOM 1706 N N . LEU A 1 231 ? -12.146 8.392 19.435 1.00 93.75 231 LEU A N 1
ATOM 1707 C CA . LEU A 1 231 ? -13.050 9.263 20.165 1.00 93.75 231 LEU A CA 1
ATOM 1708 C C . LEU A 1 231 ? -13.906 8.442 21.129 1.00 93.75 231 LEU A C 1
ATOM 1710 O O . LEU A 1 231 ? -14.759 7.660 20.709 1.00 93.75 231 LEU A O 1
ATOM 1714 N N . ASP A 1 232 ? -13.747 8.712 22.420 1.00 91.19 232 ASP A N 1
ATOM 1715 C CA . ASP A 1 232 ? -14.516 8.054 23.474 1.00 91.19 232 ASP A CA 1
ATOM 1716 C C . ASP A 1 232 ? -15.652 8.957 23.976 1.00 91.19 232 ASP A C 1
ATOM 1718 O O . ASP A 1 232 ? -15.439 9.985 24.625 1.00 91.19 232 ASP A O 1
ATOM 1722 N N . VAL A 1 233 ? -16.902 8.577 23.687 1.00 94.00 233 VAL A N 1
ATOM 1723 C CA . VAL A 1 233 ? -18.110 9.308 24.104 1.00 94.00 233 VAL A CA 1
ATOM 1724 C C . VAL A 1 233 ? -18.962 8.447 25.030 1.00 94.00 233 VAL A C 1
ATOM 1726 O O . VAL A 1 233 ? -19.784 7.620 24.616 1.00 94.00 233 VAL A O 1
ATOM 1729 N N . GLY A 1 234 ? -18.807 8.678 26.333 1.00 93.38 234 GLY A N 1
ATOM 1730 C CA . GLY A 1 234 ? -19.523 7.940 27.369 1.00 93.38 234 GLY A CA 1
ATOM 1731 C C . GLY A 1 234 ? -19.072 6.482 27.422 1.00 93.38 234 GLY A C 1
ATOM 1732 O O . GLY A 1 234 ? -18.027 6.191 27.979 1.00 93.38 234 GLY A O 1
ATOM 1733 N N . ARG A 1 235 ? -19.881 5.571 26.870 1.00 93.56 235 ARG A N 1
ATOM 1734 C CA . ARG A 1 235 ? -19.546 4.137 26.730 1.00 93.56 235 ARG A CA 1
ATOM 1735 C C . ARG A 1 235 ? -19.342 3.726 25.269 1.00 93.56 235 ARG A C 1
ATOM 1737 O O . ARG A 1 235 ? -19.456 2.554 24.958 1.00 93.56 235 ARG A O 1
ATOM 1744 N N . THR A 1 236 ? -19.210 4.685 24.360 1.00 96.06 236 THR A N 1
ATOM 1745 C CA . THR A 1 236 ? -19.056 4.404 22.929 1.00 96.06 236 THR A CA 1
ATOM 1746 C C . THR A 1 236 ? -17.649 4.793 22.526 1.00 96.06 236 THR A C 1
ATOM 1748 O O . THR A 1 236 ? -17.294 5.954 22.725 1.00 96.06 236 THR A O 1
ATOM 1751 N N . ALA A 1 237 ? -16.898 3.854 21.966 1.00 93.88 237 ALA A N 1
ATOM 1752 C CA . ALA A 1 237 ? -15.635 4.129 21.300 1.00 93.88 237 ALA A CA 1
ATOM 1753 C C . ALA A 1 237 ? -15.904 4.256 19.798 1.00 93.88 237 ALA A C 1
ATOM 1755 O O . ALA A 1 237 ? -16.657 3.465 19.227 1.00 93.88 237 ALA A O 1
ATOM 1756 N N . ILE A 1 238 ? -15.350 5.288 19.172 1.00 96.06 238 ILE A N 1
ATOM 1757 C CA . ILE A 1 238 ? -15.445 5.532 17.732 1.00 96.06 238 ILE A CA 1
ATOM 1758 C C . ILE A 1 238 ? -14.028 5.682 17.208 1.00 96.06 238 ILE A C 1
ATOM 1760 O O . ILE A 1 238 ? -13.265 6.483 17.747 1.00 96.06 238 ILE A O 1
ATOM 1764 N N . ARG A 1 239 ? -13.686 4.948 16.155 1.00 92.56 239 ARG A N 1
ATOM 1765 C CA . ARG A 1 239 ? -12.361 4.994 15.539 1.00 92.56 239 ARG A CA 1
ATOM 1766 C C . ARG A 1 239 ? -12.488 5.175 14.039 1.00 92.56 239 ARG A C 1
ATOM 1768 O O . ARG A 1 239 ? -13.417 4.659 13.419 1.00 92.56 239 ARG A O 1
ATOM 1775 N N . LEU A 1 240 ? -11.559 5.931 13.476 1.00 93.69 240 LEU A N 1
ATOM 1776 C CA . LEU A 1 240 ? -11.448 6.176 12.042 1.00 93.69 240 LEU A CA 1
ATOM 1777 C C . LEU A 1 240 ? -9.973 6.114 11.668 1.00 93.69 240 LEU A C 1
ATOM 1779 O O . LEU A 1 240 ? 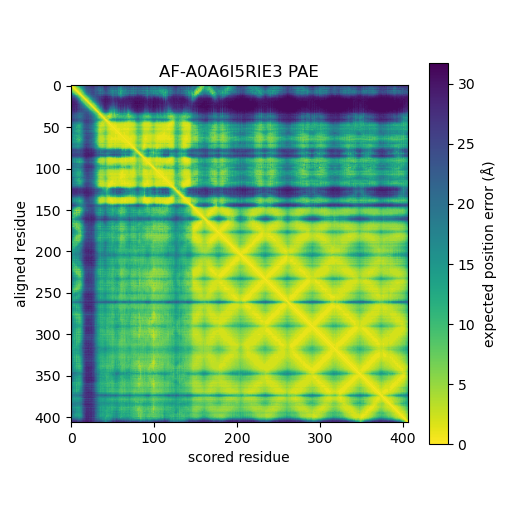-9.167 6.791 12.304 1.00 93.69 240 LEU A O 1
ATOM 1783 N N . ASN A 1 241 ? -9.672 5.347 10.630 1.00 89.75 241 ASN A N 1
ATOM 1784 C CA . ASN A 1 241 ? -8.361 5.179 10.028 1.00 89.75 241 ASN A CA 1
ATOM 1785 C C . ASN A 1 241 ? -8.491 5.547 8.548 1.00 89.75 241 ASN A C 1
ATOM 1787 O O . ASN A 1 241 ? -9.487 5.231 7.891 1.00 89.75 241 ASN A O 1
ATOM 1791 N N . THR A 1 242 ? -7.539 6.296 8.024 1.00 94.62 242 THR A N 1
ATOM 1792 C CA . THR A 1 242 ? -7.539 6.747 6.635 1.00 94.62 242 THR A CA 1
ATOM 1793 C C . THR A 1 242 ? -6.115 6.733 6.129 1.00 94.62 242 THR A C 1
ATOM 1795 O O . THR A 1 242 ? -5.236 7.260 6.809 1.00 94.62 242 THR A O 1
ATOM 1798 N N . SER A 1 243 ? -5.905 6.183 4.940 1.00 93.31 243 SER A N 1
ATOM 1799 C CA . SER A 1 243 ? -4.620 6.189 4.253 1.00 93.31 243 SER A CA 1
ATOM 1800 C C . SER A 1 243 ? -4.777 6.651 2.807 1.00 93.31 243 SER A C 1
ATOM 1802 O O . SER A 1 243 ? -5.841 6.546 2.189 1.00 93.31 243 SER A O 1
ATOM 1804 N N . PHE A 1 244 ? -3.701 7.226 2.296 1.00 96.94 244 PHE A N 1
ATOM 1805 C CA . PHE A 1 244 ? -3.545 7.696 0.932 1.00 96.94 244 PHE A CA 1
ATOM 1806 C C . PHE A 1 244 ? -2.119 7.367 0.503 1.00 96.94 244 PHE A C 1
ATOM 1808 O O . PHE A 1 244 ? -1.198 7.704 1.246 1.00 96.94 244 PHE A O 1
ATOM 1815 N N . SER A 1 245 ? -1.944 6.764 -0.670 1.00 96.62 245 SER A N 1
ATOM 1816 C CA . SER A 1 245 ? -0.643 6.624 -1.325 1.00 96.62 245 SER A CA 1
ATOM 1817 C C . SER A 1 245 ? -0.742 7.115 -2.766 1.00 96.62 245 SER A C 1
ATOM 1819 O O . SER A 1 245 ? -1.744 6.888 -3.448 1.00 96.62 245 SER A O 1
ATOM 1821 N N . TYR A 1 246 ? 0.283 7.833 -3.205 1.00 98.31 246 TYR A N 1
ATOM 1822 C CA . TYR A 1 246 ? 0.538 8.105 -4.610 1.00 98.31 246 TYR A CA 1
ATOM 1823 C C . TYR A 1 246 ? 1.932 7.601 -4.941 1.00 98.31 246 TYR A C 1
ATOM 1825 O O . TYR A 1 246 ? 2.907 8.064 -4.345 1.00 98.31 246 TYR A O 1
ATOM 1833 N N . PHE A 1 247 ? 2.013 6.713 -5.916 1.00 98.25 247 PHE A N 1
ATOM 1834 C CA . PHE A 1 247 ? 3.251 6.148 -6.415 1.00 98.25 247 PHE A CA 1
ATOM 1835 C C . PHE A 1 247 ? 3.401 6.504 -7.890 1.00 98.25 247 PHE A C 1
ATOM 1837 O O . PHE A 1 247 ? 2.462 6.375 -8.670 1.00 98.25 247 PHE A O 1
ATOM 1844 N N . GLU A 1 248 ? 4.588 6.952 -8.275 1.00 98.00 248 GLU A N 1
ATOM 1845 C CA . GLU A 1 248 ? 4.960 7.154 -9.671 1.00 98.00 248 GLU A CA 1
ATOM 1846 C C . GLU A 1 248 ? 6.371 6.626 -9.881 1.00 98.00 248 GLU A C 1
ATOM 1848 O O . GLU A 1 248 ? 7.298 6.957 -9.135 1.00 98.00 248 GLU A O 1
ATOM 1853 N N . ARG A 1 249 ? 6.566 5.843 -10.937 1.00 97.94 249 ARG A N 1
ATOM 1854 C CA . ARG A 1 249 ? 7.871 5.317 -11.312 1.00 97.94 249 ARG A CA 1
ATOM 1855 C C . ARG A 1 249 ? 7.985 5.228 -12.816 1.00 97.94 249 ARG A C 1
ATOM 1857 O O . ARG A 1 249 ? 7.212 4.554 -13.474 1.00 97.94 249 ARG A O 1
ATOM 1864 N N . ASN A 1 250 ? 9.012 5.856 -13.359 1.00 97.81 250 ASN A N 1
ATOM 1865 C CA . ASN A 1 250 ? 9.335 5.822 -14.774 1.00 97.81 250 ASN A CA 1
ATOM 1866 C C . ASN A 1 250 ? 10.746 5.282 -14.952 1.00 97.81 250 ASN A C 1
ATOM 1868 O O . ASN A 1 250 ? 11.651 5.589 -14.181 1.00 97.81 250 ASN A O 1
ATOM 1872 N N . GLY A 1 251 ? 10.970 4.490 -15.982 1.00 96.94 251 GLY A N 1
ATOM 1873 C CA . GLY A 1 251 ? 12.271 3.899 -16.217 1.00 96.94 251 GLY A CA 1
ATOM 1874 C C . GLY A 1 251 ? 12.327 3.126 -17.509 1.00 96.94 251 GLY A C 1
ATOM 1875 O O . GLY A 1 251 ? 11.523 3.321 -18.421 1.00 96.94 251 GLY A O 1
ATOM 1876 N N . GLY A 1 252 ? 13.315 2.253 -17.592 1.00 97.25 252 GLY A N 1
ATOM 1877 C CA . GLY A 1 252 ? 13.551 1.513 -18.805 1.00 97.25 252 GLY A CA 1
ATOM 1878 C C . GLY A 1 252 ? 14.901 0.837 -18.853 1.00 97.25 252 GLY A C 1
ATOM 1879 O O . GLY A 1 252 ? 15.699 0.902 -17.916 1.00 97.25 252 GLY A O 1
ATOM 1880 N N . GLU A 1 253 ? 15.134 0.198 -19.988 1.00 97.81 253 GLU A N 1
ATOM 1881 C CA . GLU A 1 253 ? 16.387 -0.451 -20.330 1.00 97.81 253 GLU A CA 1
ATOM 1882 C C . GLU A 1 253 ? 16.813 -0.038 -21.738 1.00 97.81 253 GLU A C 1
ATOM 1884 O O . GLU A 1 253 ? 16.096 -0.273 -22.715 1.00 97.81 253 GLU A O 1
ATOM 1889 N N . ASP A 1 254 ? 18.005 0.541 -21.828 1.00 97.81 254 ASP A N 1
ATOM 1890 C CA . ASP A 1 254 ? 18.692 0.806 -23.081 1.00 97.81 254 ASP A CA 1
ATOM 1891 C C . ASP A 1 254 ? 19.649 -0.356 -23.367 1.00 97.81 254 ASP A C 1
ATOM 1893 O O . ASP A 1 254 ? 20.660 -0.535 -22.685 1.00 97.81 254 ASP A O 1
ATOM 1897 N N . SER A 1 255 ? 19.340 -1.127 -24.408 1.00 98.06 255 SER A N 1
ATOM 1898 C CA . SER A 1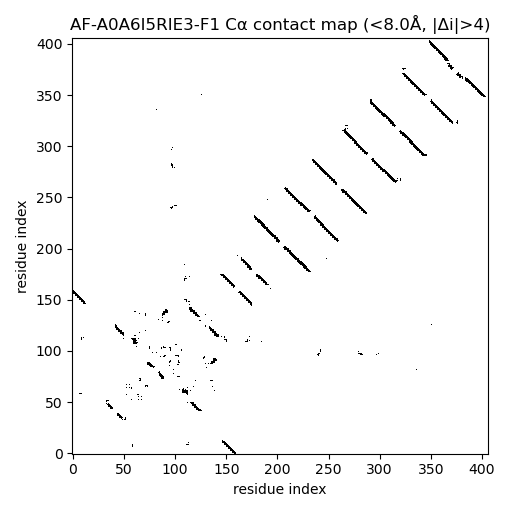 255 ? 20.095 -2.312 -24.819 1.00 98.06 255 SER A CA 1
ATOM 1899 C C . SER A 1 255 ? 20.844 -2.038 -26.120 1.00 98.06 255 SER A C 1
ATOM 1901 O O . SER A 1 255 ? 20.231 -1.953 -27.191 1.00 98.06 255 SER A O 1
ATOM 1903 N N . PHE A 1 256 ? 22.175 -1.930 -26.077 1.00 98.38 256 PHE A N 1
ATOM 1904 C CA . PHE A 1 256 ? 22.988 -1.968 -27.294 1.00 98.38 256 PHE A CA 1
ATOM 1905 C C . PHE A 1 256 ? 23.308 -3.415 -27.662 1.00 98.38 256 PHE A C 1
ATOM 1907 O O . PHE A 1 256 ? 24.091 -4.106 -27.006 1.00 98.38 256 PHE A O 1
ATOM 1914 N N . ARG A 1 257 ? 22.693 -3.877 -28.746 1.00 98.00 257 ARG A N 1
ATOM 1915 C CA . ARG A 1 257 ? 22.690 -5.270 -29.175 1.00 98.00 257 ARG A CA 1
ATOM 1916 C C . ARG A 1 257 ? 23.649 -5.492 -30.325 1.00 98.00 257 ARG A C 1
ATOM 1918 O O . ARG A 1 257 ? 23.561 -4.843 -31.363 1.00 98.00 257 ARG A O 1
ATOM 1925 N N . SER A 1 258 ? 24.555 -6.450 -30.150 1.00 98.19 258 SER A N 1
ATOM 1926 C CA . SER A 1 258 ? 25.568 -6.839 -31.133 1.00 98.19 258 SER A CA 1
ATOM 1927 C C . SER A 1 258 ? 25.450 -8.327 -31.494 1.00 98.19 258 SER A C 1
ATOM 1929 O O . SER A 1 258 ? 26.183 -9.158 -30.941 1.00 98.19 258 SER A O 1
ATOM 1931 N N . PRO A 1 259 ? 24.545 -8.694 -32.423 1.00 97.38 259 PRO A N 1
ATOM 1932 C CA . PRO A 1 259 ? 24.454 -10.055 -32.946 1.00 97.38 259 PRO A CA 1
ATOM 1933 C C . PRO A 1 259 ? 25.739 -10.475 -33.670 1.00 97.38 259 PRO A C 1
ATOM 1935 O O . PRO A 1 259 ? 26.383 -9.678 -34.353 1.00 97.38 259 PRO A O 1
ATOM 1938 N N . THR A 1 260 ? 26.107 -11.753 -33.585 1.00 96.31 260 THR A N 1
ATOM 1939 C CA . THR A 1 260 ? 27.298 -12.272 -34.286 1.00 96.31 260 THR A CA 1
ATOM 1940 C C . THR A 1 260 ? 27.053 -12.547 -35.773 1.00 96.31 260 THR A C 1
ATOM 1942 O O . THR A 1 260 ? 28.007 -12.708 -36.539 1.00 96.31 260 THR A O 1
ATOM 1945 N N . SER A 1 261 ? 25.790 -12.601 -36.208 1.00 92.88 261 SER A N 1
ATOM 1946 C CA . SER A 1 261 ? 25.391 -12.777 -37.608 1.00 92.88 261 SER A CA 1
ATOM 1947 C C . SER A 1 261 ? 23.950 -12.308 -37.855 1.00 92.88 261 SER A C 1
ATOM 1949 O O . SER A 1 261 ? 23.177 -12.162 -36.915 1.00 92.88 261 SER A O 1
ATOM 1951 N N . GLY A 1 262 ? 23.578 -12.115 -39.125 1.00 87.56 262 GLY A N 1
ATOM 1952 C CA . GLY A 1 262 ? 22.199 -11.825 -39.546 1.00 87.56 262 GLY A CA 1
ATOM 1953 C C . GLY A 1 262 ? 21.879 -10.336 -39.644 1.00 87.56 262 GLY A C 1
ATOM 1954 O O . GLY A 1 262 ? 21.496 -9.888 -40.719 1.00 87.56 262 GLY A O 1
ATOM 1955 N N . GLU A 1 263 ? 22.121 -9.578 -38.578 1.00 90.50 263 GLU A N 1
ATOM 1956 C CA . GLU A 1 263 ? 21.770 -8.155 -38.478 1.00 90.50 263 GLU A CA 1
ATOM 1957 C C . GLU A 1 263 ? 22.980 -7.313 -38.028 1.00 90.50 263 GLU A C 1
ATOM 1959 O O . GLU A 1 263 ? 23.845 -7.821 -37.305 1.00 90.50 263 GLU A O 1
ATOM 1964 N N . PRO A 1 264 ? 23.096 -6.041 -38.459 1.00 95.81 264 PRO A N 1
ATOM 1965 C CA . PRO A 1 264 ? 24.054 -5.109 -37.867 1.00 95.81 264 PRO A CA 1
ATOM 1966 C C . PRO A 1 264 ? 23.692 -4.808 -36.397 1.00 95.81 264 PRO A C 1
ATOM 1968 O O . PRO A 1 264 ? 22.541 -5.007 -36.012 1.00 95.81 264 PRO A O 1
ATOM 1971 N N . PRO A 1 265 ? 24.634 -4.297 -35.579 1.00 97.38 265 PRO A N 1
ATOM 1972 C CA . PRO A 1 265 ? 24.317 -3.837 -34.232 1.00 97.38 265 PRO A CA 1
ATOM 1973 C C . PRO A 1 265 ? 23.229 -2.761 -34.221 1.00 97.38 265 PRO A C 1
ATOM 1975 O O . PRO A 1 265 ? 23.167 -1.928 -35.130 1.00 97.38 265 PRO A O 1
ATOM 1978 N N . PHE A 1 266 ? 22.396 -2.776 -33.187 1.00 98.00 266 PHE A N 1
ATOM 1979 C CA . PHE A 1 266 ? 21.242 -1.894 -33.046 1.00 98.00 266 PHE A CA 1
ATOM 1980 C C . PHE A 1 266 ? 20.957 -1.601 -31.572 1.00 98.00 266 PHE A C 1
ATOM 1982 O O . PHE A 1 266 ? 21.449 -2.286 -30.680 1.00 98.00 266 PHE A O 1
ATOM 1989 N N . PHE A 1 267 ? 20.151 -0.580 -31.326 1.00 98.38 267 PHE A N 1
ATOM 1990 C CA . PHE A 1 267 ? 19.591 -0.262 -30.025 1.00 98.38 267 PHE A CA 1
ATOM 1991 C C . PHE A 1 267 ? 18.180 -0.823 -29.917 1.00 98.38 267 PHE A C 1
ATOM 1993 O O . PHE A 1 267 ? 17.382 -0.693 -30.848 1.00 98.38 267 PHE A O 1
ATOM 2000 N N . LEU A 1 268 ? 17.890 -1.425 -28.771 1.00 98.06 268 LEU A N 1
ATOM 2001 C CA . LEU A 1 268 ? 16.555 -1.781 -28.323 1.00 98.06 268 LEU A CA 1
ATOM 2002 C C . LEU A 1 268 ? 16.307 -1.018 -27.022 1.00 98.06 268 LEU A C 1
ATOM 2004 O O . LEU A 1 268 ? 17.001 -1.244 -26.039 1.00 98.06 268 LEU A O 1
ATOM 2008 N N . LEU A 1 269 ? 15.367 -0.082 -27.052 1.00 98.50 269 LEU A N 1
ATOM 2009 C CA . LEU A 1 269 ? 15.052 0.806 -25.937 1.00 98.50 269 LEU A CA 1
ATOM 2010 C C . LEU A 1 269 ? 13.692 0.402 -25.389 1.00 98.50 269 LEU A C 1
ATOM 2012 O O . LEU A 1 269 ? 12.697 0.429 -26.118 1.00 98.50 269 LEU A O 1
ATOM 2016 N N . GLN A 1 270 ? 13.654 0.000 -24.130 1.00 98.31 270 GLN A N 1
ATOM 2017 C CA . GLN A 1 270 ? 12.431 -0.334 -23.418 1.00 98.31 270 GLN A CA 1
ATOM 2018 C C . GLN A 1 270 ? 12.117 0.802 -22.460 1.00 98.31 270 GLN A C 1
ATOM 2020 O O . GLN A 1 270 ? 12.953 1.123 -21.626 1.00 98.31 270 GLN A O 1
ATOM 2025 N N . GLY A 1 271 ? 10.933 1.394 -22.563 1.00 98.31 271 GLY A N 1
ATOM 2026 C CA . GLY A 1 271 ? 10.418 2.316 -21.552 1.00 98.31 271 GLY A CA 1
ATOM 2027 C C . GLY A 1 271 ? 9.320 1.640 -20.746 1.00 98.31 271 GLY A C 1
ATOM 2028 O O . GLY A 1 271 ? 8.506 0.916 -21.318 1.00 98.31 271 GLY A O 1
ATOM 2029 N N . ALA A 1 272 ? 9.293 1.889 -19.446 1.00 98.12 272 ALA A N 1
ATOM 2030 C CA . ALA A 1 272 ? 8.251 1.446 -18.534 1.00 98.12 272 ALA A CA 1
ATOM 2031 C C . ALA A 1 272 ? 7.847 2.615 -17.630 1.00 98.12 272 ALA A C 1
ATOM 2033 O O . ALA A 1 272 ? 8.705 3.393 -17.209 1.00 98.12 272 ALA A O 1
ATOM 2034 N N . GLY A 1 273 ? 6.561 2.743 -17.341 1.00 98.44 273 GLY A N 1
ATOM 2035 C CA . GLY A 1 273 ? 6.033 3.777 -16.460 1.00 98.44 273 GLY A CA 1
ATOM 2036 C C . GLY A 1 273 ? 4.853 3.246 -15.670 1.00 98.44 273 GLY A C 1
ATOM 2037 O O . GLY A 1 273 ? 3.998 2.586 -16.244 1.00 98.44 273 GLY A O 1
ATOM 2038 N N . GLU A 1 274 ? 4.808 3.547 -14.388 1.00 98.50 274 GLU A N 1
ATOM 2039 C CA . GLU A 1 274 ? 3.834 3.056 -13.426 1.00 98.50 274 GLU A CA 1
ATOM 2040 C C . GLU A 1 274 ? 3.326 4.248 -12.615 1.00 98.50 274 GLU A C 1
ATOM 2042 O O . GLU A 1 274 ? 4.133 5.013 -12.087 1.00 98.50 274 GLU A O 1
ATOM 2047 N N . ASP A 1 275 ? 2.009 4.408 -12.535 1.00 98.38 275 ASP A N 1
ATOM 2048 C CA . ASP A 1 275 ? 1.334 5.411 -11.715 1.00 98.38 275 ASP A CA 1
ATOM 2049 C C . ASP A 1 275 ? 0.248 4.707 -10.895 1.00 98.38 275 ASP A C 1
ATOM 2051 O O . ASP A 1 275 ? -0.599 4.016 -11.461 1.00 98.38 275 ASP A O 1
ATOM 2055 N N . GLU A 1 276 ? 0.226 4.905 -9.582 1.00 98.62 276 GLU A N 1
ATOM 2056 C CA . GLU A 1 276 ? -0.785 4.325 -8.697 1.00 98.62 276 GLU A CA 1
ATOM 2057 C C . GLU A 1 276 ? -1.313 5.373 -7.715 1.00 98.62 276 GLU A C 1
ATOM 2059 O O . GLU A 1 276 ? -0.558 6.134 -7.106 1.00 98.62 276 GLU A O 1
ATOM 2064 N N . LEU A 1 277 ? -2.634 5.418 -7.556 1.00 98.50 277 LEU A N 1
ATOM 2065 C CA . LEU A 1 277 ? -3.319 6.227 -6.558 1.00 98.50 277 LEU A CA 1
ATOM 2066 C C . LEU A 1 277 ? -4.191 5.325 -5.685 1.00 98.50 277 LEU A C 1
ATOM 2068 O O . LEU A 1 277 ? -5.289 4.925 -6.082 1.00 98.50 277 LEU A O 1
ATOM 2072 N N . ALA A 1 278 ? -3.732 5.075 -4.464 1.00 97.75 278 ALA A N 1
ATOM 2073 C CA . ALA A 1 278 ? -4.435 4.261 -3.487 1.00 97.75 278 ALA A CA 1
ATOM 2074 C C . ALA A 1 278 ? -5.059 5.123 -2.380 1.00 97.75 278 ALA A C 1
ATOM 2076 O O . ALA A 1 278 ? -4.472 6.082 -1.873 1.00 97.75 278 ALA A O 1
ATOM 2077 N N . PHE A 1 279 ? -6.275 4.772 -1.973 1.00 96.88 279 PHE A N 1
ATOM 2078 C CA . PHE A 1 279 ? -6.996 5.404 -0.874 1.00 96.88 279 PHE A CA 1
ATOM 2079 C C . PHE A 1 279 ? -7.759 4.359 -0.070 1.00 96.88 279 PHE A C 1
ATOM 2081 O O . PHE A 1 279 ? -8.498 3.555 -0.636 1.00 96.88 279 PHE A O 1
ATOM 2088 N N . GLU A 1 280 ? -7.672 4.430 1.255 1.00 96.56 280 GLU A N 1
ATOM 2089 C CA . GLU A 1 280 ? -8.495 3.630 2.155 1.00 96.56 280 GLU A CA 1
ATOM 2090 C C . GLU A 1 280 ? -9.092 4.494 3.264 1.00 96.56 280 GLU A C 1
ATOM 2092 O O . GLU A 1 280 ? -8.444 5.370 3.833 1.00 96.56 280 GLU A O 1
ATOM 2097 N N . ILE A 1 281 ? -10.352 4.226 3.595 1.00 96.69 281 ILE A N 1
ATOM 2098 C CA . ILE A 1 281 ? -11.026 4.764 4.769 1.00 96.69 281 ILE A CA 1
ATOM 2099 C C . ILE A 1 281 ? -11.750 3.632 5.488 1.00 96.69 281 ILE A C 1
ATOM 2101 O O . ILE A 1 281 ? -12.632 2.972 4.938 1.00 96.69 281 ILE A O 1
ATOM 2105 N N . GLY A 1 282 ? -11.380 3.420 6.742 1.00 94.88 282 GLY A N 1
ATOM 2106 C CA . GLY A 1 282 ? -11.923 2.382 7.601 1.00 94.88 282 GLY A CA 1
ATOM 2107 C C . GLY A 1 282 ? -12.249 2.924 8.980 1.00 94.88 282 GLY A C 1
ATOM 2108 O O . GLY A 1 282 ? -11.741 3.958 9.405 1.00 94.88 282 GLY A O 1
ATOM 2109 N N . GLY A 1 283 ? -13.120 2.248 9.709 1.00 93.44 283 GLY A N 1
ATOM 2110 C CA . GLY A 1 283 ? -13.428 2.642 11.073 1.00 93.44 283 GLY A CA 1
ATOM 2111 C C . GLY A 1 283 ? -14.420 1.722 11.747 1.00 93.44 283 GLY A C 1
ATOM 2112 O O . GLY A 1 283 ? -15.092 0.911 11.104 1.00 93.44 283 GLY A O 1
ATOM 2113 N N . ASP A 1 284 ? -14.527 1.885 13.057 1.00 95.62 284 ASP A N 1
ATOM 2114 C CA . ASP A 1 284 ? -15.431 1.112 13.886 1.00 95.62 284 ASP A CA 1
ATOM 2115 C C . ASP A 1 284 ? -16.130 1.960 14.947 1.00 95.62 284 ASP A C 1
ATOM 2117 O O . ASP A 1 284 ? -15.670 3.026 15.365 1.00 95.62 284 ASP A O 1
ATOM 2121 N N . ILE A 1 285 ? -17.298 1.477 15.355 1.00 97.50 285 ILE A N 1
ATOM 2122 C CA . ILE A 1 285 ? -18.064 2.003 16.475 1.00 97.50 285 ILE A CA 1
ATOM 2123 C C . ILE A 1 285 ? -18.360 0.839 17.403 1.00 97.50 285 ILE A C 1
ATOM 2125 O O . ILE A 1 285 ? -19.115 -0.068 17.044 1.00 97.50 285 ILE A O 1
ATOM 2129 N N . GLU A 1 286 ? -17.822 0.904 18.613 1.00 96.81 286 GLU A N 1
ATOM 2130 C CA . GLU A 1 286 ? -18.013 -0.105 19.644 1.00 96.81 286 GLU A CA 1
ATOM 2131 C C . GLU A 1 286 ? -18.813 0.456 20.815 1.00 96.81 286 GLU A C 1
ATOM 2133 O O . GLU A 1 286 ? -18.599 1.582 21.275 1.00 96.81 286 GLU A O 1
ATOM 2138 N N . ARG A 1 287 ? -19.776 -0.327 21.307 1.00 96.94 287 ARG A N 1
ATOM 2139 C CA . ARG A 1 287 ? -20.622 0.082 22.423 1.00 96.94 287 ARG A CA 1
ATOM 2140 C C . ARG A 1 287 ? -21.142 -1.100 23.245 1.00 96.94 287 ARG A C 1
ATOM 2142 O O . ARG A 1 287 ? -21.864 -1.943 22.707 1.00 96.94 287 ARG A O 1
ATOM 2149 N N . PRO A 1 288 ? -20.979 -1.074 24.580 1.00 96.88 288 PRO A N 1
ATOM 2150 C CA . PRO A 1 288 ? -21.754 -1.891 25.502 1.00 96.88 288 PRO A CA 1
ATOM 2151 C C . PRO A 1 288 ? -23.229 -1.465 25.475 1.00 96.88 288 PRO A C 1
ATOM 2153 O O . PRO A 1 288 ? -23.620 -0.389 25.956 1.00 96.88 288 PRO A O 1
ATOM 2156 N N . LEU A 1 289 ? -24.072 -2.311 24.886 1.00 96.69 289 LEU A N 1
ATOM 2157 C CA . LEU A 1 289 ? -25.522 -2.128 24.829 1.00 96.69 289 LEU A CA 1
ATOM 2158 C C . LEU A 1 289 ? -26.174 -2.460 26.178 1.00 96.69 289 LEU A C 1
ATOM 2160 O O . LEU A 1 289 ? -27.177 -1.850 26.555 1.00 96.69 289 LEU A O 1
ATOM 2164 N N . SER A 1 290 ? -25.573 -3.382 26.932 1.00 96.31 290 SER A N 1
ATOM 2165 C CA . SER A 1 290 ? -25.957 -3.732 28.302 1.00 96.31 290 SER A CA 1
ATOM 2166 C C . SER A 1 290 ? -24.718 -4.084 29.136 1.00 96.31 290 SER A C 1
ATOM 2168 O O . SER A 1 290 ? -23.597 -3.888 28.680 1.00 96.31 290 SER A O 1
ATOM 2170 N N . ASN A 1 291 ? -24.902 -4.591 30.358 1.00 94.00 291 ASN A N 1
ATOM 2171 C CA . ASN A 1 291 ? -23.783 -5.115 31.152 1.00 94.00 291 ASN A CA 1
ATOM 2172 C C . ASN A 1 291 ? -23.234 -6.431 30.595 1.00 94.00 291 ASN A C 1
ATOM 2174 O O . ASN A 1 291 ? -22.174 -6.858 31.035 1.00 94.00 291 ASN A O 1
ATOM 2178 N N . THR A 1 292 ? -23.976 -7.076 29.689 1.00 95.56 292 THR A N 1
ATOM 2179 C CA . THR A 1 292 ? -23.632 -8.399 29.178 1.00 95.56 292 THR A CA 1
ATOM 2180 C C . THR A 1 292 ? -23.534 -8.501 27.666 1.00 95.56 292 THR A C 1
ATOM 2182 O O . THR A 1 292 ? -23.325 -9.590 27.147 1.00 95.56 292 THR A O 1
ATOM 2185 N N . LEU A 1 293 ? -23.744 -7.393 26.953 1.00 96.50 293 LEU A N 1
ATOM 2186 C CA . LEU A 1 293 ? -23.759 -7.360 25.496 1.00 96.50 293 LEU A CA 1
ATOM 2187 C C . LEU A 1 293 ? -23.000 -6.136 25.002 1.00 96.50 293 LEU A C 1
ATOM 2189 O O . LEU A 1 293 ? -23.426 -5.008 25.285 1.00 96.50 293 LEU A O 1
ATOM 2193 N N . THR A 1 294 ? -21.963 -6.375 24.211 1.00 97.00 294 THR A N 1
ATOM 2194 C CA . THR A 1 294 ? -21.229 -5.364 23.446 1.00 97.00 294 THR A CA 1
ATOM 2195 C C . THR A 1 294 ? -21.501 -5.569 21.964 1.00 97.00 294 THR A C 1
ATOM 2197 O O . THR A 1 294 ? -21.677 -6.695 21.510 1.00 97.00 294 THR A O 1
ATOM 2200 N N . ALA A 1 295 ? -21.613 -4.472 21.221 1.00 97.38 295 ALA A N 1
ATOM 2201 C CA . ALA A 1 295 ? -21.750 -4.497 19.774 1.00 97.38 295 ALA A CA 1
ATOM 2202 C C . ALA A 1 295 ? -20.666 -3.632 19.138 1.00 97.38 295 ALA A C 1
ATOM 2204 O O . ALA A 1 295 ? -20.432 -2.515 19.607 1.00 97.38 295 ALA A O 1
ATOM 2205 N N . LYS A 1 296 ? -20.078 -4.126 18.049 1.00 96.62 296 LYS A N 1
ATOM 2206 C CA . LYS A 1 296 ? -19.097 -3.418 17.228 1.00 96.62 296 LYS A CA 1
ATOM 2207 C C . LYS A 1 296 ? -19.562 -3.410 15.779 1.00 96.62 296 LYS A C 1
ATOM 2209 O O . LYS A 1 296 ? -19.897 -4.454 15.225 1.00 96.62 296 LYS A O 1
ATOM 2214 N N . LEU A 1 297 ? -19.632 -2.231 15.175 1.00 97.25 297 LEU A N 1
ATOM 2215 C CA . LEU A 1 297 ? -19.914 -2.064 13.751 1.00 97.25 297 LEU A CA 1
ATOM 2216 C C . LEU A 1 297 ? -18.656 -1.540 13.076 1.00 97.25 297 LEU A C 1
ATOM 2218 O O . LEU A 1 297 ? -18.143 -0.511 13.498 1.00 97.25 297 LEU A O 1
ATOM 2222 N N . ILE A 1 298 ? -18.204 -2.218 12.031 1.00 96.06 298 ILE A N 1
ATOM 2223 C CA . ILE A 1 298 ? -16.987 -1.901 11.288 1.00 96.06 298 ILE A CA 1
ATOM 2224 C C . ILE A 1 298 ? -17.370 -1.624 9.836 1.00 96.06 298 ILE A C 1
ATOM 2226 O O . ILE A 1 298 ? -18.158 -2.370 9.247 1.00 96.06 298 ILE A O 1
ATOM 2230 N N . GLY A 1 299 ? -16.809 -0.568 9.256 1.00 96.56 299 GLY A N 1
ATOM 2231 C CA . GLY A 1 299 ? -16.923 -0.255 7.836 1.00 96.56 299 GLY A CA 1
ATOM 2232 C C . GLY A 1 299 ? -15.557 0.038 7.231 1.00 96.56 299 GLY A C 1
ATOM 2233 O O . GLY A 1 299 ? -14.718 0.645 7.892 1.00 96.56 299 GLY A O 1
ATOM 2234 N N . LEU A 1 300 ? -15.344 -0.378 5.984 1.00 96.69 300 LEU A N 1
ATOM 2235 C CA . LEU A 1 300 ? -14.130 -0.079 5.226 1.00 96.69 300 LEU A CA 1
ATOM 2236 C C . LEU A 1 300 ? -14.465 0.140 3.752 1.00 96.69 300 LEU A C 1
ATOM 2238 O O . LEU A 1 300 ? -15.299 -0.569 3.190 1.00 96.69 300 LEU A O 1
ATOM 2242 N N . TYR A 1 301 ? -13.805 1.116 3.141 1.00 97.88 301 TYR A N 1
ATOM 2243 C CA . TYR A 1 301 ? -13.763 1.328 1.702 1.00 97.88 301 TYR A CA 1
ATOM 2244 C C . TYR A 1 301 ? -12.311 1.540 1.280 1.00 97.88 301 TYR A C 1
ATOM 2246 O O . TYR A 1 301 ? -11.644 2.395 1.860 1.00 97.88 301 TYR A O 1
ATOM 2254 N N . ARG A 1 302 ? -11.847 0.824 0.255 1.00 96.75 302 ARG A N 1
ATOM 2255 C CA . ARG A 1 302 ? -10.578 1.113 -0.425 1.00 96.75 302 ARG A CA 1
ATOM 2256 C C . ARG A 1 302 ? -10.760 1.233 -1.932 1.00 96.75 302 ARG A C 1
ATOM 2258 O O . ARG A 1 302 ? -11.682 0.639 -2.492 1.00 96.75 302 ARG A O 1
ATOM 2265 N N . SER A 1 303 ? -9.875 2.000 -2.553 1.00 98.19 303 SER A N 1
ATOM 2266 C CA . SER A 1 303 ? -9.758 2.212 -3.992 1.00 98.19 303 SER A CA 1
ATOM 2267 C C . SER A 1 303 ? -8.284 2.243 -4.369 1.00 98.19 303 SER A C 1
ATOM 2269 O O . SER A 1 303 ? -7.498 2.846 -3.647 1.00 98.19 303 SER A O 1
ATOM 2271 N N . ASP A 1 304 ? -7.949 1.645 -5.498 1.00 98.31 304 ASP A N 1
ATOM 2272 C CA . ASP A 1 304 ? -6.599 1.523 -6.039 1.00 98.31 304 ASP A CA 1
ATOM 2273 C C . ASP A 1 304 ? -6.707 1.742 -7.551 1.00 98.31 304 ASP A C 1
ATOM 2275 O O . ASP A 1 304 ? -7.370 0.962 -8.240 1.00 98.31 304 ASP A O 1
ATOM 2279 N N . ASP A 1 305 ? -6.225 2.893 -8.021 1.00 98.62 305 ASP A N 1
ATOM 2280 C CA . ASP A 1 305 ? -6.229 3.288 -9.433 1.00 98.62 305 ASP A CA 1
ATOM 2281 C C . ASP A 1 305 ? -4.802 3.192 -9.969 1.00 98.62 305 ASP A C 1
ATOM 2283 O O . ASP A 1 305 ? -3.955 4.027 -9.653 1.00 98.62 305 ASP A O 1
ATOM 2287 N N . PHE A 1 306 ? -4.554 2.150 -10.749 1.00 98.50 306 PHE A N 1
ATOM 2288 C CA . PHE A 1 306 ? -3.253 1.737 -11.241 1.00 98.50 306 PHE A CA 1
ATOM 2289 C C . PHE A 1 306 ? -3.164 1.929 -12.754 1.00 98.50 306 PHE A C 1
ATOM 2291 O O . PHE A 1 306 ? -4.044 1.521 -13.517 1.00 98.50 306 PHE A O 1
ATOM 2298 N N . THR A 1 307 ? -2.060 2.498 -13.214 1.00 98.81 307 THR A N 1
ATOM 2299 C CA . THR A 1 307 ? -1.701 2.625 -14.621 1.00 98.81 307 THR A CA 1
ATOM 2300 C C . THR A 1 307 ? -0.295 2.081 -14.831 1.00 98.81 307 THR A C 1
ATOM 2302 O O . THR A 1 307 ? 0.647 2.543 -14.205 1.00 98.81 307 THR A O 1
ATOM 2305 N N . ASP A 1 308 ? -0.142 1.176 -15.793 1.00 98.62 308 ASP A N 1
ATOM 2306 C CA . ASP A 1 308 ? 1.153 0.723 -16.297 1.00 98.62 308 ASP A CA 1
ATOM 2307 C C . ASP A 1 308 ? 1.284 1.076 -17.780 1.00 98.62 308 ASP A C 1
ATOM 2309 O O . ASP A 1 308 ? 0.339 0.981 -18.572 1.00 98.62 308 ASP A O 1
ATOM 2313 N N . THR A 1 309 ? 2.464 1.520 -18.173 1.00 98.75 309 THR A N 1
ATOM 2314 C CA . THR A 1 309 ? 2.801 1.924 -19.531 1.00 98.75 309 THR A CA 1
ATOM 2315 C C . THR A 1 309 ? 4.094 1.261 -19.951 1.00 98.75 309 THR A C 1
ATOM 2317 O O . THR A 1 309 ? 5.031 1.117 -19.173 1.00 98.75 309 THR A O 1
ATOM 2320 N N . GLY A 1 310 ? 4.151 0.863 -21.215 1.00 98.56 310 GLY A N 1
ATOM 2321 C CA . GLY A 1 310 ? 5.305 0.189 -21.782 1.00 98.56 310 GLY A CA 1
ATOM 2322 C C . GLY A 1 310 ? 5.569 0.681 -23.190 1.00 98.56 310 GLY A C 1
ATOM 2323 O O . GLY A 1 310 ? 4.648 1.005 -23.934 1.00 98.56 310 GLY A O 1
ATOM 2324 N N . SER A 1 311 ? 6.833 0.729 -23.577 1.00 98.44 311 SER A N 1
ATOM 2325 C CA . SER A 1 311 ? 7.240 1.108 -24.924 1.00 98.44 311 SER A CA 1
ATOM 2326 C C . SER A 1 311 ? 8.458 0.311 -25.364 1.00 98.44 311 SER A C 1
ATOM 2328 O O . SER A 1 311 ? 9.311 -0.041 -24.552 1.00 98.44 311 SER A O 1
ATOM 2330 N N . LEU A 1 312 ? 8.542 0.025 -26.662 1.00 98.44 312 LEU A N 1
ATOM 2331 C CA . LEU A 1 312 ? 9.697 -0.623 -27.276 1.00 98.44 312 LEU A CA 1
ATOM 2332 C C . LEU A 1 312 ? 10.097 0.138 -28.532 1.00 98.44 312 LEU A C 1
ATOM 2334 O O . LEU A 1 312 ? 9.357 0.127 -29.519 1.00 98.44 312 LEU A O 1
ATOM 2338 N N . ALA A 1 313 ? 11.275 0.748 -28.537 1.00 98.31 313 ALA A N 1
ATOM 2339 C CA . ALA A 1 313 ? 11.851 1.377 -29.716 1.00 98.31 313 ALA A CA 1
ATOM 2340 C C . ALA A 1 313 ? 13.080 0.613 -30.211 1.00 98.31 313 ALA A C 1
ATOM 2342 O O . ALA A 1 313 ? 13.854 0.071 -29.425 1.00 98.31 313 ALA A O 1
ATOM 2343 N N . VAL A 1 314 ? 13.260 0.561 -31.531 1.00 97.44 314 VAL A N 1
ATOM 2344 C CA . VAL A 1 314 ? 14.383 -0.140 -32.166 1.00 97.44 314 VAL A CA 1
ATOM 2345 C C . VAL A 1 314 ? 14.995 0.739 -33.249 1.00 97.44 314 VAL A C 1
ATOM 2347 O O . VAL A 1 314 ? 14.276 1.336 -34.051 1.00 97.44 314 VAL A O 1
ATOM 2350 N N . GLY A 1 315 ? 16.325 0.811 -33.311 1.00 9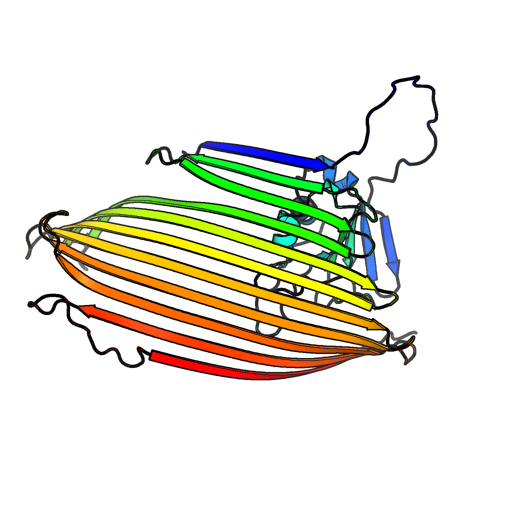6.94 315 GLY A N 1
ATOM 2351 C CA . GLY A 1 315 ? 17.009 1.529 -34.387 1.00 96.94 315 GLY A CA 1
ATOM 2352 C C . GLY A 1 315 ? 18.531 1.442 -34.344 1.00 96.94 315 GLY A C 1
ATOM 2353 O O . GLY A 1 315 ? 19.098 0.799 -33.469 1.00 96.94 315 GLY A O 1
ATOM 2354 N N . PRO A 1 316 ? 19.226 2.062 -35.310 1.00 96.44 316 PRO A N 1
ATOM 2355 C CA . PRO A 1 316 ? 20.687 2.003 -35.404 1.00 96.44 316 PRO A CA 1
ATOM 2356 C C . PRO A 1 316 ? 21.412 2.882 -34.368 1.00 96.44 316 PRO A C 1
ATOM 2358 O O . PRO A 1 316 ? 22.616 2.729 -34.171 1.00 96.44 316 PRO A O 1
ATOM 2361 N N . SER A 1 317 ? 20.698 3.808 -33.731 1.00 96.38 317 SER A N 1
ATOM 2362 C CA . SER A 1 317 ? 21.162 4.713 -32.676 1.00 96.38 317 SER A CA 1
ATOM 2363 C C . SER A 1 317 ? 20.000 4.981 -31.713 1.00 96.38 317 SER A C 1
ATOM 2365 O O . SER A 1 317 ? 18.857 4.646 -32.034 1.00 96.38 317 SER A O 1
ATOM 2367 N N . ILE A 1 318 ? 20.275 5.594 -30.559 1.00 94.88 318 ILE A N 1
ATOM 2368 C CA . ILE A 1 318 ? 19.220 6.026 -29.629 1.00 94.88 318 ILE A CA 1
ATOM 2369 C C . ILE A 1 318 ? 18.333 7.086 -30.300 1.00 94.88 318 ILE A C 1
ATOM 2371 O O . ILE A 1 318 ? 17.111 7.031 -30.204 1.00 94.88 318 ILE A O 1
ATOM 2375 N N . GLU A 1 319 ? 18.932 8.029 -31.029 1.00 96.25 319 GLU A N 1
ATOM 2376 C CA . GLU A 1 319 ? 18.218 9.138 -31.665 1.00 96.25 319 GLU A CA 1
ATOM 2377 C C . GLU A 1 319 ? 17.395 8.722 -32.893 1.00 96.25 319 GLU A C 1
ATOM 2379 O O . GLU A 1 319 ? 16.391 9.363 -33.204 1.00 96.25 319 GLU A O 1
ATOM 2384 N N . ASP A 1 320 ? 17.816 7.665 -33.593 1.00 96.44 320 ASP A N 1
ATOM 2385 C CA . ASP A 1 320 ? 17.136 7.128 -34.776 1.00 96.44 320 ASP A CA 1
ATOM 2386 C C . ASP A 1 320 ? 16.226 5.927 -34.444 1.00 96.44 320 ASP A C 1
ATOM 2388 O O . ASP A 1 320 ? 15.668 5.310 -35.357 1.00 96.44 320 ASP A O 1
ATOM 2392 N N . ALA A 1 321 ? 16.087 5.560 -33.164 1.00 96.56 321 ALA A N 1
ATOM 2393 C CA . ALA A 1 321 ? 15.195 4.490 -32.734 1.00 96.56 321 ALA A CA 1
ATOM 2394 C C . ALA A 1 321 ? 13.727 4.860 -32.985 1.00 96.56 321 ALA A C 1
ATOM 2396 O O . ALA A 1 321 ? 13.249 5.924 -32.593 1.00 96.56 321 ALA A O 1
ATOM 2397 N N . ALA A 1 322 ? 12.997 3.960 -33.644 1.00 96.62 322 ALA A N 1
ATOM 2398 C CA . ALA A 1 322 ? 11.577 4.121 -33.918 1.00 96.62 322 ALA A CA 1
ATOM 2399 C C . ALA A 1 322 ? 10.757 3.268 -32.950 1.00 96.62 322 ALA A C 1
ATOM 2401 O O . ALA A 1 322 ? 11.072 2.099 -32.735 1.00 96.62 322 ALA A O 1
ATOM 2402 N N . LEU A 1 323 ? 9.694 3.848 -32.390 1.00 97.12 323 LEU A N 1
ATOM 2403 C CA . LEU A 1 323 ? 8.751 3.145 -31.526 1.00 97.12 323 LEU A CA 1
ATOM 2404 C C . LEU A 1 323 ? 8.017 2.058 -32.326 1.00 97.12 323 LEU A C 1
ATOM 2406 O O . LEU A 1 323 ? 7.341 2.346 -33.311 1.00 97.12 323 LEU A O 1
ATOM 2410 N N . THR A 1 324 ? 8.172 0.812 -31.894 1.00 98.00 324 THR A N 1
ATOM 2411 C CA . THR A 1 324 ? 7.600 -0.388 -32.522 1.00 98.00 324 THR A CA 1
ATOM 2412 C C . THR A 1 324 ? 6.411 -0.941 -31.748 1.00 98.00 324 THR A C 1
ATOM 2414 O O . THR A 1 324 ? 5.506 -1.507 -32.356 1.00 98.00 324 THR A O 1
ATOM 2417 N N . VAL A 1 325 ? 6.389 -0.743 -30.427 1.00 98.38 325 VAL A N 1
ATOM 2418 C CA . VAL A 1 325 ? 5.312 -1.171 -29.530 1.00 98.38 325 VAL A CA 1
ATOM 2419 C C . VAL A 1 325 ? 5.059 -0.076 -28.502 1.00 98.38 325 VAL A C 1
ATOM 2421 O O . VAL A 1 325 ? 6.011 0.507 -27.991 1.00 98.38 325 VAL A O 1
ATOM 2424 N N . ASP A 1 326 ? 3.791 0.173 -28.196 1.00 98.62 326 ASP A N 1
ATOM 2425 C CA . ASP A 1 326 ? 3.336 1.040 -27.108 1.00 98.62 326 ASP A CA 1
ATOM 2426 C C . ASP A 1 326 ? 2.167 0.353 -26.396 1.00 98.62 326 ASP A C 1
ATOM 2428 O O . ASP A 1 326 ? 1.238 -0.142 -27.043 1.00 98.62 326 A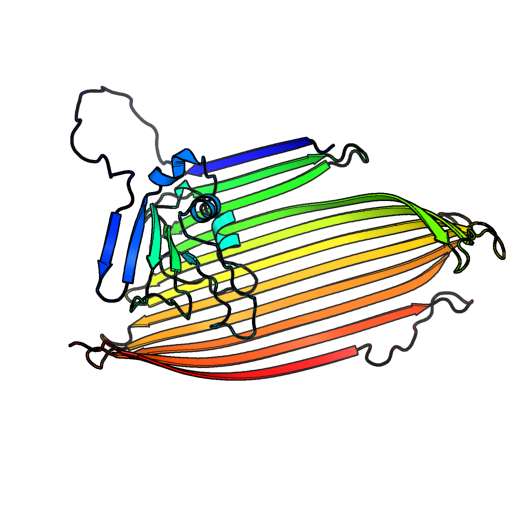SP A O 1
ATOM 2432 N N . THR A 1 327 ? 2.225 0.262 -25.074 1.00 98.62 327 THR A N 1
ATOM 2433 C CA . THR A 1 327 ? 1.217 -0.404 -24.252 1.00 98.62 327 THR A CA 1
ATOM 2434 C C . THR A 1 327 ? 0.767 0.490 -23.118 1.00 98.62 327 THR A C 1
ATOM 2436 O O . THR A 1 327 ? 1.573 1.182 -22.505 1.00 98.62 327 THR A O 1
ATOM 2439 N N . ARG A 1 328 ? -0.525 0.420 -22.802 1.00 98.62 328 ARG A N 1
ATOM 2440 C CA . ARG A 1 328 ? -1.115 1.051 -21.623 1.00 98.62 328 ARG A CA 1
ATOM 2441 C C . ARG A 1 328 ? -2.094 0.085 -20.978 1.00 98.62 328 ARG A C 1
ATOM 2443 O O . ARG A 1 328 ? -3.022 -0.374 -21.645 1.00 98.62 328 ARG A O 1
ATOM 2450 N N . PHE A 1 329 ? -1.888 -0.211 -19.709 1.00 98.62 329 PHE A N 1
ATOM 2451 C CA . PHE A 1 329 ? -2.797 -0.955 -18.858 1.00 98.62 329 PHE A CA 1
ATOM 2452 C C . PHE A 1 329 ? -3.327 -0.017 -17.777 1.00 98.62 329 PHE A C 1
ATOM 2454 O O . PHE A 1 329 ? -2.565 0.734 -17.187 1.00 98.62 329 PHE A O 1
ATOM 2461 N N . GLU A 1 330 ? -4.631 -0.039 -17.545 1.00 98.62 330 GLU A N 1
ATOM 2462 C CA . GLU A 1 330 ? -5.302 0.741 -16.506 1.00 98.62 330 GLU A CA 1
ATOM 2463 C C . GLU A 1 330 ? -6.164 -0.225 -15.695 1.00 98.62 330 GLU A C 1
ATOM 2465 O O . GLU A 1 330 ? -6.840 -1.080 -16.279 1.00 98.62 330 GLU A O 1
ATOM 2470 N N . ALA A 1 331 ? -6.150 -0.109 -14.373 1.00 98.50 331 ALA A N 1
ATOM 2471 C CA . ALA A 1 331 ? -6.941 -0.927 -13.470 1.00 98.50 331 ALA A CA 1
ATOM 2472 C C . ALA A 1 331 ? -7.460 -0.096 -12.294 1.00 98.50 331 ALA A C 1
ATOM 2474 O O . ALA A 1 331 ? -6.712 0.643 -11.679 1.00 98.50 331 ALA A O 1
ATOM 2475 N N . LEU A 1 332 ? -8.739 -0.260 -11.968 1.00 98.62 332 LEU A N 1
ATOM 2476 C CA . LEU A 1 332 ? -9.374 0.300 -10.784 1.00 98.62 332 LEU A CA 1
ATOM 2477 C C . LEU A 1 332 ? -9.905 -0.855 -9.928 1.00 98.62 332 LEU A C 1
ATOM 2479 O O . LEU A 1 332 ? -10.906 -1.479 -10.299 1.00 98.62 332 LEU A O 1
ATOM 2483 N N . ASP A 1 333 ? -9.240 -1.143 -8.807 1.00 98.00 333 ASP A N 1
ATOM 2484 C CA . ASP A 1 333 ? -9.723 -2.068 -7.772 1.00 98.00 333 ASP A CA 1
ATOM 2485 C C . ASP A 1 333 ? -10.427 -1.283 -6.661 1.00 98.00 333 ASP A C 1
ATOM 2487 O O . ASP A 1 333 ? -9.932 -0.276 -6.160 1.00 98.00 333 ASP A O 1
ATOM 2491 N N . THR A 1 334 ? -11.609 -1.739 -6.257 1.00 98.31 334 THR A N 1
ATOM 2492 C CA . THR A 1 334 ? -12.351 -1.172 -5.129 1.00 98.31 334 THR A CA 1
ATOM 2493 C C . THR A 1 334 ? -12.890 -2.279 -4.239 1.00 98.31 334 THR A C 1
ATOM 2495 O O . THR A 1 334 ? -13.402 -3.291 -4.718 1.00 98.31 334 THR A O 1
ATOM 2498 N N . GLU A 1 335 ? -12.840 -2.068 -2.925 1.00 96.19 335 GLU A N 1
ATOM 2499 C CA . GLU A 1 335 ? -13.413 -2.988 -1.944 1.00 96.19 335 GLU A CA 1
ATOM 2500 C C . GLU A 1 335 ? -14.231 -2.221 -0.909 1.00 96.19 335 GLU A C 1
ATOM 2502 O O . GLU A 1 335 ? -13.785 -1.223 -0.351 1.00 96.19 335 GLU A O 1
ATOM 2507 N N . SER A 1 336 ? -15.443 -2.702 -0.642 1.00 97.50 336 SER A N 1
ATOM 2508 C CA . SER A 1 336 ? -16.324 -2.203 0.414 1.00 97.50 336 SER A CA 1
ATOM 2509 C C . SER A 1 336 ? -16.665 -3.323 1.384 1.00 97.50 336 SER A C 1
ATOM 2511 O O . SER A 1 336 ? -17.157 -4.371 0.964 1.00 97.50 336 SER A O 1
ATOM 2513 N N . ILE A 1 337 ? -16.467 -3.089 2.680 1.00 96.19 337 ILE A N 1
ATOM 2514 C CA . ILE A 1 337 ? -16.752 -4.043 3.755 1.00 96.19 337 ILE A CA 1
ATOM 2515 C C . ILE A 1 337 ? -17.695 -3.402 4.767 1.00 96.19 337 ILE A C 1
ATOM 2517 O O . ILE A 1 337 ? -17.500 -2.262 5.188 1.00 96.19 337 ILE A O 1
ATOM 2521 N N . LEU A 1 338 ? -18.695 -4.165 5.201 1.00 97.62 338 LEU A N 1
ATOM 2522 C CA . LEU A 1 338 ? -19.508 -3.852 6.370 1.00 97.62 338 LEU A CA 1
ATOM 2523 C C . LEU A 1 338 ? -19.588 -5.083 7.265 1.00 97.62 338 LEU A C 1
ATOM 2525 O O . LEU A 1 338 ? -19.990 -6.157 6.814 1.00 97.62 338 LEU A O 1
ATOM 2529 N N . ARG A 1 339 ? -19.244 -4.926 8.541 1.00 95.44 339 ARG A N 1
ATOM 2530 C CA . ARG A 1 339 ? -19.192 -6.030 9.496 1.00 95.44 339 ARG A CA 1
ATOM 2531 C C . ARG A 1 339 ? -19.818 -5.652 10.830 1.00 95.44 339 ARG A C 1
ATOM 2533 O O . ARG A 1 339 ? -19.603 -4.558 11.338 1.00 95.44 339 ARG A O 1
ATOM 2540 N N . LEU A 1 340 ? -20.592 -6.573 11.391 1.00 96.81 340 LEU A N 1
ATOM 2541 C CA . LEU A 1 340 ? -21.189 -6.477 12.719 1.00 96.81 340 LEU A CA 1
ATOM 2542 C C . LEU A 1 340 ? -20.629 -7.589 13.600 1.00 96.81 340 LEU A C 1
ATOM 2544 O O . LEU A 1 340 ? -20.642 -8.752 13.198 1.00 96.81 340 LEU A O 1
ATOM 2548 N N . GLU A 1 341 ? -20.219 -7.234 14.811 1.00 96.00 341 GLU A N 1
ATOM 2549 C CA . GLU A 1 341 ? -19.778 -8.163 15.848 1.00 96.00 341 GLU A CA 1
ATOM 2550 C C . GLU A 1 341 ? -20.588 -7.939 17.126 1.00 96.00 341 GLU A C 1
ATOM 2552 O O . GLU A 1 341 ? -20.942 -6.803 17.463 1.00 96.00 341 GLU A O 1
ATOM 2557 N N . LEU A 1 342 ? -20.932 -9.030 17.807 1.00 96.19 342 LEU A N 1
ATOM 2558 C CA . LEU A 1 342 ? -21.683 -9.023 19.056 1.00 96.19 342 LEU A CA 1
ATOM 2559 C C . LEU A 1 342 ? -21.021 -9.963 20.056 1.00 96.19 342 LEU A C 1
ATOM 2561 O O . LEU A 1 342 ? -20.959 -11.165 19.803 1.00 96.19 342 LEU A O 1
ATOM 2565 N N . ASP A 1 343 ? -20.668 -9.429 21.220 1.00 94.06 343 ASP A N 1
ATOM 2566 C CA . ASP A 1 343 ? -20.061 -10.192 22.308 1.00 94.06 343 ASP A CA 1
ATOM 2567 C C . ASP A 1 343 ? -21.039 -10.287 23.471 1.00 94.06 343 ASP A C 1
ATOM 2569 O O . ASP A 1 343 ? -21.484 -9.269 24.014 1.00 94.06 343 ASP A O 1
ATOM 2573 N N . TYR A 1 344 ? -21.387 -11.512 23.855 1.00 94.88 344 TYR A N 1
ATOM 2574 C CA . TYR A 1 344 ? -22.353 -11.800 24.903 1.00 94.88 344 TYR A CA 1
ATOM 2575 C C . TYR A 1 344 ? -21.747 -12.656 26.015 1.00 94.88 344 TYR A C 1
ATOM 2577 O O . TYR A 1 344 ? -21.425 -13.824 25.818 1.00 94.88 344 TYR A O 1
ATOM 2585 N N . ASN A 1 345 ? -21.673 -12.097 27.222 1.00 92.75 345 ASN A N 1
ATOM 2586 C CA . ASN A 1 345 ? -21.146 -12.768 28.418 1.00 92.75 345 ASN A CA 1
ATOM 2587 C C . ASN A 1 345 ? -22.213 -12.915 29.524 1.00 92.75 345 ASN A C 1
ATOM 2589 O O . ASN A 1 345 ? -21.912 -12.949 30.714 1.00 92.75 345 ASN A O 1
ATOM 2593 N N . GLY A 1 346 ? -23.495 -12.968 29.144 1.00 92.00 346 GLY A N 1
ATOM 2594 C CA . GLY A 1 346 ? -24.604 -13.095 30.097 1.00 92.00 346 GLY A CA 1
ATOM 2595 C C . GLY A 1 346 ? -24.825 -14.504 30.652 1.00 92.00 346 GLY A C 1
ATOM 2596 O O . GLY A 1 346 ? -25.768 -14.704 31.417 1.00 92.00 346 GLY A O 1
ATOM 2597 N N . ILE A 1 347 ? -23.995 -15.469 30.254 1.00 92.19 347 ILE A N 1
ATOM 2598 C CA . ILE A 1 347 ? -23.997 -16.842 30.755 1.00 92.19 347 ILE A CA 1
ATOM 2599 C C . ILE A 1 347 ? -22.723 -17.013 31.583 1.00 92.19 347 ILE A C 1
ATOM 2601 O O . ILE A 1 347 ? -21.624 -16.808 31.073 1.00 92.19 347 ILE A O 1
ATOM 2605 N N . ASP A 1 348 ? -22.870 -17.383 32.856 1.00 89.25 348 ASP A N 1
ATOM 2606 C CA . ASP A 1 348 ? -21.735 -17.539 33.769 1.00 89.25 348 ASP A CA 1
ATOM 2607 C C . ASP A 1 348 ? -20.695 -18.508 33.194 1.00 89.25 348 ASP A C 1
ATOM 2609 O O . ASP A 1 348 ? -21.001 -19.662 32.896 1.00 89.25 348 ASP A O 1
ATOM 2613 N N . GLY A 1 349 ? -19.457 -18.030 33.061 1.00 83.25 349 GLY A N 1
ATOM 2614 C CA . GLY A 1 349 ? -18.342 -18.819 32.544 1.00 83.25 349 GLY A CA 1
ATOM 2615 C C . GLY A 1 349 ? -18.290 -18.959 31.022 1.00 83.25 349 GLY A C 1
ATOM 2616 O O . GLY A 1 349 ? -17.433 -19.703 30.561 1.00 83.25 349 GLY A O 1
ATOM 2617 N N . HIS A 1 350 ? -19.146 -18.261 30.266 1.00 88.81 350 HIS A N 1
ATOM 2618 C CA . HIS A 1 350 ? -19.178 -18.279 28.800 1.00 88.81 350 HIS A CA 1
ATOM 2619 C C . HIS A 1 350 ? -18.995 -16.879 28.196 1.00 88.81 350 HIS A C 1
ATOM 2621 O O . HIS A 1 350 ? -19.481 -15.877 28.727 1.00 88.81 350 HIS A O 1
ATOM 2627 N N . LEU A 1 351 ? -18.360 -16.840 27.029 1.00 87.75 351 LEU A N 1
ATOM 2628 C CA . LEU A 1 351 ? -18.303 -15.700 26.124 1.00 87.75 351 LEU A CA 1
ATOM 2629 C C . LEU A 1 351 ? -18.741 -16.181 24.741 1.00 87.75 351 LEU A C 1
ATOM 2631 O O . LEU A 1 351 ? -18.001 -16.903 24.075 1.00 87.75 351 LEU A O 1
ATOM 2635 N N . VAL A 1 352 ? -19.945 -15.781 24.335 1.00 90.62 352 VAL A N 1
ATOM 2636 C CA . VAL A 1 352 ? -20.500 -16.081 23.014 1.00 90.62 352 VAL A CA 1
ATOM 2637 C C . VAL A 1 352 ? -20.265 -14.888 22.102 1.00 90.62 352 VAL A C 1
ATOM 2639 O O . VAL A 1 352 ? -20.771 -13.802 22.380 1.00 90.62 352 VAL A O 1
ATOM 2642 N N . GLU A 1 353 ? -19.565 -15.098 20.997 1.00 92.12 353 GLU A N 1
ATOM 2643 C CA . GLU A 1 353 ? -19.282 -14.065 20.003 1.00 92.12 353 GLU A CA 1
ATOM 2644 C C . GLU A 1 353 ? -19.994 -14.420 18.695 1.00 92.12 353 GLU A C 1
ATOM 2646 O O . GLU A 1 353 ? -19.996 -15.571 18.246 1.00 92.12 353 GLU A O 1
ATOM 2651 N N . LEU A 1 354 ? -20.626 -13.430 18.077 1.00 93.75 354 LEU A N 1
ATOM 2652 C CA . LEU A 1 354 ? -21.306 -13.553 16.791 1.00 93.75 354 LEU A CA 1
ATOM 2653 C C . LEU A 1 354 ? -20.720 -12.529 15.833 1.00 93.75 354 LEU A C 1
ATOM 2655 O O . LEU A 1 354 ? -20.602 -11.360 16.195 1.00 93.75 354 LEU A O 1
ATOM 2659 N N . SER A 1 355 ? -20.438 -12.928 14.594 1.00 93.75 355 SER A N 1
ATOM 2660 C CA . SER A 1 355 ? -20.059 -11.976 13.550 1.00 93.75 355 SER A CA 1
ATOM 2661 C C . SER A 1 355 ? -20.820 -12.207 12.251 1.00 93.75 355 SER A C 1
ATOM 2663 O O . SER A 1 355 ? -21.187 -13.337 11.916 1.00 93.75 355 SER A O 1
ATOM 2665 N N . ALA A 1 356 ? -21.074 -11.120 11.529 1.00 95.81 356 ALA A N 1
ATOM 2666 C CA . ALA A 1 356 ? -21.595 -11.132 10.172 1.00 95.81 356 ALA A CA 1
ATOM 2667 C C . ALA A 1 356 ? -20.867 -10.068 9.344 1.00 95.81 356 ALA A C 1
ATOM 2669 O O . ALA A 1 356 ? -20.776 -8.917 9.768 1.00 95.81 356 ALA A O 1
ATOM 2670 N N . GLU A 1 357 ? -20.369 -10.441 8.169 1.00 95.31 357 GLU A N 1
ATOM 2671 C CA . GLU A 1 357 ? -19.599 -9.583 7.264 1.00 95.31 357 GLU A CA 1
ATOM 2672 C C . GLU A 1 357 ? -20.212 -9.629 5.861 1.00 95.31 357 GLU A C 1
ATOM 2674 O O . GLU A 1 357 ? -20.618 -10.690 5.390 1.00 95.31 357 GLU A O 1
ATOM 2679 N N . GLY A 1 358 ? -20.287 -8.480 5.195 1.00 96.75 358 GLY A N 1
ATOM 2680 C CA . GLY A 1 358 ? -20.592 -8.360 3.774 1.00 96.75 358 GLY A CA 1
ATOM 2681 C C . GLY A 1 358 ? -19.466 -7.622 3.060 1.00 96.75 358 GLY A C 1
ATOM 2682 O O . GLY A 1 358 ? -18.992 -6.606 3.566 1.00 96.75 358 GLY A O 1
ATOM 2683 N N . VAL A 1 359 ? -19.057 -8.128 1.896 1.00 96.81 359 VAL A N 1
ATOM 2684 C CA . VAL A 1 359 ? -17.952 -7.585 1.094 1.00 96.81 359 VAL A CA 1
ATOM 2685 C C . VAL A 1 359 ? -18.371 -7.446 -0.364 1.00 96.81 359 VAL A C 1
ATOM 2687 O O . VAL A 1 359 ? -19.003 -8.349 -0.915 1.00 96.81 359 VAL A O 1
ATOM 2690 N N . VAL A 1 360 ? -17.995 -6.332 -0.989 1.00 98.00 360 VAL A N 1
ATOM 2691 C CA . VAL A 1 360 ? -18.101 -6.104 -2.434 1.00 98.00 360 VAL A CA 1
ATOM 2692 C C . VAL A 1 360 ? -16.721 -5.728 -2.957 1.00 98.00 360 VAL A C 1
ATOM 2694 O O . VAL A 1 360 ? -16.192 -4.705 -2.536 1.00 98.00 360 VAL A O 1
ATOM 2697 N N . ASN A 1 361 ? -16.173 -6.533 -3.865 1.00 97.12 361 ASN A N 1
ATOM 2698 C CA . ASN A 1 361 ? -14.930 -6.255 -4.587 1.00 97.12 361 ASN A CA 1
ATOM 2699 C C . ASN A 1 361 ? -15.248 -6.002 -6.060 1.00 97.12 361 ASN A C 1
ATOM 2701 O O . ASN A 1 361 ? -16.000 -6.777 -6.660 1.00 97.12 361 ASN A O 1
ATOM 2705 N N . VAL A 1 362 ? -14.671 -4.962 -6.655 1.00 98.38 362 VAL A N 1
ATOM 2706 C CA . VAL A 1 362 ? -14.826 -4.650 -8.080 1.00 98.38 362 VAL A CA 1
ATOM 2707 C C . VAL A 1 362 ? -13.467 -4.319 -8.674 1.00 98.38 362 VAL A C 1
ATOM 2709 O O . VAL A 1 362 ? -12.833 -3.381 -8.217 1.00 98.38 362 VAL A O 1
ATOM 2712 N N . LEU A 1 363 ? -13.089 -5.035 -9.732 1.00 98.19 363 LEU A N 1
ATOM 2713 C CA . LEU A 1 363 ? -11.936 -4.730 -10.574 1.00 98.19 363 LEU A CA 1
ATOM 2714 C C . LEU A 1 363 ? -12.429 -4.333 -11.966 1.00 98.19 363 LEU A C 1
ATOM 2716 O O . LEU A 1 363 ? -13.053 -5.144 -12.659 1.00 98.19 363 LEU A O 1
ATOM 2720 N N . GLU A 1 364 ? -12.141 -3.108 -12.387 1.00 98.31 364 GLU A N 1
ATOM 2721 C CA . GLU A 1 364 ? -12.299 -2.649 -13.769 1.00 98.31 364 GLU A CA 1
ATOM 2722 C C . GLU A 1 364 ? -10.916 -2.503 -14.396 1.00 98.31 364 GLU A C 1
ATOM 2724 O O . GLU A 1 364 ? -10.050 -1.892 -13.793 1.00 98.31 364 GLU A O 1
ATOM 2729 N N . SER A 1 365 ? -10.681 -3.062 -15.583 1.00 98.06 365 SER A N 1
ATOM 2730 C CA . SER A 1 365 ? -9.379 -2.966 -16.246 1.00 98.06 365 SER A CA 1
ATOM 2731 C C . SER A 1 365 ? -9.506 -2.728 -17.746 1.00 98.06 365 SER A C 1
ATOM 2733 O O . SER A 1 365 ? -10.399 -3.288 -18.394 1.00 98.06 365 SER A O 1
ATOM 2735 N N . ALA A 1 366 ? -8.572 -1.968 -18.308 1.00 98.31 366 ALA A N 1
ATOM 2736 C CA . ALA A 1 366 ? -8.445 -1.685 -19.730 1.00 98.31 366 ALA A CA 1
ATOM 2737 C C . ALA A 1 366 ? -6.995 -1.899 -20.194 1.00 98.31 366 ALA A C 1
ATOM 2739 O O . ALA A 1 366 ? -6.053 -1.522 -19.510 1.00 98.31 366 ALA A O 1
ATOM 2740 N N . PHE A 1 367 ? -6.807 -2.488 -21.375 1.00 98.50 367 PHE A N 1
ATOM 2741 C CA . PHE A 1 367 ? -5.499 -2.660 -22.002 1.00 98.50 367 PHE A CA 1
ATOM 2742 C C . PHE A 1 367 ? -5.513 -2.149 -23.441 1.00 98.50 367 PHE A C 1
ATOM 2744 O O . PHE A 1 367 ? -6.364 -2.530 -24.248 1.00 98.50 367 PHE A O 1
ATOM 2751 N N . THR A 1 368 ? -4.532 -1.323 -23.779 1.00 98.31 368 THR A N 1
ATOM 2752 C CA . THR A 1 368 ? -4.276 -0.834 -25.131 1.00 98.31 368 THR A CA 1
ATOM 2753 C C . THR A 1 368 ? -2.904 -1.312 -25.580 1.00 98.31 368 THR A C 1
ATOM 2755 O O . THR A 1 368 ? -1.926 -1.149 -24.861 1.00 98.31 368 THR A O 1
ATOM 2758 N N . LEU A 1 369 ? -2.841 -1.870 -26.788 1.00 98.44 369 LEU A N 1
ATOM 2759 C CA . LEU A 1 369 ? -1.606 -2.230 -27.477 1.00 98.44 369 LEU A CA 1
ATOM 2760 C C . LEU A 1 369 ? -1.588 -1.519 -28.827 1.00 98.44 369 LEU A C 1
ATOM 2762 O O . LEU A 1 369 ? -2.498 -1.710 -29.637 1.00 98.44 369 LEU A O 1
ATOM 2766 N N . LEU A 1 370 ? -0.556 -0.727 -29.077 1.00 98.50 370 LEU A N 1
ATOM 2767 C CA . LEU A 1 370 ? -0.219 -0.207 -30.391 1.00 98.50 370 LEU A CA 1
ATOM 2768 C C . LEU A 1 370 ? 1.039 -0.919 -30.881 1.00 98.50 370 LEU A C 1
ATOM 2770 O O . LEU A 1 370 ? 1.997 -1.089 -30.135 1.00 98.50 370 LEU A O 1
ATOM 2774 N N . GLU A 1 371 ? 1.045 -1.313 -32.147 1.00 98.00 371 GLU A N 1
ATOM 2775 C CA . GLU A 1 371 ? 2.186 -1.994 -32.760 1.00 98.00 371 GLU A CA 1
ATOM 2776 C C . GLU A 1 371 ? 2.415 -1.456 -34.173 1.00 98.00 371 GLU A C 1
ATOM 2778 O O . GLU A 1 371 ? 1.456 -1.181 -34.911 1.00 98.00 371 GLU A O 1
ATOM 2783 N N . ASP A 1 372 ? 3.683 -1.282 -34.544 1.00 97.25 372 ASP A N 1
ATOM 2784 C CA . ASP A 1 372 ? 4.083 -0.917 -35.897 1.00 97.25 372 ASP A CA 1
ATOM 2785 C C . ASP A 1 372 ? 4.261 -2.174 -36.752 1.00 97.25 372 ASP A C 1
ATOM 2787 O O . ASP A 1 372 ? 5.209 -2.942 -36.607 1.00 97.25 372 ASP A O 1
ATOM 2791 N N . GLN A 1 373 ? 3.342 -2.351 -37.696 1.00 92.62 373 GLN A N 1
ATOM 2792 C CA . GLN A 1 373 ? 3.356 -3.436 -38.680 1.00 92.62 373 GLN A CA 1
ATOM 2793 C C . GLN A 1 373 ? 3.931 -2.975 -40.041 1.00 92.62 373 GLN A C 1
ATOM 2795 O O . GLN A 1 373 ? 3.631 -3.552 -41.089 1.00 92.62 373 GLN A O 1
ATOM 2800 N N . GLY A 1 374 ? 4.741 -1.909 -40.041 1.00 89.31 374 GLY A N 1
ATOM 2801 C CA . GLY A 1 374 ? 5.432 -1.331 -41.199 1.00 89.31 374 GLY A CA 1
ATOM 2802 C C . GLY A 1 374 ? 4.836 -0.022 -41.737 1.00 89.31 374 GLY A C 1
ATOM 2803 O O . GLY A 1 374 ? 5.213 0.411 -42.828 1.00 89.31 374 GLY A O 1
ATOM 2804 N N . ALA A 1 375 ? 3.894 0.596 -41.022 1.00 90.50 375 ALA A N 1
ATOM 2805 C CA . ALA A 1 375 ? 3.221 1.840 -41.423 1.00 90.50 375 ALA A CA 1
ATOM 2806 C C . ALA A 1 375 ? 3.067 2.849 -40.266 1.00 90.50 375 ALA A C 1
ATOM 2808 O O . ALA A 1 375 ? 2.295 3.805 -40.386 1.00 90.50 375 ALA A O 1
ATOM 2809 N N . GLY A 1 376 ? 3.803 2.643 -39.173 1.00 93.19 376 GLY A N 1
ATOM 2810 C CA . GLY A 1 376 ? 3.640 3.331 -37.899 1.00 93.19 376 GLY A CA 1
ATOM 2811 C C . GLY A 1 376 ? 2.721 2.570 -36.942 1.00 93.19 376 GLY A C 1
ATOM 2812 O O . GLY A 1 376 ? 2.046 1.609 -37.320 1.00 93.19 376 GLY A O 1
ATOM 2813 N N . LEU A 1 377 ? 2.687 3.030 -35.691 1.00 97.62 377 LEU A N 1
ATOM 2814 C CA . LEU A 1 377 ? 1.875 2.433 -34.634 1.00 97.62 377 LEU A CA 1
ATOM 2815 C C . LEU A 1 377 ? 0.386 2.422 -34.985 1.00 97.62 377 LEU A C 1
ATOM 2817 O O . LEU A 1 377 ? -0.218 3.456 -35.286 1.00 97.62 377 LEU A O 1
ATOM 2821 N N . THR A 1 378 ? -0.220 1.243 -34.882 1.00 97.69 378 THR A N 1
ATOM 2822 C CA . THR A 1 378 ? -1.663 1.054 -35.051 1.00 97.69 378 THR A CA 1
ATOM 2823 C C . THR A 1 378 ? -2.243 0.238 -33.896 1.00 97.69 378 THR A C 1
ATOM 2825 O O . THR A 1 378 ? -1.577 -0.692 -33.434 1.00 97.69 378 THR A O 1
ATOM 2828 N N . PRO A 1 379 ? -3.468 0.548 -33.423 1.00 97.06 379 PRO A N 1
ATOM 2829 C CA . PRO A 1 379 ? -4.105 -0.222 -32.361 1.00 97.06 379 PRO A CA 1
ATOM 2830 C C . PRO A 1 379 ? -4.332 -1.681 -32.749 1.00 97.06 379 PRO A C 1
ATOM 2832 O O . PRO A 1 379 ? -4.880 -1.969 -33.816 1.00 97.06 379 PRO A O 1
ATOM 2835 N N . GLN A 1 380 ? -3.978 -2.587 -31.843 1.00 97.31 380 GLN A N 1
ATOM 2836 C CA . GLN A 1 380 ? -4.179 -4.022 -31.978 1.00 97.31 380 GLN A CA 1
ATOM 2837 C C . GLN A 1 380 ? -5.359 -4.483 -31.121 1.00 97.31 380 GLN A C 1
ATOM 2839 O O . GLN A 1 380 ? -5.541 -4.065 -29.978 1.00 97.31 380 GLN A O 1
ATOM 2844 N N . ALA A 1 381 ? -6.183 -5.371 -31.677 1.00 95.62 381 ALA A N 1
ATOM 2845 C CA . ALA A 1 381 ? -7.303 -5.948 -30.946 1.00 95.62 381 ALA A CA 1
ATOM 2846 C C . ALA A 1 381 ? -6.805 -7.044 -29.994 1.00 95.62 381 ALA A C 1
ATOM 2848 O O . ALA A 1 381 ? -6.399 -8.116 -30.441 1.00 95.62 381 ALA A O 1
ATOM 2849 N N . VAL A 1 382 ? -6.896 -6.796 -28.688 1.00 96.00 382 VAL A N 1
ATOM 2850 C CA . VAL A 1 382 ? -6.516 -7.763 -27.651 1.00 96.00 382 VAL A CA 1
ATOM 2851 C C . VAL A 1 382 ? -7.781 -8.363 -27.015 1.00 96.00 382 VAL A C 1
ATOM 2853 O O . VAL A 1 382 ? -8.606 -7.631 -26.461 1.00 96.00 382 VAL A O 1
ATOM 2856 N N . PRO A 1 383 ? -8.005 -9.689 -27.111 1.00 95.12 383 PRO A N 1
ATOM 2857 C CA . PRO A 1 383 ? -9.151 -10.333 -26.473 1.00 95.12 383 PRO A CA 1
ATOM 2858 C C . PRO A 1 383 ? -9.136 -10.136 -24.954 1.00 95.12 383 PRO A C 1
ATOM 2860 O O . PRO A 1 383 ? -8.136 -10.418 -24.307 1.00 95.12 383 PRO A O 1
ATOM 2863 N N . GLY A 1 384 ? -10.255 -9.683 -24.384 1.00 92.56 384 GLY A N 1
ATOM 2864 C CA . GLY A 1 384 ? -10.355 -9.428 -22.941 1.00 92.56 384 GLY A CA 1
ATOM 2865 C C . GLY A 1 384 ? -9.682 -8.135 -22.470 1.00 92.56 384 GLY A C 1
ATOM 2866 O O . GLY A 1 384 ? -9.623 -7.910 -21.268 1.00 92.56 384 GLY A O 1
ATOM 2867 N N . ALA A 1 385 ? -9.232 -7.276 -23.395 1.00 93.38 385 ALA A N 1
ATOM 2868 C CA . ALA A 1 385 ? -8.595 -5.995 -23.083 1.00 93.38 385 ALA A CA 1
ATOM 2869 C C . ALA A 1 385 ? -9.387 -5.134 -22.096 1.00 93.38 385 ALA A C 1
ATOM 2871 O O . ALA A 1 385 ? -8.791 -4.486 -21.253 1.00 93.38 385 ALA A O 1
ATOM 2872 N N . ASN A 1 386 ? -10.717 -5.133 -22.204 1.00 96.81 386 ASN A N 1
ATOM 2873 C CA . ASN A 1 386 ? -11.596 -4.409 -21.295 1.00 96.81 386 ASN A CA 1
ATOM 2874 C C . ASN A 1 386 ? -12.402 -5.421 -20.491 1.00 96.81 386 ASN A C 1
ATOM 2876 O O . ASN A 1 386 ? -13.200 -6.169 -21.066 1.00 96.81 386 ASN A O 1
ATOM 2880 N N . THR A 1 387 ? -12.193 -5.441 -19.181 1.00 96.50 387 THR A N 1
ATOM 2881 C CA . THR A 1 387 ? -12.817 -6.407 -18.280 1.00 96.50 387 THR A CA 1
ATOM 2882 C C . THR A 1 387 ? -13.356 -5.695 -17.047 1.00 96.50 387 THR A C 1
ATOM 2884 O O . THR A 1 387 ? -12.762 -4.748 -16.549 1.00 96.50 387 THR A O 1
ATOM 2887 N N . LYS A 1 388 ? -14.502 -6.167 -16.554 1.00 97.50 388 LYS A N 1
ATOM 2888 C CA . LYS A 1 388 ? -15.029 -5.823 -15.237 1.00 97.50 388 LYS A CA 1
ATOM 2889 C C . LYS A 1 388 ? -15.366 -7.109 -14.498 1.00 97.50 388 LYS A C 1
ATOM 2891 O O . LYS A 1 388 ? -16.142 -7.919 -15.011 1.00 97.50 388 LYS A O 1
ATOM 2896 N N . VAL A 1 389 ? -14.793 -7.289 -13.315 1.00 97.62 389 VAL A N 1
ATOM 2897 C CA . VAL A 1 389 ? -15.075 -8.407 -12.411 1.00 97.62 389 VAL A CA 1
ATOM 2898 C C . VAL A 1 389 ? -15.656 -7.842 -11.125 1.00 97.62 389 VAL A C 1
ATOM 2900 O O . VAL A 1 389 ? -15.110 -6.906 -10.559 1.00 97.62 389 VAL A O 1
ATOM 2903 N N . GLU A 1 390 ? -16.767 -8.412 -10.672 1.00 97.94 390 GLU A N 1
ATOM 2904 C CA . GLU A 1 390 ? -17.420 -8.047 -9.415 1.00 97.94 390 GLU A CA 1
ATOM 2905 C C . GLU A 1 390 ? -17.628 -9.315 -8.579 1.00 97.94 390 GLU A C 1
ATOM 2907 O O . GLU A 1 390 ? -18.141 -10.323 -9.076 1.00 97.94 390 GLU A O 1
ATOM 2912 N N . GLU A 1 391 ? -17.223 -9.267 -7.313 1.00 96.69 391 GLU A N 1
ATOM 2913 C CA . GLU A 1 391 ? -17.439 -10.315 -6.317 1.00 96.69 391 GLU A CA 1
ATOM 2914 C C . GLU A 1 391 ? -18.254 -9.740 -5.155 1.00 96.69 391 GLU A C 1
ATOM 2916 O O . GLU A 1 391 ? -17.891 -8.723 -4.569 1.00 96.69 391 GLU A O 1
ATOM 2921 N N . VAL A 1 392 ? -19.338 -10.427 -4.786 1.00 97.31 392 VAL A N 1
ATOM 2922 C CA . VAL A 1 392 ? -20.127 -10.122 -3.586 1.00 97.31 392 VAL A CA 1
ATOM 2923 C C . VAL A 1 392 ? -20.062 -11.321 -2.648 1.00 97.31 392 VAL A C 1
ATOM 2925 O O . VAL A 1 392 ? -20.458 -12.427 -3.027 1.00 97.31 392 VAL A O 1
ATOM 2928 N N . ARG A 1 393 ? -19.582 -11.106 -1.421 1.00 95.56 393 ARG A N 1
ATOM 2929 C CA . ARG A 1 393 ? -19.431 -12.141 -0.389 1.00 95.56 393 ARG A CA 1
ATOM 2930 C C . ARG A 1 393 ? -20.204 -11.774 0.873 1.00 95.56 393 ARG A C 1
ATOM 2932 O O . ARG A 1 393 ? -20.347 -10.602 1.211 1.00 95.56 393 ARG A O 1
ATOM 2939 N N . GLY A 1 394 ? -20.697 -12.796 1.565 1.00 95.50 394 GLY A N 1
ATOM 2940 C CA . GLY A 1 394 ? -21.251 -12.672 2.905 1.00 95.50 394 GLY A CA 1
ATOM 2941 C C . GLY A 1 394 ? -20.779 -13.828 3.776 1.00 95.50 394 GLY A C 1
ATOM 2942 O O . GLY A 1 394 ? -20.902 -14.981 3.366 1.00 95.50 394 GLY A O 1
ATOM 2943 N N . ASP A 1 395 ? -20.278 -13.511 4.963 1.00 91.56 395 ASP A N 1
ATOM 2944 C CA . ASP A 1 395 ? -19.728 -14.468 5.920 1.00 91.56 395 ASP A CA 1
ATOM 2945 C C . ASP A 1 395 ? -20.422 -14.312 7.279 1.00 91.56 395 ASP A C 1
ATOM 2947 O O . ASP A 1 395 ? -20.853 -13.220 7.655 1.00 91.56 395 ASP A O 1
ATOM 2951 N N . PHE A 1 396 ? -20.556 -15.411 8.023 1.00 94.31 396 PHE A N 1
ATOM 2952 C CA . PHE A 1 396 ? -21.093 -15.396 9.384 1.00 94.31 396 PHE A CA 1
ATOM 2953 C C . PHE A 1 396 ? -20.336 -16.379 10.276 1.00 94.31 396 PHE A C 1
ATOM 2955 O O . PHE A 1 396 ? -19.943 -17.458 9.828 1.00 94.31 396 PHE A O 1
ATOM 2962 N N . SER A 1 397 ? -20.168 -16.035 11.550 1.00 90.19 397 SER A N 1
ATOM 2963 C CA . SER A 1 397 ? -19.541 -16.914 12.536 1.00 90.19 397 SER A CA 1
ATOM 2964 C C . SER A 1 397 ? -20.236 -16.854 13.892 1.00 90.19 397 SER A C 1
ATOM 2966 O O . SER A 1 397 ? -20.885 -15.868 14.246 1.00 90.19 397 SER A O 1
ATOM 2968 N N . ILE A 1 398 ? -20.076 -17.940 14.646 1.00 93.12 398 ILE A N 1
ATOM 2969 C CA . ILE A 1 398 ? -20.389 -18.027 16.069 1.00 93.12 398 ILE A CA 1
ATOM 2970 C C . ILE A 1 398 ? -19.235 -18.746 16.772 1.00 93.12 398 ILE A C 1
ATOM 2972 O O . ILE A 1 398 ? -18.820 -19.818 16.322 1.00 93.12 398 ILE A O 1
ATOM 2976 N N . SER A 1 399 ? -18.732 -18.174 17.860 1.00 88.50 399 SER A N 1
ATOM 2977 C CA . SER A 1 399 ? -17.786 -18.812 18.782 1.00 88.50 399 SER A CA 1
ATOM 2978 C C . SER A 1 399 ? -18.339 -18.780 20.203 1.00 88.50 399 SER A C 1
ATOM 2980 O O . SER A 1 399 ? -19.100 -17.890 20.570 1.00 88.50 399 SER A O 1
ATOM 2982 N N . ASP A 1 400 ? -17.991 -19.794 20.991 1.00 88.38 400 ASP A N 1
ATOM 2983 C CA . ASP A 1 400 ? -18.250 -19.836 22.429 1.00 88.38 400 ASP A CA 1
ATOM 2984 C C . ASP A 1 400 ? -16.963 -20.265 23.129 1.00 88.38 400 ASP A C 1
ATOM 2986 O O . ASP A 1 400 ? -16.426 -21.343 22.851 1.00 88.38 400 ASP A O 1
ATOM 2990 N N . SER A 1 401 ? -16.472 -19.407 24.014 1.00 81.44 401 SER A N 1
ATOM 2991 C CA . SER A 1 401 ? -15.332 -19.686 24.880 1.00 81.44 401 SER A CA 1
ATOM 2992 C C . SER A 1 401 ? -15.838 -19.875 26.300 1.00 81.44 401 SER A C 1
ATOM 2994 O O . SER A 1 401 ? -16.488 -18.984 26.845 1.00 81.44 401 SER A O 1
ATOM 2996 N N . PHE A 1 402 ? -15.532 -21.019 26.913 1.00 82.25 402 PHE A N 1
ATOM 2997 C CA . PHE A 1 402 ? -16.031 -21.347 28.245 1.00 82.25 402 PHE A CA 1
ATOM 2998 C C . PHE A 1 402 ? -14.946 -21.880 29.178 1.00 82.25 402 PHE A C 1
ATOM 3000 O O . PHE A 1 402 ? -14.067 -22.648 28.782 1.00 82.25 402 PHE A O 1
ATOM 3007 N N . SER A 1 403 ? -15.031 -21.489 30.448 1.00 77.75 403 SER A N 1
ATOM 3008 C CA . SER A 1 403 ? -14.160 -22.001 31.506 1.00 77.75 403 SER A CA 1
ATOM 3009 C C . SER A 1 403 ? -14.781 -23.239 32.147 1.00 77.75 403 SER A C 1
ATOM 3011 O O . SER A 1 403 ? -15.898 -23.197 32.662 1.00 77.75 403 SER A O 1
ATOM 3013 N N . ILE A 1 404 ? -14.036 -24.345 32.174 1.00 73.25 404 ILE A N 1
ATOM 3014 C CA . ILE A 1 404 ? -14.400 -25.512 32.981 1.00 73.25 404 ILE A CA 1
ATOM 3015 C C . ILE A 1 404 ? -13.849 -25.269 34.385 1.00 73.25 404 ILE A C 1
ATOM 3017 O O . ILE A 1 404 ? -12.644 -25.360 34.608 1.00 73.25 404 ILE A O 1
ATOM 3021 N N . VAL A 1 405 ? -14.727 -24.914 35.319 1.00 62.94 405 VAL A N 1
ATOM 3022 C CA . VAL A 1 405 ? -14.373 -24.836 36.740 1.00 62.94 405 VAL A CA 1
ATOM 3023 C C . VAL A 1 405 ? -14.453 -26.255 37.311 1.00 62.94 405 VAL A C 1
ATOM 3025 O O . VAL A 1 405 ? -15.524 -26.863 37.258 1.00 62.94 405 VAL A O 1
ATOM 3028 N N . GLU A 1 406 ? -13.332 -26.795 37.801 1.00 48.00 406 GLU A N 1
ATOM 3029 C CA . GLU A 1 406 ? -13.310 -28.030 38.614 1.00 48.00 406 GLU A CA 1
ATOM 3030 C C . GLU A 1 406 ? -13.815 -27.795 40.042 1.00 48.00 406 GLU A C 1
ATOM 3032 O O . GLU A 1 406 ? -13.429 -26.770 40.658 1.00 48.00 406 GLU A O 1
#

Solvent-accessible surface area (backbone atoms only — not comparable to full-atom values): 21470 Å² total; per-residue (Å²): 116,75,59,78,50,81,48,74,54,75,50,67,65,76,87,78,91,83,83,93,77,80,93,75,89,82,90,74,91,79,83,72,70,73,62,66,53,75,51,71,58,100,49,30,35,37,34,41,38,48,48,76,55,43,57,87,71,67,53,68,19,41,36,49,44,57,74,67,37,85,98,60,77,96,40,65,45,78,78,48,92,55,87,84,77,23,67,35,37,50,25,53,72,66,35,68,66,61,51,89,92,49,44,56,59,60,56,22,59,54,30,39,39,87,50,44,45,30,36,36,42,36,36,52,60,54,92,88,47,91,53,86,90,44,64,54,34,41,26,40,31,59,43,86,85,56,62,41,35,36,28,38,38,40,36,40,40,38,41,72,93,54,89,48,78,36,46,35,37,36,40,19,40,36,41,66,62,89,58,34,38,40,36,41,40,38,38,40,40,48,44,76,53,73,50,75,50,74,49,74,44,61,44,102,87,68,47,78,48,29,43,30,44,38,39,38,41,35,42,34,38,37,40,40,39,36,42,39,38,40,34,59,57,94,68,30,42,36,36,42,34,35,42,36,39,39,39,38,38,41,32,36,35,45,30,45,36,39,45,73,63,100,53,78,59,32,30,43,36,36,41,37,36,40,40,36,45,36,39,37,43,18,26,39,42,36,33,62,80,50,99,36,34,35,38,35,42,37,42,36,41,38,39,36,42,38,36,42,36,39,35,33,27,45,24,78,38,82,89,65,36,42,69,40,37,40,36,41,38,39,36,38,41,36,42,40,39,44,33,42,38,38,43,36,50,78,46,92,59,38,40,38,38,39,39,40,39,40,37,40,39,38,40,40,35,40,52,47,41,28,39,39,88,86,82,54,68,40,82,54,93,57,91,73,29,69,43,76,49,76,49,80,50,75,51,75,51,76,50,76,51,69,66,86,82,130

Foldseek 3Di:
DKDKDKDKDKDFDDDDDDDDDDDDDDPDDDPPDCAWDWDDDPFKIKTKHFLVVCVVVVDFWQLSVQVVDPPDDWDQFDLDPDQLRGHIQEAEQLHTDSDSVATPSNVGVQHGSQQFGIKIWMAGDDDRHSCPPPRIHIYTYGDDPGGKMKIKMKIWMADPVDGDTWIWMKMKIWHDDDQKTKMKIKIKTKDKDWDWDWDFDADPVRHTFKIKTKIKIKIWMKMKIKMWMWGDDPQKIKIKIKMKMWIKMKIWMWIFMPGPDDDHTKIKIKIKIKIKIKIKMKMKMWGDPDPFKIKMKIKMKMKMKMKMKMWIWMGRDPVGTDTFKIKMKIKIKMKIKIKMKMWGDPDPFKIKIKMKMKMKIKMWMAMWMWGCPPPGTDTDDDPPRTDMDMDIDMDIDIDMGGDDDD

Sequence (406 aa):
MIMLVHLAAALAASETLLSNQSVETLVTEEARSANPEEECTQNACIIAYEAAFFERYNPVTALDMVRNLPGFQIDNGDGSRGFGGSAGNILINGERVAAKSETASDVLSRTPVASVERIDLIRGQTGGLDLRGQSVVANVILKEGAAAAAAWEAGVLVNFNQPVAVPFGSISYTDRLGALSYTLGAEVDRIQGYSEGVELLLGPDGGLLETREEIFSDDGFEVEASLNTQLDVGRTAIRLNTSFSYFERNGGEDSFRSPTSGEPPFFLLQGAGEDELAFEIGGDIERPLSNTLTAKLIGLYRSDDFTDTGSLAVGPSIEDAALTVDTRFEALDTESILRLELDYNGIDGHLVELSAEGVVNVLESAFTLLEDQGAGLTPQAVPGANTKVEEVRGDFSISDSFSIVE

Secondary structure (DSSP, 8-state):
-EEEEEEEEEEE----------------S----SSPEEEE-SSEEEEEEEHHHHGGG--SBHHHHHHT-TT---------SSTTTS--SEEETTB----SSS-HHHHHHTSBGGGEEEEEEEEE--TTS--TT-SEEEEEEEPTT---EEEEEEEEEEESSS--EEEEEEEEEEEEETTEEEEEEEEEEEEEEEEEEEEEEE-TTS-EEEEEEEEEEEEEEEEEEEEEEEEEETTEEEEEEEEEEEEEEEEEEEEEEEESSSS--EEEEEEEEEEEEEEEEEEEEEEESSSSEEEEEEEEEEEEEEEEEEEEEEESSSTTPEEEEEEEEEEEEEEEEEEEEEEE--STTEEEEEEEEEEEEEEEEEEEEEEESSSSEEEE--TT-EEEEEEEEEEEEEEEEE----

Mean predicted aligned error: 11.02 Å

Radius of gyration: 28.04 Å; Cα contacts (8 Å, |Δi|>4): 1009; chains: 1; bounding box: 55×58×90 Å

pLDDT: mean 84.35, std 18.14, range [27.69, 98.81]